Protein AF-A0A5N7BPH5-F1 (afdb_monomer_lite)

Radius of gyration: 27.18 Å; chains: 1; bounding box: 56×90×63 Å

Sequence (479 aa):
MSTGFDLCKQITPAVRGRCETWNFIRSFASHWVTSLEEADGYSESVLSAAEERLGISLPAALKEAYALFGCRSDLTRNQEYLLEPTALYIDHDALIFRHENQGAALWGILLADLQHPDPPVYHRRCLVDNVMEEWKIWLGRFSLACLDLILWESLYGSRMPTELRESDDKDLAVVEQLFSELPSFEGSDSYTPFGVRWFTGTDLLLCYTGFDLRGCPCVGWAPDYHGGEGGESTGQWILRVLPSKTPGENSPFSVFLVKAYHSDVTSRAAIAATIEQITTEFGNGQLDVVVAHAGVCTNCPNLEYDEETWARDNRVNYDGVMWTAQAAGKVFQKQGKGNLIITASVSSILVNIPQTQVAYNASKAAVVHLAQSLAVEWTEFARVNCVSPGFIMTKMLTQQPKELFEKWLGMIPGRRICDPAELKGAYVFLASDSCCYMTGANIVIDGGYTLTTSSIQIEGSVTCMGIVDVTFALGISGS

Foldseek 3Di:
DAPDDDPQVLQQVLLVDLVSLLVNLQSCCCRPPHGWDQVQADDPVLLVVLCVVAVHHAAQLLNVLRRGHVNPCLLAPQFKHQDGSVRWYDDDQWTWGIAGPQRQKTKTFGVVQRPHNWAFIWMWGCDLVNPTDDTAGAARGNSVVSSVSRLVSNLRGQPFFKDKDKDFPVVVVVQVVQWAKHDFGPRPPDPAPPGWTWTDDDQWIKIKRQHQPPDDQPDADDDDDDDDPDDTRMIMMIIGGHDDPDPDDDDPDDTDDDHDDDADLLDLVRLLVRLVVCCVPPVVLADAEDELEWADFDQDAPVPDDPVNLCVRLSGLAVSLVSNCVSNLVSQVVVLAYEYEYEAACLLVDPDPPGHTVSNSVSSVNVLVVQLVVCVVCVRGYAGEYEHEAAESHPNNVPDDPVSVVVLCVQQLQSDHHRPSVCSVVVCCRSDCVPVVDHSYYHYHHNCNSVDDPPPPPPDPPPDDDDDDDDDDDDDDDD

pLDDT: mean 76.8, std 22.3, range [22.94, 98.75]

Secondary structure (DSSP, 8-state):
--TT--HHHHHHHHTT-HHHHHHHHHHHHHTSSS---GGGS--HHHHHHHHHHHTSPPPHHHHHHHHHHTT-HHHHSSSEEE--TTT-EEETTEEEEEEETTSSEEEEEEGGGTTSSS--EEEEEB-TT--BPPPEEEES-HHHHHHHHHHHHHHT-TTS--EEEEE-HHHHHHHHHHSEEPPPPTT---SSTT-EEEEEETTEEEEEE---TTS-SS-----------S----EEEEEEEPPPS---S---S-PPP-------TT-HHHHHHHHHHHHHHTSTT---EEEE-------B-GGG--HHHHHHHHIIIIIHHHHHHHHHHHHHHHHT--EEEEE--GGGTS--SS--BHHHHHHHHHHHHHHHHHHHHTTTT-EEEEEEE-SB-SHHHHTS-HHHHHHHHHH-TT-SPBPGGGGHHHHHHHHSGGGTT--S-EEEESTTGGGS-------S-------------------

Structure (mmCIF, N/CA/C/O backbone):
data_AF-A0A5N7BPH5-F1
#
_entry.id   AF-A0A5N7BPH5-F1
#
loop_
_atom_site.group_PDB
_atom_site.id
_atom_site.type_symbol
_atom_site.label_atom_id
_atom_site.label_alt_id
_atom_site.label_comp_id
_atom_site.label_asym_id
_atom_site.label_entity_id
_atom_site.label_seq_id
_atom_site.pdbx_PDB_ins_code
_atom_site.Cartn_x
_atom_site.Cartn_y
_atom_site.Cartn_z
_atom_site.occupancy
_atom_site.B_iso_or_equiv
_atom_site.auth_seq_id
_atom_site.auth_comp_id
_atom_site.auth_asym_id
_atom_site.auth_atom_id
_atom_site.pdbx_PDB_model_num
ATOM 1 N N . MET A 1 1 ? -8.859 24.795 -3.721 1.00 56.72 1 MET A N 1
ATOM 2 C CA . MET A 1 1 ? -8.077 25.799 -4.480 1.00 56.72 1 MET A CA 1
ATOM 3 C C . MET A 1 1 ? -8.220 27.151 -3.793 1.00 56.72 1 MET A C 1
ATOM 5 O O . MET A 1 1 ? -9.155 27.312 -3.015 1.00 56.72 1 MET A O 1
ATOM 9 N N . SER A 1 2 ? -7.312 28.102 -4.015 1.00 49.31 2 SER A N 1
ATOM 10 C CA . SER A 1 2 ? -7.525 29.493 -3.582 1.00 49.31 2 SER A CA 1
ATOM 11 C C . SER A 1 2 ? -8.585 30.186 -4.458 1.00 49.31 2 SER A C 1
ATOM 13 O O . SER A 1 2 ? -8.857 29.765 -5.582 1.00 49.31 2 SER A O 1
ATOM 15 N N . THR A 1 3 ? -9.231 31.235 -3.937 1.00 52.84 3 THR A N 1
ATOM 16 C CA . THR A 1 3 ? -10.241 32.016 -4.674 1.00 52.84 3 THR A CA 1
ATOM 17 C C . THR A 1 3 ? -9.615 32.661 -5.915 1.00 52.84 3 THR A C 1
ATOM 19 O O . THR A 1 3 ? -8.665 33.425 -5.764 1.00 52.84 3 THR A O 1
ATOM 22 N N . GLY A 1 4 ? -10.151 32.397 -7.113 1.00 62.34 4 GLY A N 1
ATOM 23 C CA . GLY A 1 4 ? -9.705 33.041 -8.362 1.00 62.34 4 GLY A CA 1
ATOM 24 C C . GLY A 1 4 ? -9.436 32.104 -9.544 1.00 62.34 4 GLY A C 1
ATOM 25 O O . GLY A 1 4 ? -9.273 32.589 -10.660 1.00 62.34 4 GLY A O 1
ATOM 26 N N . PHE A 1 5 ? -9.437 30.785 -9.333 1.00 73.75 5 PHE A N 1
ATOM 27 C CA . PHE A 1 5 ? -9.223 29.803 -10.397 1.00 73.75 5 PHE A CA 1
ATOM 28 C C . PHE A 1 5 ? -10.532 29.109 -10.799 1.00 73.75 5 PHE A C 1
ATOM 30 O O . PHE A 1 5 ? -11.101 28.341 -10.030 1.00 73.75 5 PHE A O 1
ATOM 37 N N . ASP A 1 6 ? -11.001 29.373 -12.020 1.00 75.88 6 ASP A N 1
ATOM 38 C CA . ASP A 1 6 ? -12.147 28.683 -12.625 1.00 75.88 6 ASP A CA 1
ATOM 39 C C . ASP A 1 6 ? -11.640 27.535 -13.512 1.00 75.88 6 ASP A C 1
ATOM 41 O O . ASP A 1 6 ? -11.106 27.777 -14.600 1.00 75.88 6 ASP A O 1
ATOM 45 N N . LEU A 1 7 ? -11.755 26.299 -13.013 1.00 76.50 7 LEU A N 1
ATOM 46 C CA . LEU A 1 7 ? -11.265 25.090 -13.681 1.00 76.50 7 LEU A CA 1
ATOM 47 C C . LEU A 1 7 ? -11.960 24.870 -15.032 1.00 76.50 7 LEU A C 1
ATOM 49 O O . LEU A 1 7 ? -11.285 24.679 -16.043 1.00 76.50 7 LEU A O 1
ATOM 53 N N . CYS A 1 8 ? -13.292 24.973 -15.059 1.00 72.19 8 CYS A N 1
ATOM 54 C CA . CYS A 1 8 ? -14.110 24.748 -16.249 1.00 72.19 8 CYS A CA 1
ATOM 55 C C . CYS A 1 8 ? -13.754 25.718 -17.384 1.00 72.19 8 CYS A C 1
ATOM 57 O O . CYS A 1 8 ? -13.590 25.313 -18.540 1.00 72.19 8 CYS A O 1
ATOM 59 N N . LYS A 1 9 ? -13.606 27.010 -17.062 1.00 76.75 9 LYS A N 1
ATOM 60 C CA . LYS A 1 9 ? -13.273 28.031 -18.066 1.00 76.75 9 LYS A CA 1
ATOM 61 C C . LYS A 1 9 ? -11.845 27.914 -18.576 1.00 76.75 9 LYS A C 1
ATOM 63 O O . LYS A 1 9 ? -11.608 28.191 -19.749 1.00 76.75 9 LYS A O 1
ATOM 68 N N . GLN A 1 10 ? -10.897 27.545 -17.717 1.00 81.75 10 GLN A N 1
ATOM 69 C CA . GLN A 1 10 ? -9.480 27.547 -18.083 1.00 81.75 10 GLN A CA 1
ATOM 70 C C . GLN A 1 10 ? -9.026 26.257 -18.772 1.00 81.75 10 GLN A C 1
ATOM 72 O O . GLN A 1 10 ? -8.123 26.323 -19.601 1.00 81.75 10 GLN A O 1
ATOM 77 N N . ILE A 1 11 ? -9.643 25.103 -18.499 1.00 80.62 11 ILE A N 1
ATOM 78 C CA . ILE A 1 11 ? -9.212 23.830 -19.105 1.00 80.62 11 ILE A CA 1
ATOM 79 C C . ILE A 1 11 ? -9.613 23.699 -20.582 1.00 80.62 11 ILE A C 1
ATOM 81 O O . ILE A 1 11 ? -8.878 23.135 -21.388 1.00 80.62 11 ILE A O 1
ATOM 85 N N . THR A 1 12 ? -10.747 24.284 -20.975 1.00 79.25 12 THR A N 1
ATOM 86 C CA . THR A 1 12 ? -11.238 24.222 -22.361 1.00 79.25 12 THR A CA 1
ATOM 87 C C . THR A 1 12 ? -10.262 24.797 -23.398 1.00 79.25 12 THR A C 1
ATOM 89 O O . THR A 1 12 ? -10.033 24.151 -24.422 1.00 79.25 12 THR A O 1
ATOM 92 N N . PRO A 1 13 ? -9.666 25.989 -23.199 1.00 83.25 13 PRO A N 1
ATOM 93 C CA . PRO A 1 13 ? -8.597 26.455 -24.078 1.00 83.25 13 PRO A CA 1
ATOM 94 C C . PRO A 1 13 ? -7.302 25.652 -23.893 1.00 83.25 13 PRO A C 1
ATOM 96 O O . PRO A 1 13 ? -6.579 25.471 -24.870 1.00 83.25 13 PRO A O 1
ATOM 99 N N . ALA A 1 14 ? -7.032 25.135 -22.687 1.00 85.69 14 ALA A N 1
ATOM 100 C CA . ALA A 1 14 ? -5.795 24.428 -22.361 1.00 85.69 14 ALA A CA 1
ATOM 101 C C . ALA A 1 14 ? -5.557 23.189 -23.230 1.00 85.69 14 ALA A C 1
ATOM 103 O O . ALA A 1 14 ? -4.441 22.958 -23.664 1.00 85.69 14 ALA A O 1
ATOM 104 N N . VAL A 1 15 ? -6.594 22.420 -23.568 1.00 83.62 15 VAL A N 1
ATOM 105 C CA . VAL A 1 15 ? -6.410 21.206 -24.385 1.00 83.62 15 VAL A CA 1
ATOM 106 C C . VAL A 1 15 ? -6.033 21.494 -25.847 1.00 83.62 15 VAL A C 1
ATOM 108 O O . VAL A 1 15 ? -5.516 20.621 -26.542 1.00 83.62 15 VAL A O 1
ATOM 111 N N . ARG A 1 16 ? -6.256 22.723 -26.337 1.00 83.31 16 ARG A N 1
ATOM 112 C CA . ARG A 1 16 ? -6.124 23.062 -27.765 1.00 83.31 16 ARG A CA 1
ATOM 113 C C . ARG A 1 16 ? -4.683 23.350 -28.177 1.00 83.31 16 ARG A C 1
ATOM 115 O O . ARG A 1 16 ? -4.267 22.973 -29.273 1.00 83.31 16 ARG A O 1
ATOM 122 N N . GLY A 1 17 ? -3.878 23.944 -27.303 1.00 86.75 17 GLY A N 1
ATOM 123 C CA . GLY A 1 17 ? -2.549 24.435 -27.664 1.00 86.75 17 GLY A CA 1
ATOM 124 C C . GLY A 1 17 ? -1.564 24.411 -26.507 1.00 86.75 17 GLY A C 1
ATOM 125 O O . GLY A 1 17 ? -1.931 24.654 -25.368 1.00 86.75 17 GLY A O 1
ATOM 126 N N . ARG A 1 18 ? -0.284 24.160 -26.814 1.00 91.81 18 ARG A N 1
ATOM 127 C CA . ARG A 1 18 ? 0.813 24.089 -25.830 1.00 91.81 18 ARG A CA 1
ATOM 128 C C . ARG A 1 18 ? 0.896 25.326 -24.927 1.00 91.81 18 ARG A C 1
ATOM 130 O O . ARG A 1 18 ? 1.188 25.201 -23.742 1.00 91.81 18 ARG A O 1
ATOM 137 N N . CYS A 1 19 ? 0.690 26.520 -25.488 1.00 93.75 19 CYS A N 1
ATOM 138 C CA . CYS A 1 19 ? 0.769 27.773 -24.732 1.00 93.75 19 CYS A CA 1
ATOM 139 C C . CYS A 1 19 ? -0.351 27.843 -23.687 1.00 93.75 19 CYS A C 1
ATOM 141 O O . CYS A 1 19 ? -0.111 28.105 -22.510 1.00 93.75 19 CYS A O 1
ATOM 143 N N . GLU A 1 20 ? -1.572 27.545 -24.116 1.00 93.00 20 GLU A N 1
ATOM 144 C CA . GLU A 1 20 ? -2.757 27.487 -23.276 1.00 93.00 20 GLU A CA 1
ATOM 145 C C . GLU A 1 20 ? -2.626 26.390 -22.212 1.00 93.00 20 GLU A C 1
ATOM 147 O O . GLU A 1 20 ? -2.956 26.643 -21.053 1.00 93.00 20 GLU A O 1
ATOM 152 N N . THR A 1 21 ? -2.067 25.224 -22.563 1.00 93.12 21 THR A N 1
ATOM 153 C CA . THR A 1 21 ? -1.758 24.140 -21.621 1.00 93.12 21 THR A CA 1
ATOM 154 C C . THR A 1 21 ? -0.847 24.616 -20.495 1.00 93.12 21 THR A C 1
ATOM 156 O O . THR A 1 21 ? -1.153 24.430 -19.319 1.00 93.12 21 THR A O 1
ATOM 159 N N . TRP A 1 22 ? 0.267 25.271 -20.827 1.00 95.56 22 TRP A N 1
ATOM 160 C CA . TRP A 1 22 ? 1.221 25.738 -19.820 1.00 95.56 22 TRP A CA 1
ATOM 161 C C . TRP A 1 22 ? 0.687 26.888 -18.970 1.00 95.56 22 TRP A C 1
ATOM 163 O O . TRP A 1 22 ? 0.958 26.939 -17.768 1.00 95.56 22 TRP A O 1
ATOM 173 N N . ASN A 1 23 ? -0.105 27.784 -19.564 1.00 93.69 23 ASN A N 1
ATOM 174 C CA . ASN A 1 23 ? -0.809 28.825 -18.818 1.00 93.69 23 ASN A CA 1
ATOM 175 C C . ASN A 1 23 ? -1.775 28.210 -17.801 1.00 93.69 23 ASN A C 1
ATOM 177 O O . ASN A 1 23 ? -1.809 28.646 -16.650 1.00 93.69 23 ASN A O 1
ATOM 181 N N . PHE A 1 24 ? -2.503 27.165 -18.201 1.00 92.31 24 PHE A N 1
ATOM 182 C CA . PHE A 1 24 ? -3.363 26.407 -17.304 1.00 92.31 24 PHE A CA 1
ATOM 183 C C . PHE A 1 24 ? -2.569 25.738 -16.182 1.00 92.31 24 PHE A C 1
ATOM 185 O O . PHE A 1 24 ? -2.895 25.969 -15.025 1.00 92.31 24 PHE A O 1
ATOM 192 N N . ILE A 1 25 ? -1.517 24.970 -16.492 1.00 94.06 25 ILE A N 1
ATOM 193 C CA . ILE A 1 25 ? -0.713 24.248 -15.489 1.00 94.06 25 ILE A CA 1
ATOM 194 C C . ILE A 1 25 ? -0.143 25.219 -14.452 1.00 94.06 25 ILE A C 1
ATOM 196 O O . ILE A 1 25 ? -0.277 24.994 -13.251 1.00 94.06 25 ILE A O 1
ATOM 200 N N . ARG A 1 26 ? 0.440 26.337 -14.904 1.00 93.81 26 ARG A N 1
ATOM 201 C CA . ARG A 1 26 ? 0.982 27.373 -14.016 1.00 93.81 26 ARG A CA 1
ATOM 202 C C . ARG A 1 26 ? -0.110 27.970 -13.134 1.00 93.81 26 ARG A C 1
ATOM 204 O O . ARG A 1 26 ? 0.063 28.051 -11.924 1.00 93.81 26 ARG A O 1
ATOM 211 N N . SER A 1 27 ? -1.234 28.359 -13.733 1.00 90.69 27 SER A N 1
ATOM 212 C CA . SER A 1 27 ? -2.370 28.938 -13.014 1.00 90.69 27 SER A CA 1
ATOM 213 C C . SER A 1 27 ? -2.945 27.948 -11.993 1.00 90.69 27 SER A C 1
ATOM 215 O O . SER A 1 27 ? -3.137 28.312 -10.835 1.00 90.69 27 SER A O 1
ATOM 217 N N . PHE A 1 28 ? -3.125 26.682 -12.378 1.00 88.69 28 PHE A N 1
ATOM 218 C CA . PHE A 1 28 ? -3.599 25.608 -11.510 1.00 88.69 28 PHE A CA 1
ATOM 219 C C . PHE A 1 28 ? -2.654 25.424 -10.326 1.00 88.69 28 PHE A C 1
ATOM 221 O O . PHE A 1 28 ? -3.086 25.574 -9.187 1.00 88.69 28 PHE A O 1
ATOM 228 N N . ALA A 1 29 ? -1.362 25.197 -10.580 1.00 89.50 29 ALA A N 1
ATOM 229 C CA . ALA A 1 29 ? -0.364 24.968 -9.540 1.00 89.50 29 ALA A CA 1
ATOM 230 C C . ALA A 1 29 ? -0.214 26.174 -8.592 1.00 89.50 29 ALA A C 1
ATOM 232 O O . ALA A 1 29 ? -0.101 25.995 -7.382 1.00 89.50 29 ALA A O 1
ATOM 233 N N . SER A 1 30 ? -0.310 27.410 -9.103 1.00 88.62 30 SER A N 1
ATOM 234 C CA . SER A 1 30 ? -0.307 28.626 -8.274 1.00 88.62 30 SER A CA 1
ATOM 235 C C . SER A 1 30 ? -1.527 28.767 -7.360 1.00 88.62 30 SER A C 1
ATOM 237 O O . SER A 1 30 ? -1.443 29.464 -6.352 1.00 88.62 30 SER A O 1
ATOM 239 N N . HIS A 1 31 ? -2.648 28.122 -7.686 1.00 84.69 31 HIS A N 1
ATOM 240 C CA . HIS A 1 31 ? -3.875 28.141 -6.880 1.00 84.69 31 HIS A CA 1
ATOM 241 C C . HIS A 1 31 ? -4.137 26.798 -6.170 1.00 84.69 31 HIS A C 1
ATOM 243 O O . HIS A 1 31 ? -5.178 26.614 -5.518 1.00 84.69 31 HIS A O 1
ATOM 249 N N . TRP A 1 32 ? -3.196 25.854 -6.277 1.00 82.00 32 TRP A N 1
ATOM 250 C CA . TRP A 1 32 ? -3.318 24.486 -5.794 1.00 82.00 32 TRP A CA 1
ATOM 251 C C . TRP A 1 32 ? -2.727 24.310 -4.396 1.00 82.00 32 TRP A C 1
ATOM 253 O O . TRP A 1 32 ? -1.519 24.195 -4.271 1.00 82.00 32 TRP A O 1
ATOM 263 N N . VAL A 1 33 ? -3.574 24.202 -3.362 1.00 73.75 33 VAL A N 1
ATOM 264 C CA . VAL A 1 33 ? -3.221 23.947 -1.940 1.00 73.75 33 VAL A CA 1
ATOM 265 C C . VAL A 1 33 ? -2.224 24.958 -1.348 1.00 73.75 33 VAL A C 1
ATOM 267 O O . VAL A 1 33 ? -2.608 25.740 -0.481 1.00 73.75 33 VAL A O 1
ATOM 270 N N . THR A 1 34 ? -0.976 24.949 -1.806 1.00 79.44 34 THR A N 1
ATOM 271 C CA . THR A 1 34 ? 0.067 25.953 -1.588 1.00 79.44 34 THR A CA 1
ATOM 272 C C . THR A 1 34 ? 0.409 26.653 -2.903 1.00 79.44 34 THR A C 1
ATOM 274 O O . THR A 1 34 ? 0.543 26.014 -3.948 1.00 79.44 34 THR A O 1
ATOM 277 N N . SER A 1 35 ? 0.565 27.975 -2.851 1.00 85.44 35 SER A N 1
ATOM 278 C CA . SER A 1 35 ? 0.977 28.752 -4.020 1.00 85.44 35 SER A CA 1
ATOM 279 C C . SER A 1 35 ? 2.317 28.267 -4.566 1.00 85.44 35 SER A C 1
ATOM 281 O O . SER A 1 35 ? 3.148 27.765 -3.817 1.00 85.44 35 SER A O 1
ATOM 283 N N . LEU A 1 36 ? 2.503 28.425 -5.873 1.00 88.31 36 LEU A N 1
ATOM 284 C CA . LEU A 1 36 ? 3.725 28.033 -6.562 1.00 88.31 36 LEU A CA 1
ATOM 285 C C . LEU A 1 36 ? 4.887 28.961 -6.179 1.00 88.31 36 LEU A C 1
ATOM 287 O O . LEU A 1 36 ? 4.741 30.184 -6.258 1.00 88.31 36 LEU A O 1
ATOM 291 N N . GLU A 1 37 ? 6.028 28.382 -5.826 1.00 91.31 37 GLU A N 1
ATOM 292 C CA . GLU A 1 37 ? 7.267 29.079 -5.469 1.00 91.31 37 GLU A CA 1
ATOM 293 C C . GLU A 1 37 ? 8.418 28.695 -6.414 1.00 91.31 37 GLU A C 1
ATOM 295 O O . GLU A 1 37 ? 8.351 27.709 -7.136 1.00 91.31 37 GLU A O 1
ATOM 300 N N . GLU A 1 38 ? 9.512 29.460 -6.424 1.00 86.88 38 GLU A N 1
ATOM 301 C CA . GLU A 1 38 ? 10.679 29.154 -7.275 1.00 86.88 38 GLU A CA 1
ATOM 302 C C . GLU A 1 38 ? 11.340 27.812 -6.906 1.00 86.88 38 GLU A C 1
ATOM 304 O O . GLU A 1 38 ? 11.842 27.100 -7.773 1.00 86.88 38 GLU A O 1
ATOM 309 N N . ALA A 1 39 ? 11.283 27.430 -5.625 1.00 88.94 39 ALA A N 1
ATOM 310 C CA . ALA A 1 39 ? 11.819 26.166 -5.118 1.00 88.94 39 ALA A CA 1
ATOM 311 C C . ALA A 1 39 ? 11.003 24.926 -5.539 1.00 88.94 39 ALA A C 1
ATOM 313 O O . ALA A 1 39 ? 11.445 23.799 -5.315 1.00 88.94 39 ALA A O 1
ATOM 314 N N . ASP A 1 40 ? 9.835 25.119 -6.159 1.00 92.94 40 ASP A N 1
ATOM 315 C CA . ASP A 1 40 ? 8.981 24.033 -6.649 1.00 92.94 40 ASP A CA 1
ATOM 316 C C . ASP A 1 40 ? 9.512 23.387 -7.940 1.00 92.94 40 ASP A C 1
ATOM 318 O O . ASP A 1 40 ? 9.004 22.345 -8.369 1.00 92.94 40 ASP A O 1
ATOM 322 N N . GLY A 1 41 ? 10.546 23.976 -8.545 1.00 95.25 41 GLY A N 1
ATOM 323 C CA . GLY A 1 41 ? 11.228 23.466 -9.726 1.00 95.25 41 GLY A CA 1
ATOM 324 C C . GLY A 1 41 ? 12.631 22.916 -9.460 1.00 95.25 41 GLY A C 1
ATOM 325 O O . GLY A 1 41 ? 13.301 23.269 -8.490 1.00 95.25 41 GLY A O 1
ATOM 326 N N . TYR A 1 42 ? 13.111 22.078 -10.377 1.00 96.44 42 TYR A N 1
ATOM 327 C CA . TYR A 1 42 ? 14.520 21.692 -10.452 1.00 96.44 42 TYR A CA 1
ATOM 328 C C . TYR A 1 42 ? 15.346 22.758 -11.177 1.00 96.44 42 TYR A C 1
ATOM 330 O O . TYR A 1 42 ? 14.906 23.342 -12.168 1.00 96.44 42 TYR A O 1
ATOM 338 N N . SER A 1 43 ? 16.582 22.970 -10.718 1.00 95.94 43 SER A N 1
ATOM 339 C CA . SER A 1 43 ? 17.527 23.870 -11.378 1.00 95.94 43 SER A CA 1
ATOM 340 C C . SER A 1 43 ? 18.025 23.303 -12.709 1.00 95.94 43 SER A C 1
ATOM 342 O O . SER A 1 43 ? 18.122 22.089 -12.897 1.00 95.94 43 SER A O 1
ATOM 344 N N . GLU A 1 44 ? 18.451 24.191 -13.608 1.00 95.25 44 GLU A N 1
ATOM 345 C CA . GLU A 1 44 ? 19.051 23.812 -14.894 1.00 95.25 44 GLU A CA 1
ATOM 346 C C . GLU A 1 44 ? 20.247 22.865 -14.719 1.00 95.25 44 GLU A C 1
ATOM 348 O O . GLU A 1 44 ? 20.374 21.894 -15.452 1.00 95.25 44 GLU A O 1
ATOM 353 N N . SER A 1 45 ? 21.066 23.066 -13.680 1.00 96.44 45 SER A N 1
ATOM 354 C CA . SER A 1 45 ? 22.198 22.183 -13.370 1.00 96.44 45 SER A CA 1
ATOM 355 C C . SER A 1 45 ? 21.794 20.730 -13.097 1.00 96.44 45 SER A C 1
ATOM 357 O O . SER A 1 45 ? 22.517 19.818 -13.494 1.00 96.44 45 SER A O 1
ATOM 359 N N . VAL A 1 46 ? 20.647 20.498 -12.447 1.00 97.00 46 VAL A N 1
ATOM 360 C CA . VAL A 1 46 ? 20.129 19.145 -12.186 1.00 97.00 46 VAL A CA 1
ATOM 361 C C . VAL A 1 46 ? 19.647 18.502 -13.484 1.00 97.00 46 VAL A C 1
ATOM 363 O O . VAL A 1 46 ? 19.883 17.315 -13.709 1.00 97.00 46 VAL A O 1
ATOM 366 N N . LEU A 1 47 ? 19.014 19.284 -14.361 1.00 97.00 47 LEU A N 1
ATOM 367 C CA . LEU A 1 47 ? 18.547 18.807 -15.662 1.00 97.00 47 LEU A CA 1
ATOM 368 C C . LEU A 1 47 ? 19.716 18.484 -16.598 1.00 97.00 47 LEU A C 1
ATOM 370 O O . LEU A 1 47 ? 19.715 17.420 -17.211 1.00 97.00 47 LEU A O 1
ATOM 374 N N . SER A 1 48 ? 20.749 19.328 -16.637 1.00 97.12 48 SER A N 1
ATOM 375 C CA . SER A 1 48 ? 21.967 19.072 -17.414 1.00 97.12 48 SER A CA 1
ATOM 376 C C . SER A 1 48 ? 22.703 17.820 -16.935 1.00 97.12 48 SER A C 1
ATOM 378 O O . SER A 1 48 ? 23.177 17.036 -17.752 1.00 97.12 48 SER A O 1
ATOM 380 N N . ALA A 1 49 ? 22.754 17.579 -15.619 1.00 97.50 49 ALA A N 1
ATOM 381 C CA . ALA A 1 49 ? 23.332 16.351 -15.072 1.00 97.50 49 ALA A CA 1
ATOM 382 C C . ALA A 1 49 ? 22.528 15.098 -15.474 1.00 97.50 49 ALA A C 1
ATOM 384 O O . ALA A 1 49 ? 23.104 14.033 -15.702 1.00 97.50 49 ALA A O 1
ATOM 385 N N . ALA A 1 50 ? 21.200 15.211 -15.585 1.00 96.94 50 ALA A N 1
ATOM 386 C CA . ALA A 1 50 ? 20.361 14.132 -16.096 1.00 96.94 50 ALA A CA 1
ATOM 387 C C . ALA A 1 50 ? 20.604 13.879 -17.594 1.00 96.94 50 ALA A C 1
ATOM 389 O O . ALA A 1 50 ? 20.756 12.723 -17.985 1.00 96.94 50 ALA A O 1
ATOM 390 N N . GLU A 1 51 ? 20.697 14.934 -18.412 1.00 97.75 51 GLU A N 1
ATOM 391 C CA . GLU A 1 51 ? 21.041 14.845 -19.841 1.00 97.75 51 GLU A CA 1
ATOM 392 C C . GLU A 1 51 ? 22.410 14.173 -20.052 1.00 97.75 51 GLU A C 1
ATOM 394 O O . GLU A 1 51 ? 22.522 13.234 -20.842 1.00 97.75 51 GLU A O 1
ATOM 399 N N . GLU A 1 52 ? 23.436 14.579 -19.294 1.00 97.75 52 GLU A N 1
ATOM 400 C CA . GLU A 1 52 ? 24.782 13.987 -19.347 1.00 97.75 52 GLU A CA 1
ATOM 401 C C . GLU A 1 52 ? 24.766 12.499 -18.976 1.00 97.75 52 GLU A C 1
ATOM 403 O O . GLU A 1 52 ? 25.331 11.670 -19.690 1.00 97.75 52 GLU A O 1
ATOM 408 N N . ARG A 1 53 ? 24.069 12.143 -17.890 1.00 97.88 53 ARG A N 1
ATOM 409 C CA . ARG A 1 53 ? 23.937 10.755 -17.427 1.00 97.88 53 ARG A CA 1
ATOM 410 C C . ARG A 1 53 ? 23.225 9.863 -18.444 1.00 97.88 53 ARG A C 1
ATOM 412 O O . ARG A 1 53 ? 23.595 8.701 -18.592 1.00 97.88 53 ARG A O 1
ATOM 419 N N . LEU A 1 54 ? 22.178 10.376 -19.087 1.00 96.69 54 LEU A N 1
ATOM 420 C CA . LEU A 1 54 ? 21.369 9.619 -20.044 1.00 96.69 54 LEU A CA 1
ATOM 421 C C . LEU A 1 54 ? 21.975 9.606 -21.454 1.00 96.69 54 LEU A C 1
ATOM 423 O O . LEU A 1 54 ? 21.594 8.766 -22.266 1.00 96.69 54 LEU A O 1
ATOM 427 N N . GLY A 1 55 ? 22.894 10.527 -21.759 1.00 96.75 55 GLY A N 1
ATOM 428 C CA . GLY A 1 55 ? 23.479 10.681 -23.090 1.00 96.75 55 GLY A CA 1
ATOM 429 C C . GLY A 1 55 ? 22.502 11.227 -24.139 1.00 96.75 55 GLY A C 1
ATOM 430 O O . GLY A 1 55 ? 22.711 11.015 -25.332 1.00 96.75 55 GLY A O 1
ATOM 431 N N . ILE A 1 56 ? 21.435 11.911 -23.712 1.00 96.06 56 ILE A N 1
ATOM 432 C CA . ILE A 1 56 ? 20.392 12.486 -24.577 1.00 96.06 56 ILE A CA 1
ATOM 433 C C . ILE A 1 56 ? 20.044 13.905 -24.125 1.00 96.06 56 ILE A C 1
ATOM 435 O O . ILE A 1 56 ? 20.217 14.253 -22.960 1.00 96.06 56 ILE A O 1
ATOM 439 N N . SER A 1 57 ? 19.491 14.715 -25.027 1.00 96.94 57 SER A N 1
ATOM 440 C CA . SER A 1 57 ? 18.866 15.989 -24.656 1.00 96.94 57 SER A CA 1
ATOM 441 C C . SER A 1 57 ? 17.402 15.770 -24.278 1.00 96.94 57 SER A C 1
ATOM 443 O O . SER A 1 57 ? 16.661 15.117 -25.013 1.00 96.94 57 SER A O 1
ATOM 445 N N . LEU A 1 58 ? 16.973 16.335 -23.149 1.00 97.56 58 LEU A N 1
ATOM 446 C CA . LEU A 1 58 ? 15.582 16.284 -22.716 1.00 97.56 58 LEU A CA 1
ATOM 447 C C . LEU A 1 58 ? 14.738 17.270 -23.550 1.00 97.56 58 LEU A C 1
ATOM 449 O O . LEU A 1 58 ? 15.176 18.407 -23.782 1.00 97.56 58 LEU A O 1
ATOM 453 N N . PRO A 1 59 ? 13.511 16.893 -23.956 1.00 97.62 59 PRO A N 1
ATOM 454 C CA . PRO A 1 59 ? 12.600 17.784 -24.669 1.00 97.62 59 PRO A CA 1
ATOM 455 C C . PRO A 1 59 ? 12.283 19.055 -23.875 1.00 97.62 59 PRO A C 1
ATOM 457 O O . PRO A 1 59 ? 12.231 19.041 -22.642 1.00 97.62 59 PRO A O 1
ATOM 460 N N . ALA A 1 60 ? 12.021 20.162 -24.578 1.00 97.38 60 ALA A N 1
ATOM 461 C CA . ALA A 1 60 ? 11.765 21.457 -23.942 1.00 97.38 60 ALA A CA 1
ATOM 462 C C . ALA A 1 60 ? 10.591 21.400 -22.948 1.00 97.38 60 ALA A C 1
ATOM 464 O O . ALA A 1 60 ? 10.722 21.889 -21.832 1.00 97.38 60 ALA A O 1
ATOM 465 N N . ALA A 1 61 ? 9.488 20.741 -23.312 1.00 97.62 61 ALA A N 1
ATOM 466 C CA . ALA A 1 61 ? 8.314 20.588 -22.456 1.00 97.62 61 ALA A CA 1
ATOM 467 C C . ALA A 1 61 ? 8.589 19.776 -21.175 1.00 97.62 61 ALA A C 1
ATOM 469 O O . ALA A 1 61 ? 8.059 20.105 -20.115 1.00 97.62 61 ALA A O 1
ATOM 470 N N . LEU A 1 62 ? 9.464 18.765 -21.233 1.00 97.69 62 LEU A N 1
ATOM 471 C CA . LEU A 1 62 ? 9.875 18.006 -20.046 1.00 97.69 62 LEU A CA 1
ATOM 472 C C . LEU A 1 62 ? 10.710 18.875 -19.098 1.00 97.69 62 LEU A C 1
ATOM 474 O O . LEU A 1 62 ? 10.482 18.877 -17.889 1.00 97.69 62 LEU A O 1
ATOM 478 N N . LYS A 1 63 ? 11.630 19.678 -19.645 1.00 97.75 63 LYS A N 1
ATOM 479 C CA . LYS A 1 63 ? 12.409 20.640 -18.853 1.00 97.75 63 LYS A CA 1
ATOM 480 C C . LYS A 1 63 ? 11.533 21.735 -18.244 1.00 97.75 63 LYS A C 1
ATOM 482 O O . LYS A 1 63 ? 11.734 22.086 -17.087 1.00 97.75 63 LYS A O 1
ATOM 487 N N . GLU A 1 64 ? 10.538 22.230 -18.980 1.00 97.56 64 GLU A N 1
ATOM 488 C CA . GLU A 1 64 ? 9.545 23.185 -18.471 1.00 97.56 64 GLU A CA 1
ATOM 489 C C . GLU A 1 64 ? 8.735 22.605 -17.306 1.00 97.56 64 GLU A C 1
ATOM 491 O O . GLU A 1 64 ? 8.553 23.298 -16.308 1.00 97.56 64 GLU A O 1
ATOM 496 N N . ALA A 1 65 ? 8.301 21.339 -17.390 1.00 97.31 65 ALA A N 1
ATOM 497 C CA . ALA A 1 65 ? 7.605 20.663 -16.292 1.00 97.31 65 ALA A CA 1
ATOM 498 C C . ALA A 1 65 ? 8.470 20.620 -15.029 1.00 97.31 65 ALA A C 1
ATOM 500 O O . ALA A 1 65 ? 8.046 21.067 -13.961 1.00 97.31 65 ALA A O 1
ATOM 501 N N . TYR A 1 66 ? 9.709 20.135 -15.167 1.00 97.94 66 TYR A N 1
ATOM 502 C CA . TYR A 1 66 ? 10.630 20.030 -14.043 1.00 97.94 66 TYR A CA 1
ATOM 503 C C . TYR A 1 66 ? 10.983 21.382 -13.440 1.00 97.94 66 TYR A C 1
ATOM 505 O O . TYR A 1 66 ? 11.032 21.483 -12.219 1.00 97.94 66 TYR A O 1
ATOM 513 N N . ALA A 1 67 ? 11.203 22.405 -14.263 1.00 96.62 67 ALA A N 1
ATOM 514 C CA . ALA A 1 67 ? 11.517 23.752 -13.799 1.00 96.62 67 ALA A CA 1
ATOM 515 C C . ALA A 1 67 ? 10.315 24.459 -13.154 1.00 96.62 67 ALA A C 1
ATOM 517 O O . ALA A 1 67 ? 10.507 25.384 -12.373 1.00 96.62 67 ALA A O 1
ATOM 518 N N . LEU A 1 68 ? 9.083 24.063 -13.489 1.00 96.62 68 LEU A N 1
ATOM 519 C CA . LEU A 1 68 ? 7.878 24.706 -12.974 1.00 96.62 68 LEU A CA 1
ATOM 520 C C . LEU A 1 68 ? 7.366 24.053 -11.689 1.00 96.62 68 LEU A C 1
ATOM 522 O O . LEU A 1 68 ? 7.072 24.770 -10.743 1.00 96.62 68 LEU A O 1
ATOM 526 N N . PHE A 1 69 ? 7.197 22.729 -11.673 1.00 95.25 69 PHE A N 1
ATOM 527 C CA . PHE A 1 69 ? 6.522 22.020 -10.576 1.00 95.25 69 PHE A CA 1
ATOM 528 C C . PHE A 1 69 ? 7.138 20.648 -10.253 1.00 95.25 69 PHE A C 1
ATOM 530 O O . PHE A 1 69 ? 6.537 19.864 -9.521 1.00 95.25 69 PHE A O 1
ATOM 537 N N . GLY A 1 70 ? 8.324 20.324 -10.779 1.00 93.88 70 GLY A N 1
ATOM 538 C CA . GLY A 1 70 ? 8.937 18.998 -10.629 1.00 93.88 70 GLY A CA 1
ATOM 539 C C . GLY A 1 70 ? 9.178 18.549 -9.181 1.00 93.88 70 GLY A C 1
ATOM 540 O O . GLY A 1 70 ? 9.226 17.348 -8.917 1.00 93.88 70 GLY A O 1
ATOM 541 N N . CYS A 1 71 ? 9.297 19.490 -8.241 1.00 93.50 71 CYS A N 1
ATOM 542 C CA . CYS A 1 71 ? 9.477 19.219 -6.813 1.00 93.50 71 CYS A CA 1
ATOM 543 C C . CYS A 1 71 ? 8.149 19.188 -6.027 1.00 93.50 71 CYS A C 1
ATOM 545 O O . CYS A 1 71 ? 8.152 18.862 -4.838 1.00 93.50 71 CYS A O 1
ATOM 547 N N . ARG A 1 72 ? 7.006 19.497 -6.659 1.00 89.75 72 ARG A N 1
ATOM 548 C CA . ARG A 1 72 ? 5.679 19.512 -6.019 1.00 89.75 72 ARG A CA 1
ATOM 549 C C . ARG A 1 72 ? 5.125 18.108 -5.869 1.00 89.75 72 ARG A C 1
ATOM 551 O O . ARG A 1 72 ? 4.376 17.630 -6.719 1.00 89.75 72 ARG A O 1
ATOM 558 N N . SER A 1 73 ? 5.483 17.432 -4.780 1.00 87.69 73 SER A N 1
ATOM 559 C CA . SER A 1 73 ? 5.039 16.057 -4.503 1.00 87.69 73 SER A CA 1
ATOM 560 C C . SER A 1 73 ? 3.515 15.902 -4.458 1.00 87.69 73 SER A C 1
ATOM 562 O O . SER A 1 73 ? 3.001 14.856 -4.832 1.00 87.69 73 SER A O 1
ATOM 564 N N . ASP A 1 74 ? 2.778 16.952 -4.094 1.00 82.25 74 ASP A N 1
ATOM 565 C CA . ASP A 1 74 ? 1.313 16.985 -4.106 1.00 82.25 74 ASP A CA 1
ATOM 566 C C . ASP A 1 74 ? 0.690 17.051 -5.513 1.00 82.25 74 ASP A C 1
ATOM 568 O O . ASP A 1 74 ? -0.523 16.882 -5.630 1.00 82.25 74 ASP A O 1
ATOM 572 N N . LEU A 1 75 ? 1.499 17.282 -6.552 1.00 88.25 75 LEU A N 1
ATOM 573 C CA . LEU A 1 75 ? 1.120 17.313 -7.972 1.00 88.25 75 LEU A CA 1
ATOM 574 C C . LEU A 1 75 ? 1.893 16.299 -8.832 1.00 88.25 75 LEU A C 1
ATOM 576 O O . LEU A 1 75 ? 1.709 16.275 -10.047 1.00 88.25 75 LEU A O 1
ATOM 580 N N . THR A 1 76 ? 2.797 15.519 -8.234 1.00 90.38 76 THR A N 1
ATOM 581 C CA . THR A 1 76 ? 3.722 14.646 -8.977 1.00 90.38 76 THR A CA 1
ATOM 582 C C . THR A 1 76 ? 3.971 13.286 -8.333 1.00 90.38 76 THR A C 1
ATOM 584 O O . THR A 1 76 ? 4.644 12.470 -8.967 1.00 90.38 76 THR A O 1
ATOM 587 N N . ARG A 1 77 ? 3.549 13.045 -7.076 1.00 84.56 77 ARG A N 1
ATOM 588 C CA . ARG A 1 77 ? 3.914 11.828 -6.330 1.00 84.56 77 ARG A CA 1
ATOM 589 C C . ARG A 1 77 ? 2.875 11.204 -5.395 1.00 84.56 77 ARG A C 1
ATOM 591 O O . ARG A 1 77 ? 3.232 10.627 -4.367 1.00 84.56 77 ARG A O 1
ATOM 598 N N . ASN A 1 78 ? 1.609 11.264 -5.746 1.00 74.00 78 ASN A N 1
ATOM 599 C CA . ASN A 1 78 ? 0.528 10.567 -5.076 1.00 74.00 78 ASN A CA 1
ATOM 600 C C . ASN A 1 78 ? 0.287 9.189 -5.721 1.00 74.00 78 ASN A C 1
ATOM 602 O O . ASN A 1 78 ? 0.533 8.171 -5.068 1.00 74.00 78 ASN A O 1
ATOM 606 N N . GLN A 1 79 ? -0.134 9.136 -6.990 1.00 70.94 79 GLN A N 1
ATOM 607 C CA . GLN A 1 79 ? -0.566 7.899 -7.659 1.00 70.94 79 GLN A CA 1
ATOM 608 C C . GLN A 1 79 ? 0.288 7.539 -8.880 1.00 70.94 79 GLN A C 1
ATOM 610 O O . GLN A 1 79 ? 0.660 6.381 -9.060 1.00 70.94 79 GLN A O 1
ATOM 615 N N . GLU A 1 80 ? 0.638 8.525 -9.694 1.00 79.06 80 GLU A N 1
ATOM 616 C CA . GLU A 1 80 ? 1.462 8.388 -10.883 1.00 79.06 80 GLU A CA 1
ATOM 617 C C . GLU A 1 80 ? 2.678 9.303 -10.745 1.00 79.06 80 GLU A C 1
ATOM 619 O O . GLU A 1 80 ? 2.612 10.525 -10.859 1.00 79.06 80 GLU A O 1
ATOM 624 N N . TYR A 1 81 ? 3.818 8.682 -10.469 1.00 86.12 81 TYR A N 1
ATOM 625 C CA . TYR A 1 81 ? 5.061 9.359 -10.160 1.00 86.12 81 TYR A CA 1
ATOM 626 C C . TYR A 1 81 ? 5.662 9.985 -11.410 1.00 86.12 81 TYR A C 1
ATOM 628 O O . TYR A 1 81 ? 6.113 9.254 -12.292 1.00 86.12 81 TYR A O 1
ATOM 636 N N . LEU A 1 82 ? 5.777 11.315 -11.449 1.00 94.31 82 LEU A N 1
ATOM 637 C CA . LEU A 1 82 ? 6.787 11.957 -12.291 1.00 94.31 82 LEU A CA 1
ATOM 638 C C . LEU A 1 82 ? 8.156 11.623 -11.694 1.00 94.31 82 LEU A C 1
ATOM 640 O O . LEU A 1 82 ? 8.473 12.021 -10.571 1.00 94.31 82 LEU A O 1
ATOM 644 N N . LEU A 1 83 ? 8.957 10.861 -12.434 1.00 94.25 83 LEU A N 1
ATOM 645 C CA . LEU A 1 83 ? 10.285 10.458 -11.992 1.00 94.25 83 LEU A CA 1
ATOM 646 C C . LEU A 1 83 ? 11.159 11.688 -11.775 1.00 94.25 83 LEU A C 1
ATOM 648 O O . LEU A 1 83 ? 11.103 12.651 -12.536 1.00 94.25 83 LEU A O 1
ATOM 652 N N . GLU A 1 84 ? 12.013 11.647 -10.759 1.00 95.50 84 GLU A N 1
ATOM 653 C CA . GLU A 1 84 ? 13.037 12.673 -10.579 1.00 95.50 84 GLU A CA 1
ATOM 654 C C . GLU A 1 84 ? 14.023 12.678 -11.756 1.00 95.50 84 GLU A C 1
ATOM 656 O O . GLU A 1 84 ? 14.282 11.617 -12.331 1.00 95.50 84 GLU A O 1
ATOM 661 N N . PRO A 1 85 ? 14.678 13.813 -12.065 1.00 97.00 85 PRO A N 1
ATOM 662 C CA . PRO A 1 85 ? 15.720 13.856 -13.094 1.00 97.00 85 PRO A CA 1
ATOM 663 C C . PRO A 1 85 ? 16.837 12.817 -12.887 1.00 97.00 85 PRO A C 1
ATOM 665 O O . PRO A 1 85 ? 17.402 12.295 -13.846 1.00 97.00 85 PRO A O 1
ATOM 668 N N . THR A 1 86 ? 17.143 12.471 -11.635 1.00 94.50 86 THR A N 1
ATOM 669 C CA . THR A 1 86 ? 18.110 11.427 -11.250 1.00 94.50 86 THR A CA 1
ATOM 670 C C . THR A 1 86 ? 17.593 10.006 -11.483 1.00 94.50 86 THR A C 1
ATOM 672 O O . THR A 1 86 ? 18.399 9.097 -11.675 1.00 94.50 86 THR A O 1
ATOM 675 N N . ALA A 1 87 ? 16.273 9.819 -11.498 1.00 94.50 87 ALA A N 1
ATOM 676 C CA . ALA A 1 87 ? 15.592 8.537 -11.638 1.00 94.50 87 ALA A CA 1
ATOM 677 C C . ALA A 1 87 ? 15.120 8.246 -13.071 1.00 94.50 87 ALA A C 1
ATOM 679 O O . ALA A 1 87 ? 14.753 7.111 -13.354 1.00 94.50 87 ALA A O 1
ATOM 680 N N . LEU A 1 88 ? 15.151 9.230 -13.980 1.00 96.69 88 LEU A N 1
ATOM 681 C CA . LEU A 1 88 ? 14.908 9.010 -15.410 1.00 96.69 88 LEU A CA 1
ATOM 682 C C . LEU A 1 88 ? 15.813 7.901 -15.957 1.00 96.69 88 LEU A C 1
ATOM 684 O O . LEU A 1 88 ? 16.995 7.830 -15.599 1.00 96.69 88 LEU A O 1
ATOM 688 N N . TYR A 1 89 ? 15.294 7.082 -16.863 1.00 96.25 89 TYR A N 1
ATOM 689 C CA . TYR A 1 89 ? 16.065 6.039 -17.533 1.00 96.25 89 TYR A CA 1
ATOM 690 C C . TYR A 1 89 ? 15.524 5.770 -18.934 1.00 96.25 89 TYR A C 1
ATOM 692 O O . TYR A 1 89 ? 14.391 6.120 -19.263 1.00 96.25 89 TYR A O 1
ATOM 700 N N . ILE A 1 90 ? 16.367 5.167 -19.767 1.00 95.06 90 ILE A N 1
ATOM 701 C CA . ILE A 1 90 ? 15.972 4.687 -21.087 1.00 95.06 90 ILE A CA 1
ATOM 702 C C . ILE A 1 90 ? 15.598 3.220 -20.943 1.00 95.06 90 ILE A C 1
ATOM 704 O O . ILE A 1 90 ? 16.368 2.430 -20.395 1.00 95.06 90 ILE A O 1
ATOM 708 N N . ASP A 1 91 ? 14.427 2.871 -21.451 1.00 88.19 91 ASP A N 1
ATOM 709 C CA . ASP A 1 91 ? 13.979 1.497 -21.557 1.00 88.19 91 ASP A CA 1
ATOM 710 C C . ASP A 1 91 ? 13.662 1.184 -23.014 1.00 88.19 91 ASP A C 1
ATOM 712 O O . ASP A 1 91 ? 12.743 1.758 -23.599 1.00 88.19 91 ASP A O 1
ATOM 716 N N . HIS A 1 92 ? 14.453 0.284 -23.597 1.00 85.25 92 HIS A N 1
ATOM 717 C CA . HIS A 1 92 ? 14.447 -0.007 -25.028 1.00 85.25 92 HIS A CA 1
ATOM 718 C C . HIS A 1 92 ? 14.632 1.274 -25.865 1.00 85.25 92 HIS A C 1
ATOM 720 O O . HIS A 1 92 ? 15.729 1.826 -25.925 1.00 85.25 92 HIS A O 1
ATOM 726 N N . ASP A 1 93 ? 13.569 1.737 -26.514 1.00 90.44 93 ASP A N 1
ATOM 727 C CA . ASP A 1 93 ? 13.512 2.864 -27.437 1.00 90.44 93 ASP A CA 1
ATOM 728 C C . ASP A 1 93 ? 12.753 4.073 -26.871 1.00 90.44 93 ASP A C 1
ATOM 730 O O . ASP A 1 93 ? 12.422 4.983 -27.630 1.00 90.44 93 ASP A O 1
ATOM 734 N N . ALA A 1 94 ? 12.515 4.126 -25.555 1.00 94.44 94 ALA A N 1
ATOM 735 C CA . ALA A 1 94 ? 11.817 5.231 -24.904 1.00 94.44 94 ALA A CA 1
ATOM 736 C C . ALA A 1 94 ? 12.568 5.785 -23.685 1.00 94.44 94 ALA A C 1
ATOM 738 O O . ALA A 1 94 ? 13.116 5.044 -22.868 1.00 94.44 94 ALA A O 1
ATOM 739 N N . LEU A 1 95 ? 12.539 7.108 -23.524 1.00 97.56 95 LEU A N 1
ATOM 740 C CA . LEU A 1 95 ? 12.856 7.786 -22.271 1.00 97.56 95 LEU A CA 1
ATOM 741 C C . LEU A 1 95 ? 11.654 7.670 -21.330 1.00 97.56 95 LEU A C 1
ATOM 743 O O . LEU A 1 95 ? 10.600 8.243 -21.613 1.00 97.56 95 LEU A O 1
ATOM 747 N N . ILE A 1 96 ? 11.823 6.981 -20.204 1.00 96.25 96 ILE A N 1
ATOM 748 C CA . ILE A 1 96 ? 10.778 6.813 -19.193 1.00 96.25 96 ILE A CA 1
ATOM 749 C C . ILE A 1 96 ? 10.802 7.992 -18.232 1.00 96.25 96 ILE A C 1
ATOM 751 O O . ILE A 1 96 ? 11.840 8.292 -17.641 1.00 96.25 96 ILE A O 1
ATOM 755 N N . PHE A 1 97 ? 9.648 8.641 -18.067 1.00 95.56 97 PHE A N 1
ATOM 756 C CA . PHE A 1 97 ? 9.506 9.806 -17.191 1.00 95.56 97 PHE A CA 1
ATOM 757 C C . PHE A 1 97 ? 8.388 9.678 -16.156 1.00 95.56 97 PHE A C 1
ATOM 759 O O . PHE A 1 97 ? 8.386 10.444 -15.194 1.00 95.56 97 PHE A O 1
ATOM 766 N N . ARG A 1 98 ? 7.445 8.740 -16.317 1.00 91.81 98 ARG A N 1
ATOM 767 C CA . ARG A 1 98 ? 6.322 8.567 -15.383 1.00 91.81 98 ARG A CA 1
ATOM 768 C C . ARG A 1 98 ? 6.019 7.097 -15.127 1.00 91.81 98 ARG A C 1
ATOM 770 O O . ARG A 1 98 ? 5.997 6.299 -16.064 1.00 91.81 98 ARG A O 1
ATOM 777 N N . HIS A 1 99 ? 5.799 6.761 -13.857 1.00 84.06 99 HIS A N 1
ATOM 778 C CA . HIS A 1 99 ? 5.439 5.422 -13.383 1.00 84.06 99 HIS A CA 1
ATOM 779 C C . HIS A 1 99 ? 4.090 5.446 -12.683 1.00 84.06 99 HIS A C 1
ATOM 781 O O . HIS A 1 99 ? 3.829 6.334 -11.879 1.00 84.06 99 HIS A O 1
ATOM 787 N N . GLU A 1 100 ? 3.284 4.415 -12.892 1.00 80.38 100 GLU A N 1
ATOM 788 C CA . GLU A 1 100 ? 2.160 4.127 -12.005 1.00 80.38 100 GLU A CA 1
ATOM 789 C C . GLU A 1 100 ? 2.703 3.509 -10.698 1.00 80.38 100 GLU A C 1
ATOM 791 O O . GLU A 1 100 ? 3.705 2.783 -10.717 1.00 80.38 100 GLU A O 1
ATOM 796 N N . ASN A 1 101 ? 2.113 3.830 -9.540 1.00 64.94 101 ASN A N 1
ATOM 797 C CA . ASN A 1 101 ? 2.708 3.496 -8.240 1.00 64.94 101 ASN A CA 1
ATOM 798 C C . ASN A 1 101 ? 2.764 1.997 -7.892 1.00 64.94 101 ASN A C 1
ATOM 800 O O . ASN A 1 101 ? 3.598 1.586 -7.073 1.00 64.94 101 ASN A O 1
ATOM 804 N N . GLN A 1 102 ? 1.955 1.161 -8.538 1.00 61.59 102 GLN A N 1
ATOM 805 C CA . GLN A 1 102 ? 2.008 -0.298 -8.437 1.00 61.59 102 GLN A CA 1
ATOM 806 C C . GLN A 1 102 ? 2.912 -0.926 -9.509 1.00 61.59 102 GLN A C 1
ATOM 808 O O . GLN A 1 102 ? 3.247 -2.107 -9.405 1.00 61.59 102 GLN A O 1
ATOM 813 N N . GLY A 1 103 ? 3.389 -0.133 -10.472 1.00 65.56 103 GLY A N 1
ATOM 814 C CA . GLY A 1 103 ? 4.208 -0.587 -11.593 1.00 65.56 103 GLY A CA 1
ATOM 815 C C . GLY A 1 103 ? 3.388 -1.221 -12.716 1.00 65.56 103 GLY A C 1
ATOM 816 O O . GLY A 1 103 ? 3.941 -1.999 -13.489 1.00 65.56 103 GLY A O 1
ATOM 817 N N . ALA A 1 104 ? 2.088 -0.917 -12.800 1.00 67.19 104 ALA A N 1
ATOM 818 C CA . ALA A 1 104 ? 1.198 -1.475 -13.819 1.00 67.19 104 ALA A CA 1
ATOM 819 C C . ALA A 1 104 ? 1.403 -0.847 -15.212 1.00 67.19 104 ALA A C 1
ATOM 821 O O . ALA A 1 104 ? 1.112 -1.486 -16.226 1.00 67.19 104 ALA A O 1
ATOM 822 N N . ALA A 1 105 ? 1.934 0.378 -15.279 1.00 77.69 105 ALA A N 1
ATOM 823 C CA . ALA A 1 105 ? 2.353 0.997 -16.530 1.00 77.69 105 ALA A CA 1
ATOM 824 C C . ALA A 1 105 ? 3.457 2.030 -16.381 1.00 77.69 105 ALA A C 1
ATOM 826 O O . ALA A 1 105 ? 3.749 2.563 -15.306 1.00 77.69 105 ALA A O 1
ATOM 827 N N . LEU A 1 106 ? 4.026 2.306 -17.548 1.00 87.06 106 LEU A N 1
ATOM 828 C CA . LEU A 1 106 ? 5.086 3.256 -17.793 1.00 87.06 106 LEU A CA 1
ATOM 829 C C . LEU A 1 106 ? 4.623 4.230 -18.874 1.00 87.06 106 LEU A C 1
ATOM 831 O O . LEU A 1 106 ? 4.000 3.823 -19.860 1.00 87.06 106 LEU A O 1
ATOM 835 N N . TRP A 1 107 ? 4.995 5.498 -18.723 1.00 92.25 107 TRP A N 1
ATOM 836 C CA . TRP A 1 107 ? 4.868 6.494 -19.778 1.00 92.25 107 TRP A CA 1
ATOM 837 C C . TRP A 1 107 ? 6.243 6.996 -20.177 1.00 92.25 107 TRP A C 1
ATOM 839 O O . TRP A 1 107 ? 7.108 7.281 -19.336 1.00 92.25 107 TRP A O 1
ATOM 849 N N . GLY A 1 108 ? 6.422 7.109 -21.485 1.00 94.81 108 GLY A N 1
ATOM 850 C CA . GLY A 1 108 ? 7.688 7.477 -22.076 1.00 94.81 108 GLY A CA 1
ATOM 851 C C . GLY A 1 108 ? 7.539 8.314 -23.334 1.00 94.81 108 GLY A C 1
ATOM 852 O O . GLY A 1 108 ? 6.458 8.463 -23.905 1.00 94.81 108 GLY A O 1
ATOM 853 N N . ILE A 1 109 ? 8.666 8.877 -23.745 1.00 97.38 109 ILE A N 1
ATOM 854 C CA . ILE A 1 109 ? 8.840 9.576 -25.016 1.00 97.38 109 ILE A CA 1
ATOM 855 C C . ILE A 1 109 ? 9.776 8.707 -25.845 1.00 97.38 109 ILE A C 1
ATOM 857 O O . ILE A 1 109 ? 10.877 8.403 -25.380 1.00 97.38 109 ILE A O 1
ATOM 861 N N . LEU A 1 110 ? 9.368 8.297 -27.046 1.00 96.06 110 LEU A N 1
ATOM 862 C CA . LEU A 1 110 ? 10.257 7.527 -27.915 1.00 96.06 110 LEU A CA 1
ATOM 863 C C . LEU A 1 110 ? 11.517 8.339 -28.232 1.00 96.06 110 LEU A C 1
ATOM 865 O O . LEU A 1 110 ? 11.455 9.548 -28.461 1.00 96.06 110 LEU A O 1
ATOM 869 N N . LEU A 1 111 ? 12.672 7.674 -28.289 1.00 96.44 111 LEU A N 1
ATOM 870 C CA . LEU A 1 111 ? 13.959 8.315 -28.569 1.00 96.44 111 LEU A CA 1
ATOM 871 C C . LEU A 1 111 ? 13.948 9.050 -29.920 1.00 96.44 111 LEU A C 1
ATOM 873 O O . LEU A 1 111 ? 14.576 10.097 -30.057 1.00 96.44 111 LEU A O 1
ATOM 877 N N . ALA A 1 112 ? 13.189 8.534 -30.892 1.00 95.69 112 ALA A N 1
ATOM 878 C CA . ALA A 1 112 ? 12.990 9.156 -32.201 1.00 95.69 112 ALA A CA 1
ATOM 879 C C . ALA A 1 112 ? 12.247 10.504 -32.136 1.00 95.69 112 ALA A C 1
ATOM 881 O O . ALA A 1 112 ? 12.409 11.331 -33.033 1.00 95.69 112 ALA A O 1
ATOM 882 N N . ASP A 1 113 ? 11.475 10.742 -31.074 1.00 96.69 113 ASP A N 1
ATOM 883 C CA . ASP A 1 113 ? 10.638 11.930 -30.913 1.00 96.69 113 ASP A CA 1
ATOM 884 C C . ASP A 1 113 ? 11.289 13.013 -30.033 1.00 96.69 113 ASP A C 1
ATOM 886 O O . ASP A 1 113 ? 10.777 14.130 -29.964 1.00 96.69 113 ASP A O 1
ATOM 890 N N . LEU A 1 114 ? 12.443 12.745 -29.404 1.00 96.19 114 LEU A N 1
ATOM 891 C CA . LEU A 1 114 ? 13.085 13.661 -28.441 1.00 96.19 114 LEU A CA 1
ATOM 892 C C . LEU A 1 114 ? 13.448 15.040 -29.015 1.00 96.19 114 LEU A C 1
ATOM 894 O O . LEU A 1 114 ? 13.535 16.019 -28.276 1.00 96.19 114 LEU A O 1
ATOM 898 N N . GLN A 1 115 ? 13.652 15.130 -30.330 1.00 93.75 115 GLN A N 1
ATOM 899 C CA . GLN A 1 115 ? 13.928 16.395 -31.019 1.00 93.75 115 GLN A CA 1
ATOM 900 C C . GLN A 1 115 ? 12.721 17.342 -31.059 1.00 93.75 115 GLN A C 1
ATOM 902 O O . GLN A 1 115 ? 12.883 18.543 -31.290 1.00 93.75 115 GLN A O 1
ATOM 907 N N . HIS A 1 116 ? 11.506 16.823 -30.862 1.00 96.25 116 HIS A N 1
ATOM 908 C CA . HIS A 1 116 ? 10.314 17.648 -30.810 1.00 96.25 116 HIS A CA 1
ATOM 909 C C . HIS A 1 116 ? 10.264 18.383 -29.464 1.00 96.25 116 HIS A C 1
ATOM 911 O O . HIS A 1 116 ? 10.401 17.761 -28.414 1.00 96.25 116 HIS A O 1
ATOM 917 N N . PRO A 1 117 ? 10.040 19.710 -29.453 1.00 95.81 117 PRO A N 1
ATOM 918 C CA . PRO A 1 117 ? 10.027 20.481 -28.210 1.00 95.81 117 PRO A CA 1
ATOM 919 C C . PRO A 1 117 ? 8.861 20.105 -27.284 1.00 95.81 117 PRO A C 1
ATOM 921 O O . PRO A 1 117 ? 8.949 20.327 -26.081 1.00 95.81 117 PRO A O 1
ATOM 924 N N . ASP A 1 118 ? 7.782 19.552 -27.836 1.00 96.94 118 ASP A N 1
ATOM 925 C CA . ASP A 1 118 ? 6.603 19.071 -27.114 1.00 96.94 118 ASP A CA 1
ATOM 926 C C . ASP A 1 118 ? 6.142 17.742 -27.741 1.00 96.94 118 ASP A C 1
ATOM 928 O O . ASP A 1 118 ? 5.210 17.733 -28.548 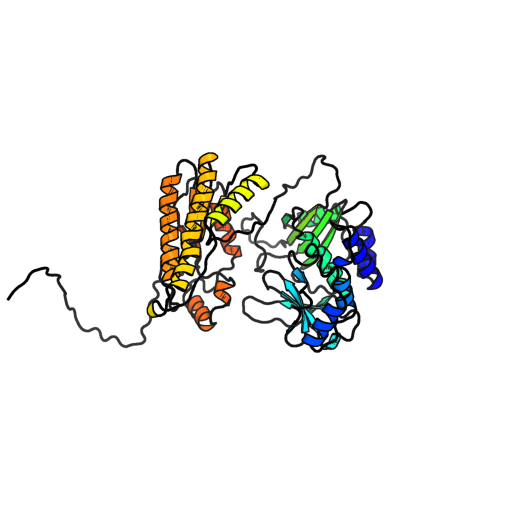1.00 96.94 118 ASP A O 1
ATOM 932 N N . PRO A 1 119 ? 6.884 16.650 -27.488 1.00 96.81 119 PRO A N 1
ATOM 933 C CA . PRO A 1 119 ? 6.751 15.396 -28.225 1.00 96.81 119 PRO A CA 1
ATOM 934 C C . PRO A 1 119 ? 5.480 14.634 -27.831 1.00 96.81 119 PRO A C 1
ATOM 936 O O . PRO A 1 119 ? 4.944 14.874 -26.747 1.00 96.81 119 PRO A O 1
ATOM 939 N N . PRO A 1 120 ? 5.006 13.688 -28.658 1.00 94.69 120 PRO A N 1
ATOM 940 C CA . PRO A 1 120 ? 3.984 12.740 -28.235 1.00 94.69 120 PRO A CA 1
ATOM 941 C C . PRO A 1 120 ? 4.464 11.897 -27.046 1.00 94.69 120 PRO A C 1
ATOM 943 O O . PRO A 1 120 ? 5.653 11.611 -26.886 1.00 94.69 120 PRO A O 1
ATOM 946 N N . VAL A 1 121 ? 3.510 11.500 -26.210 1.00 92.75 121 VAL A N 1
ATOM 947 C CA . VAL A 1 121 ? 3.723 10.606 -25.073 1.00 92.75 121 VAL A CA 1
ATOM 948 C C . VAL A 1 121 ? 3.109 9.261 -25.393 1.00 92.75 121 VAL A C 1
ATOM 950 O O . VAL A 1 121 ? 1.975 9.183 -25.869 1.00 92.75 121 VAL A O 1
ATOM 953 N N . TYR A 1 122 ? 3.856 8.212 -25.085 1.00 91.25 122 TYR A N 1
ATOM 954 C CA . TYR A 1 122 ? 3.453 6.829 -25.249 1.00 91.25 122 TYR A CA 1
ATOM 955 C C . TYR A 1 122 ? 3.274 6.198 -23.878 1.00 91.25 122 TYR A C 1
ATOM 957 O O . TYR A 1 122 ? 3.939 6.577 -22.913 1.00 91.25 122 TYR A O 1
ATOM 965 N N . HIS A 1 123 ? 2.384 5.220 -23.807 1.00 86.38 123 HIS A N 1
ATOM 966 C CA . HIS A 1 123 ? 2.225 4.376 -22.639 1.00 86.38 123 HIS A CA 1
ATOM 967 C C . HIS A 1 123 ? 2.485 2.923 -23.015 1.00 86.38 123 HIS A C 1
ATOM 969 O O . HIS A 1 123 ? 2.293 2.513 -24.164 1.00 86.38 123 HIS A O 1
ATOM 975 N N . ARG A 1 124 ? 2.923 2.151 -22.026 1.00 83.94 124 ARG A N 1
ATOM 976 C CA . ARG A 1 124 ? 3.096 0.709 -22.135 1.00 83.94 124 ARG A CA 1
ATOM 977 C C . ARG A 1 124 ? 2.636 0.050 -20.848 1.00 83.94 124 ARG A C 1
ATOM 979 O O . ARG A 1 124 ? 3.059 0.456 -19.763 1.00 83.94 124 ARG A O 1
ATOM 986 N N . ARG A 1 125 ? 1.782 -0.963 -20.971 1.00 74.00 125 ARG A N 1
ATOM 987 C CA . ARG A 1 125 ? 1.305 -1.750 -19.831 1.00 74.00 125 ARG A CA 1
ATOM 988 C C . ARG A 1 125 ? 2.308 -2.841 -19.484 1.00 74.00 125 ARG A C 1
ATOM 990 O O . ARG A 1 125 ? 2.874 -3.492 -20.362 1.00 74.00 125 ARG A O 1
ATOM 997 N N . CYS A 1 126 ? 2.491 -3.045 -18.189 1.00 66.44 126 CYS A N 1
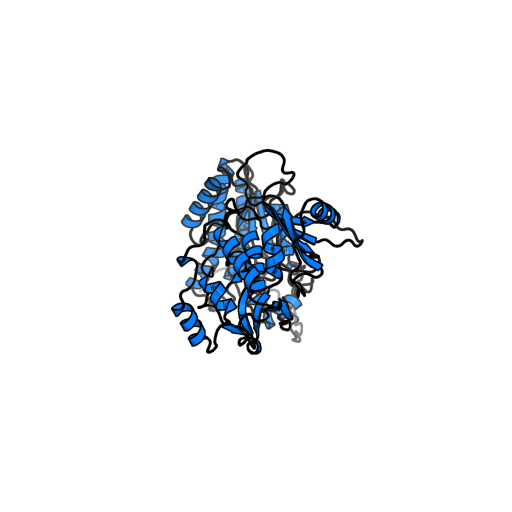ATOM 998 C CA . CYS A 1 126 ? 3.227 -4.166 -17.634 1.00 66.44 126 CYS A CA 1
ATOM 999 C C . CYS A 1 126 ? 2.198 -5.195 -17.158 1.00 66.44 126 CYS A C 1
ATOM 1001 O O . CYS A 1 126 ? 1.730 -5.146 -16.021 1.00 66.44 126 CYS A O 1
ATOM 1003 N N . LEU A 1 127 ? 1.784 -6.079 -18.072 1.00 56.47 127 LEU A N 1
ATOM 1004 C CA . LEU A 1 127 ? 0.786 -7.105 -17.787 1.00 56.47 127 LEU A CA 1
ATOM 1005 C C . LEU A 1 127 ? 1.342 -8.212 -16.880 1.00 56.47 127 LEU A C 1
ATOM 1007 O O . LEU A 1 127 ? 2.543 -8.479 -16.813 1.00 56.47 127 LEU A O 1
ATOM 1011 N N . VAL A 1 128 ? 0.416 -8.882 -16.193 1.00 44.53 128 VAL A N 1
ATOM 1012 C CA . VAL A 1 128 ? 0.669 -9.927 -15.187 1.00 44.53 128 VAL A CA 1
ATOM 1013 C C . VAL A 1 128 ? 1.377 -11.164 -15.767 1.00 44.53 128 VAL A C 1
ATOM 1015 O O . VAL A 1 128 ? 2.031 -11.909 -15.040 1.00 44.53 128 VAL A O 1
ATOM 1018 N N . ASP A 1 129 ? 1.285 -11.385 -17.077 1.00 45.84 129 ASP A N 1
ATOM 1019 C CA . ASP A 1 129 ? 1.924 -12.485 -17.807 1.00 45.84 129 ASP A CA 1
ATOM 1020 C C . ASP A 1 129 ? 3.363 -12.173 -18.269 1.00 45.84 129 ASP A C 1
ATOM 1022 O O . ASP A 1 129 ? 3.985 -12.996 -18.947 1.00 45.84 129 ASP A O 1
ATOM 1026 N N . ASN A 1 130 ? 3.918 -11.018 -17.874 1.00 46.59 130 ASN A N 1
ATOM 1027 C CA . ASN A 1 130 ? 5.198 -10.480 -18.350 1.00 46.59 130 ASN A CA 1
ATOM 1028 C C . ASN A 1 130 ? 5.257 -10.277 -19.872 1.00 46.59 130 ASN A C 1
ATOM 1030 O O . ASN A 1 130 ? 6.350 -10.140 -20.433 1.00 46.59 130 ASN A O 1
ATOM 1034 N N . VAL A 1 131 ? 4.110 -10.241 -20.555 1.00 50.22 131 VAL A N 1
ATOM 1035 C CA . VAL A 1 131 ? 4.057 -9.766 -21.932 1.00 50.22 131 VAL A CA 1
ATOM 1036 C C . VAL A 1 131 ? 4.106 -8.246 -21.867 1.00 50.22 131 VAL A C 1
ATOM 1038 O O . VAL A 1 131 ? 3.167 -7.581 -21.433 1.00 50.22 131 VAL A O 1
ATOM 1041 N N . MET A 1 132 ? 5.251 -7.692 -22.257 1.00 57.16 132 MET A N 1
ATOM 1042 C CA . MET A 1 132 ? 5.367 -6.256 -22.479 1.00 57.16 132 MET A CA 1
ATOM 1043 C C . MET A 1 132 ? 4.512 -5.917 -23.697 1.00 57.16 132 MET A C 1
ATOM 1045 O O . MET A 1 132 ? 4.781 -6.414 -24.792 1.00 57.16 132 MET A O 1
ATOM 1049 N N . GLU A 1 133 ? 3.473 -5.106 -23.503 1.00 69.06 133 GLU A N 1
ATOM 1050 C CA . GLU A 1 133 ? 2.709 -4.586 -24.635 1.00 69.06 133 GLU A CA 1
ATOM 1051 C C . GLU A 1 133 ? 3.587 -3.663 -25.494 1.00 69.06 133 GLU A C 1
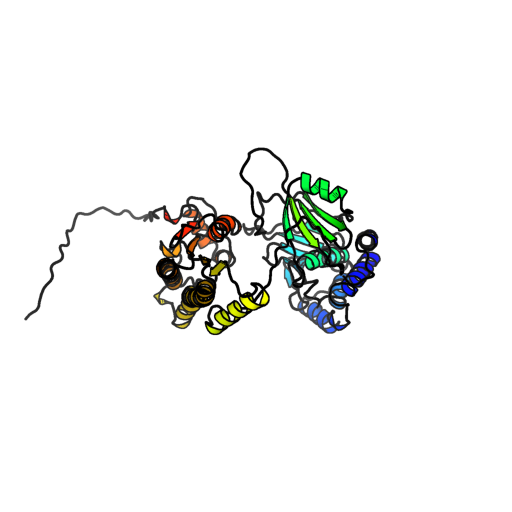ATOM 1053 O O . GLU A 1 133 ? 4.635 -3.179 -25.066 1.00 69.06 133 GLU A O 1
ATOM 1058 N N . GLU A 1 134 ? 3.174 -3.414 -26.732 1.00 81.19 134 GLU A N 1
ATOM 1059 C CA . GLU A 1 134 ? 3.837 -2.422 -27.577 1.00 81.19 134 GLU A CA 1
ATOM 1060 C C . GLU A 1 134 ? 3.602 -1.002 -27.041 1.00 81.19 134 GLU A C 1
ATOM 1062 O O . GLU A 1 134 ? 2.593 -0.720 -26.389 1.00 81.19 134 GLU A O 1
ATOM 1067 N N . TRP A 1 135 ? 4.529 -0.088 -27.338 1.00 85.69 135 TRP A N 1
ATOM 1068 C CA . TRP A 1 135 ? 4.329 1.333 -27.070 1.00 85.69 135 TRP A CA 1
ATOM 1069 C C . TRP A 1 135 ? 3.140 1.853 -27.871 1.00 85.69 135 TRP A C 1
ATOM 1071 O O . TRP A 1 135 ? 3.159 1.867 -29.102 1.00 85.69 135 TRP A O 1
ATOM 1081 N N . LYS A 1 136 ? 2.120 2.333 -27.165 1.00 85.38 136 LYS A N 1
ATOM 1082 C CA . LYS A 1 136 ? 0.940 2.939 -27.777 1.00 85.38 136 LYS A CA 1
ATOM 1083 C C . LYS A 1 136 ? 0.920 4.425 -27.507 1.00 85.38 136 LYS A C 1
ATOM 1085 O O . LYS A 1 136 ? 1.182 4.859 -26.382 1.00 85.38 136 LYS A O 1
ATOM 1090 N N . ILE A 1 137 ? 0.581 5.203 -28.530 1.00 85.88 137 ILE A N 1
ATOM 1091 C CA . ILE A 1 137 ? 0.390 6.640 -28.362 1.00 85.88 137 ILE A CA 1
ATOM 1092 C C . ILE A 1 137 ? -0.692 6.874 -27.301 1.00 85.88 137 ILE A C 1
ATOM 1094 O O . ILE A 1 137 ? -1.762 6.276 -27.348 1.00 85.88 137 ILE A O 1
ATOM 1098 N N . TRP A 1 138 ? -0.359 7.681 -26.300 1.00 84.56 138 TRP A N 1
ATOM 1099 C CA . TRP A 1 138 ? -1.245 8.032 -25.193 1.00 84.56 138 TRP A CA 1
ATOM 1100 C C . TRP A 1 138 ? -1.815 9.431 -25.396 1.00 84.56 138 TRP A C 1
ATOM 1102 O O . TRP A 1 138 ? -3.022 9.635 -25.362 1.00 84.56 138 TRP A O 1
ATOM 1112 N N . LEU A 1 139 ? -0.937 10.408 -25.635 1.00 87.69 139 LEU A N 1
ATOM 1113 C CA . LEU A 1 139 ? -1.314 11.792 -25.906 1.00 87.69 139 LEU A CA 1
ATOM 1114 C C . LEU A 1 139 ? -0.372 12.381 -26.949 1.00 87.69 139 LEU A C 1
ATOM 1116 O O . LEU A 1 139 ? 0.832 12.139 -26.928 1.00 87.69 139 LEU A O 1
ATOM 1120 N N . GLY A 1 140 ? -0.909 13.211 -27.842 1.00 89.62 140 GLY A N 1
ATOM 1121 C CA . GLY A 1 140 ? -0.132 13.780 -28.948 1.00 89.62 140 GLY A CA 1
ATOM 1122 C C . GLY A 1 140 ? 0.948 14.790 -28.537 1.00 89.62 140 GLY A C 1
ATOM 1123 O O . GLY A 1 140 ? 1.744 15.184 -29.385 1.00 89.62 140 GLY A O 1
ATOM 1124 N N . ARG A 1 141 ? 0.971 15.238 -27.271 1.00 92.25 141 ARG A N 1
ATOM 1125 C CA . ARG A 1 141 ? 1.916 16.236 -26.742 1.00 92.25 141 ARG A CA 1
ATOM 1126 C C . ARG A 1 141 ? 2.212 16.014 -25.260 1.00 92.25 141 ARG A C 1
ATOM 1128 O O . ARG A 1 141 ? 1.298 15.763 -24.475 1.00 92.25 141 ARG A O 1
ATOM 1135 N N . PHE A 1 142 ? 3.461 16.221 -24.867 1.00 95.19 142 PHE A N 1
ATOM 1136 C CA . PHE A 1 142 ? 3.937 16.102 -23.494 1.00 95.19 142 PHE A CA 1
ATOM 1137 C C . PHE A 1 142 ? 3.291 17.125 -22.558 1.00 95.19 142 PHE A C 1
ATOM 1139 O O . PHE A 1 142 ? 2.895 16.778 -21.451 1.00 95.19 142 PHE A O 1
ATOM 1146 N N . SER A 1 143 ? 3.096 18.364 -23.009 1.00 95.25 143 SER A N 1
ATOM 1147 C CA . SER A 1 143 ? 2.387 19.391 -22.239 1.00 95.25 143 SER A CA 1
ATOM 1148 C C . SER A 1 143 ? 0.984 18.927 -21.830 1.00 95.25 143 SER A C 1
ATOM 1150 O O . SER A 1 143 ? 0.564 19.149 -20.695 1.00 95.25 143 SER A O 1
ATOM 1152 N N . LEU A 1 144 ? 0.275 18.223 -22.721 1.00 90.62 144 LEU A N 1
ATOM 1153 C CA . LEU A 1 144 ? -1.042 17.655 -22.431 1.00 90.62 144 LEU A CA 1
ATOM 1154 C C . LEU A 1 144 ? -0.949 16.494 -21.431 1.00 90.62 144 LEU A C 1
ATOM 1156 O O . LEU A 1 144 ? -1.805 16.385 -20.559 1.00 90.62 144 LEU A O 1
ATOM 1160 N N . ALA A 1 145 ? 0.113 15.687 -21.499 1.00 90.94 145 ALA A N 1
ATOM 1161 C CA . ALA A 1 145 ? 0.394 14.662 -20.495 1.00 90.94 145 ALA A CA 1
ATOM 1162 C C . ALA A 1 145 ? 0.728 15.255 -19.117 1.00 90.94 145 ALA A C 1
ATOM 1164 O O . ALA A 1 145 ? 0.369 14.662 -18.106 1.00 90.94 145 ALA A O 1
ATOM 1165 N N . CYS A 1 146 ? 1.351 16.436 -19.046 1.00 93.56 146 CYS A N 1
ATOM 1166 C CA . CYS A 1 146 ? 1.517 17.158 -17.783 1.00 93.56 146 CYS A CA 1
ATOM 1167 C C . CYS A 1 146 ? 0.195 17.695 -17.237 1.00 93.56 146 CYS A C 1
ATOM 1169 O O . CYS A 1 146 ? 0.001 17.674 -16.027 1.00 93.56 146 CYS A O 1
ATOM 1171 N N . LEU A 1 147 ? -0.701 18.181 -18.101 1.00 90.88 147 LEU A N 1
ATOM 1172 C CA . LEU A 1 147 ? -2.041 18.598 -17.686 1.00 90.88 147 LEU A CA 1
ATOM 1173 C C . LEU A 1 147 ? -2.818 17.403 -17.117 1.00 90.88 147 LEU A C 1
ATOM 1175 O O . LEU A 1 147 ? -3.369 17.508 -16.026 1.00 90.88 147 LEU A O 1
ATOM 1179 N N . ASP A 1 148 ? -2.811 16.271 -17.823 1.00 87.62 148 ASP A N 1
ATOM 1180 C CA . ASP A 1 148 ? -3.373 15.000 -17.351 1.00 87.62 148 ASP A CA 1
ATOM 1181 C C . ASP A 1 148 ? -2.777 14.597 -15.993 1.00 87.62 148 ASP A C 1
ATOM 1183 O O . ASP A 1 148 ? -3.526 14.387 -15.041 1.00 87.62 148 ASP A O 1
ATOM 1187 N N . LEU A 1 149 ? -1.443 14.604 -15.873 1.00 88.12 149 LEU A N 1
ATOM 1188 C CA . LEU A 1 149 ? -0.727 14.298 -14.636 1.00 88.12 149 LEU A CA 1
ATOM 1189 C C . LEU A 1 149 ? -1.204 15.166 -13.471 1.00 88.12 149 LEU A C 1
ATOM 1191 O O . LEU A 1 149 ? -1.582 14.621 -12.445 1.00 88.12 149 LEU A O 1
ATOM 1195 N N . ILE A 1 150 ? -1.219 16.499 -13.595 1.00 88.38 150 ILE A N 1
ATOM 1196 C CA . ILE A 1 150 ? -1.590 17.357 -12.456 1.00 88.38 150 ILE A CA 1
ATOM 1197 C C . ILE A 1 150 ? -3.055 17.180 -12.048 1.00 88.38 150 ILE A C 1
ATOM 1199 O O . ILE A 1 150 ? -3.373 17.350 -10.873 1.00 88.38 150 ILE A O 1
ATOM 1203 N N . LEU A 1 151 ? -3.952 16.836 -12.979 1.00 82.50 151 LEU A N 1
ATOM 1204 C CA . LEU A 1 151 ? -5.343 16.537 -12.648 1.00 82.50 151 LEU A CA 1
ATOM 1205 C C . LEU A 1 151 ? -5.440 15.208 -11.902 1.00 82.50 151 LEU A C 1
ATOM 1207 O O . LEU A 1 151 ? -6.028 15.181 -10.819 1.00 82.50 151 LEU A O 1
ATOM 1211 N N . TRP A 1 152 ? -4.815 14.155 -12.430 1.00 80.19 152 TRP A N 1
ATOM 1212 C CA . TRP A 1 152 ? -4.722 12.838 -11.798 1.00 80.19 152 TRP A CA 1
ATOM 1213 C C . TRP A 1 152 ? -4.104 12.908 -10.411 1.00 80.19 152 TRP A C 1
ATOM 1215 O O . TRP A 1 152 ? -4.715 12.503 -9.428 1.00 80.19 152 TRP A O 1
ATOM 1225 N N . GLU A 1 153 ? -2.934 13.515 -10.303 1.00 82.19 153 GLU A N 1
ATOM 1226 C CA . GLU A 1 153 ? -2.201 13.663 -9.057 1.00 82.19 153 GLU A CA 1
ATOM 1227 C C . GLU A 1 153 ? -2.950 14.515 -8.051 1.00 82.19 153 GLU A C 1
ATOM 1229 O O . GLU A 1 153 ? -2.928 14.215 -6.855 1.00 82.19 153 GLU A O 1
ATOM 1234 N N . SER A 1 154 ? -3.685 15.528 -8.524 1.00 78.81 154 SER A N 1
ATOM 1235 C CA . SER A 1 154 ? -4.569 16.263 -7.640 1.00 78.81 154 SER A CA 1
ATOM 1236 C C . SER A 1 154 ? -5.564 15.296 -6.999 1.00 78.81 154 SER A C 1
ATOM 1238 O O . SER A 1 154 ? -5.673 15.333 -5.775 1.00 78.81 154 SER A O 1
ATOM 1240 N N . LEU A 1 155 ? -6.207 14.386 -7.748 1.00 70.81 155 LEU A N 1
ATOM 1241 C CA . LEU A 1 155 ? -7.210 13.465 -7.202 1.00 70.81 155 LEU A CA 1
ATOM 1242 C C . LEU A 1 155 ? -6.714 12.700 -5.977 1.00 70.81 155 LEU A C 1
ATOM 1244 O O . LEU A 1 155 ? -7.510 12.521 -5.072 1.00 70.81 155 LEU A O 1
ATOM 1248 N N . TYR A 1 156 ? -5.433 12.339 -5.886 1.00 68.38 156 TYR A N 1
ATOM 1249 C CA . TYR A 1 156 ? -4.886 11.498 -4.811 1.00 68.38 156 TYR A CA 1
ATOM 1250 C C . TYR A 1 156 ? -4.083 12.260 -3.735 1.00 68.38 156 TYR A C 1
ATOM 1252 O O . TYR A 1 156 ? -3.413 11.652 -2.902 1.00 68.38 156 TYR A O 1
ATOM 1260 N N . GLY A 1 157 ? -4.139 13.596 -3.719 1.00 63.06 157 GLY A N 1
ATOM 1261 C CA . GLY A 1 157 ? -3.358 14.423 -2.792 1.00 63.06 157 GLY A CA 1
ATOM 1262 C C . GLY A 1 157 ? -3.703 14.244 -1.302 1.00 63.06 157 GLY A C 1
ATOM 1263 O O . GLY A 1 157 ? -4.831 14.495 -0.882 1.00 63.06 157 GLY A O 1
ATOM 1264 N N . SER A 1 158 ? -2.682 13.964 -0.483 1.00 48.44 158 SER A N 1
ATOM 1265 C CA . SER A 1 158 ? -2.730 13.613 0.960 1.00 48.44 158 SER A CA 1
ATOM 1266 C C . SER A 1 158 ? -3.460 14.557 1.939 1.00 48.44 158 SER A C 1
ATOM 1268 O O . SER A 1 158 ? -3.623 14.212 3.110 1.00 48.44 158 SER A O 1
ATOM 1270 N N . ARG A 1 159 ? -3.886 15.756 1.516 1.00 49.12 159 ARG A N 1
ATOM 1271 C CA . ARG A 1 159 ? -4.527 16.767 2.387 1.00 49.12 159 ARG A CA 1
ATOM 1272 C C . ARG A 1 159 ? -6.047 16.886 2.226 1.00 49.12 159 ARG A C 1
ATOM 1274 O O . ARG A 1 159 ? -6.638 17.721 2.905 1.00 49.12 159 ARG A O 1
ATOM 1281 N N . MET A 1 160 ? -6.675 16.110 1.341 1.00 48.47 160 MET A N 1
ATOM 1282 C CA . MET A 1 160 ? -8.120 16.170 1.070 1.00 48.47 160 MET A CA 1
ATOM 1283 C C . MET A 1 160 ? -8.669 14.750 0.863 1.00 48.47 160 MET A C 1
ATOM 1285 O O . MET A 1 160 ? -7.963 13.941 0.268 1.00 48.47 160 MET A O 1
ATOM 1289 N N . PRO A 1 161 ? -9.893 14.431 1.315 1.00 45.25 161 PRO A N 1
ATOM 1290 C CA . PRO A 1 161 ? -10.485 13.117 1.082 1.00 45.25 161 PRO A CA 1
ATOM 1291 C C . PRO A 1 161 ? -10.759 12.898 -0.415 1.00 45.25 161 PRO A C 1
ATOM 1293 O O . PRO A 1 161 ? -11.288 13.781 -1.095 1.00 45.25 161 PRO A O 1
ATOM 1296 N N . THR A 1 162 ? -10.395 11.717 -0.906 1.00 46.75 162 THR A N 1
ATOM 1297 C CA . THR A 1 162 ? -10.674 11.231 -2.264 1.00 46.75 162 THR A CA 1
ATOM 1298 C C . THR A 1 162 ? -11.632 10.062 -2.141 1.00 46.75 162 THR A C 1
ATOM 1300 O O . THR A 1 162 ? -11.329 9.103 -1.432 1.00 46.75 162 THR A O 1
ATOM 1303 N N . GLU A 1 163 ? -12.778 10.129 -2.814 1.00 48.88 163 GLU A N 1
ATOM 1304 C CA . GLU A 1 163 ? -13.754 9.041 -2.817 1.00 48.88 163 GLU A CA 1
ATOM 1305 C C . GLU A 1 163 ? -13.638 8.244 -4.117 1.00 48.88 163 GLU A C 1
ATOM 1307 O O . GLU A 1 163 ? -13.797 8.782 -5.213 1.00 48.88 163 GLU A O 1
ATOM 1312 N N . LEU A 1 164 ? -13.362 6.946 -3.987 1.00 52.66 164 LEU A N 1
ATOM 1313 C CA . LEU A 1 164 ? -13.430 5.979 -5.080 1.00 52.66 164 LEU A CA 1
ATOM 1314 C C . LEU A 1 164 ? -14.765 5.248 -4.973 1.00 52.66 164 LEU A C 1
ATOM 1316 O O . LEU A 1 164 ? -15.064 4.670 -3.926 1.00 52.66 164 LEU A O 1
ATOM 1320 N N . ARG A 1 165 ? -15.574 5.286 -6.034 1.00 51.84 165 ARG A N 1
ATOM 1321 C CA . ARG A 1 165 ? -16.909 4.680 -6.035 1.00 51.84 165 ARG A CA 1
ATOM 1322 C C . ARG A 1 165 ? -17.158 3.869 -7.308 1.00 51.84 165 ARG A C 1
ATOM 1324 O O . ARG A 1 165 ? -16.906 4.340 -8.414 1.00 51.84 165 ARG A O 1
ATOM 1331 N N . GLU A 1 166 ? -17.693 2.662 -7.135 1.00 49.25 166 GLU A N 1
ATOM 1332 C CA . GLU A 1 166 ? -18.300 1.870 -8.212 1.00 49.25 166 GLU A CA 1
ATOM 1333 C C . GLU A 1 166 ? -19.662 2.466 -8.597 1.00 49.25 166 GLU A C 1
ATOM 1335 O O . GLU A 1 166 ? -20.437 2.879 -7.732 1.00 49.25 166 GLU A O 1
ATOM 1340 N N . SER A 1 167 ? -19.952 2.532 -9.895 1.00 52.06 167 SER A N 1
ATOM 1341 C CA . SER A 1 167 ? -21.194 3.116 -10.406 1.00 52.06 167 SER A CA 1
ATOM 1342 C C . SER A 1 167 ? -21.781 2.362 -11.581 1.00 52.06 167 SER A C 1
ATOM 1344 O O . SER A 1 167 ? -21.080 1.630 -12.286 1.00 52.06 167 SER A O 1
ATOM 1346 N N . ASP A 1 168 ? -23.063 2.621 -11.810 1.00 56.28 168 ASP A N 1
ATOM 1347 C CA . ASP A 1 168 ? -23.798 2.178 -12.983 1.00 56.28 168 ASP A CA 1
ATOM 1348 C C . ASP A 1 168 ? -24.047 3.332 -13.977 1.00 56.28 168 ASP A C 1
ATOM 1350 O O . ASP A 1 168 ? -23.727 4.502 -13.736 1.00 56.28 168 ASP A O 1
ATOM 1354 N N . ASP A 1 169 ? -24.651 3.002 -15.118 1.00 61.03 169 ASP A N 1
ATOM 1355 C CA . ASP A 1 169 ? -24.983 3.970 -16.169 1.00 61.03 169 ASP A CA 1
ATOM 1356 C C . ASP A 1 169 ? -25.986 5.054 -15.702 1.00 61.03 169 ASP A C 1
ATOM 1358 O O . ASP A 1 169 ? -26.080 6.126 -16.308 1.00 61.03 169 ASP A O 1
ATOM 1362 N N . LYS A 1 170 ? -26.738 4.825 -14.613 1.00 62.31 170 LYS A N 1
ATOM 1363 C CA . LYS A 1 170 ? -27.700 5.805 -14.078 1.00 62.31 170 LYS A CA 1
ATOM 1364 C C . LYS A 1 170 ? -26.992 6.897 -13.288 1.00 62.31 170 LYS A C 1
ATOM 1366 O O . LYS A 1 170 ? -27.373 8.061 -13.410 1.00 62.31 170 LYS A O 1
ATOM 1371 N N . ASP A 1 171 ? -25.956 6.545 -12.528 1.00 61.28 171 ASP A N 1
ATOM 1372 C CA . ASP A 1 171 ? -25.092 7.516 -11.849 1.00 61.28 171 ASP A CA 1
ATOM 1373 C C . ASP A 1 171 ? -24.420 8.460 -12.872 1.00 61.28 171 ASP A C 1
ATOM 1375 O O . ASP A 1 171 ? -24.371 9.674 -12.659 1.00 61.28 171 ASP A O 1
ATOM 1379 N N . LEU A 1 172 ? -23.989 7.937 -14.029 1.00 67.62 172 LEU A N 1
ATOM 1380 C CA . LEU A 1 172 ? -23.413 8.737 -15.119 1.00 67.62 172 LEU A CA 1
ATOM 1381 C C . LEU A 1 172 ? -24.400 9.739 -15.715 1.00 67.62 172 LEU A C 1
ATOM 1383 O O . LEU A 1 172 ? -24.056 10.913 -15.861 1.00 67.62 172 LEU A O 1
ATOM 1387 N N . ALA A 1 173 ? -25.640 9.322 -15.969 1.00 69.88 173 ALA A N 1
ATOM 1388 C CA . ALA A 1 173 ? -26.681 10.229 -16.445 1.00 69.88 173 ALA A CA 1
ATOM 1389 C C . ALA A 1 173 ? -26.973 11.367 -15.446 1.00 69.88 173 ALA A C 1
ATOM 1391 O O . ALA A 1 173 ? -27.277 12.489 -15.853 1.00 69.88 173 ALA A O 1
ATOM 1392 N N . VAL A 1 174 ? -26.872 11.107 -14.138 1.00 68.06 174 VAL A N 1
ATOM 1393 C CA . VAL A 1 174 ? -27.017 12.140 -13.099 1.00 68.06 174 VAL A CA 1
ATOM 1394 C C . VAL A 1 174 ? -25.823 13.094 -13.103 1.00 68.06 174 VAL A C 1
ATOM 1396 O O . VAL A 1 174 ? -26.013 14.307 -13.004 1.00 68.06 174 VAL A O 1
ATOM 1399 N N . VAL A 1 175 ? -24.597 12.589 -13.259 1.00 69.50 175 VAL A N 1
ATOM 1400 C CA . VAL A 1 175 ? -23.406 13.447 -13.329 1.00 69.50 175 VAL A CA 1
ATOM 1401 C C . VAL A 1 175 ? -23.443 14.352 -14.557 1.00 69.50 175 VAL A C 1
ATOM 1403 O O . VAL A 1 175 ? -23.205 15.550 -14.427 1.00 69.50 175 VAL A O 1
ATOM 1406 N N . GLU A 1 176 ? -23.814 13.822 -15.719 1.00 77.75 176 GLU A N 1
ATOM 1407 C CA . GLU A 1 176 ? -23.965 14.604 -16.952 1.00 77.75 176 GLU A CA 1
ATOM 1408 C C . GLU A 1 176 ? -25.028 15.710 -16.833 1.00 77.75 176 GLU A C 1
ATOM 1410 O O . GLU A 1 176 ? -24.944 16.732 -17.513 1.00 77.75 176 GLU A O 1
ATOM 1415 N N . GLN A 1 177 ? -26.023 15.535 -15.957 1.00 75.88 177 GLN A N 1
ATOM 1416 C CA . GLN A 1 177 ? -27.031 16.559 -15.669 1.00 75.88 177 GLN A CA 1
ATOM 1417 C C . GLN A 1 177 ? -26.546 17.619 -14.674 1.00 75.88 177 GLN A C 1
ATOM 1419 O O . GLN A 1 177 ? -26.946 18.780 -14.777 1.00 75.88 177 GLN A O 1
ATOM 1424 N N . LEU A 1 178 ? -25.740 17.227 -13.683 1.00 68.94 178 LEU A N 1
ATOM 1425 C CA . LEU A 1 178 ? -25.355 18.087 -12.559 1.00 68.94 178 LEU A CA 1
ATOM 1426 C C . LEU A 1 178 ? -24.003 18.787 -12.747 1.00 68.94 178 LEU A C 1
ATOM 1428 O O . LEU A 1 178 ? -23.761 19.818 -12.117 1.00 68.94 178 LEU A O 1
ATOM 1432 N N . PHE A 1 179 ? -23.129 18.252 -13.597 1.00 76.88 179 PHE A N 1
ATOM 1433 C CA . PHE A 1 179 ? -21.756 18.713 -13.771 1.00 76.88 179 PHE A CA 1
ATOM 1434 C C . PHE A 1 179 ? -21.450 19.037 -15.230 1.00 76.88 179 PHE A C 1
ATOM 1436 O O . PHE A 1 179 ? -22.026 18.485 -16.161 1.00 76.88 179 PHE A O 1
ATOM 1443 N N . SER A 1 180 ? -20.506 19.953 -15.433 1.00 80.19 180 SER A N 1
ATOM 1444 C CA . SER A 1 180 ? -19.999 20.275 -16.763 1.00 80.19 180 SER A CA 1
ATOM 1445 C C . SER A 1 180 ? -18.902 19.292 -17.141 1.00 80.19 180 SER A C 1
ATOM 1447 O O . SER A 1 180 ? -17.874 19.226 -16.467 1.00 80.19 180 SER A O 1
ATOM 1449 N N . GLU A 1 181 ? -19.107 18.543 -18.218 1.00 81.44 181 GLU A N 1
ATOM 1450 C CA . GLU A 1 181 ? -18.059 17.705 -18.793 1.00 81.44 181 GLU A CA 1
ATOM 1451 C C . GLU A 1 181 ? -16.932 18.576 -19.366 1.00 81.44 181 GLU A C 1
ATOM 1453 O O . GLU A 1 181 ? -17.161 19.572 -20.059 1.00 81.44 181 GLU A O 1
ATOM 1458 N N . LEU A 1 182 ? -15.698 18.206 -19.043 1.00 77.75 182 LEU A N 1
ATOM 1459 C CA . LEU A 1 182 ? -14.494 18.810 -19.585 1.00 77.75 182 LEU A CA 1
ATOM 1460 C C . LEU A 1 182 ? -14.170 18.167 -20.937 1.00 77.75 182 LEU A C 1
ATOM 1462 O O . LEU A 1 182 ? -14.480 16.995 -21.153 1.00 77.75 182 LEU A O 1
ATOM 1466 N N . PRO A 1 183 ? -13.507 18.890 -21.852 1.00 76.56 183 PRO A N 1
ATOM 1467 C CA . PRO A 1 183 ? -13.097 18.303 -23.119 1.00 76.56 183 PRO A CA 1
ATOM 1468 C C . PRO A 1 183 ? -12.240 17.051 -22.915 1.00 76.56 183 PRO A C 1
ATOM 1470 O O . PRO A 1 183 ? -11.305 17.066 -22.113 1.00 76.56 183 PRO A O 1
ATOM 1473 N N . SER A 1 184 ? -12.526 16.001 -23.687 1.00 71.75 184 SER A N 1
ATOM 1474 C CA . SER A 1 184 ? -11.655 14.828 -23.757 1.00 71.75 184 SER A CA 1
ATOM 1475 C C . SER A 1 184 ? -10.260 15.242 -24.210 1.00 71.75 184 SER A C 1
ATOM 1477 O O . SER A 1 184 ? -10.099 16.061 -25.120 1.00 71.75 184 SER A O 1
ATOM 1479 N N . PHE A 1 185 ? -9.244 14.621 -23.623 1.00 70.31 185 PHE A N 1
ATOM 1480 C CA . PHE A 1 185 ? -7.901 14.667 -24.179 1.00 70.31 185 PHE A CA 1
ATOM 1481 C C . PHE A 1 185 ? -7.880 13.793 -25.443 1.00 70.31 185 PHE A C 1
ATOM 1483 O O . PHE A 1 185 ? -8.304 12.638 -25.407 1.00 70.31 185 PHE A O 1
ATOM 1490 N N . GLU A 1 186 ? -7.486 14.351 -26.588 1.00 52.72 186 GLU A N 1
ATOM 1491 C CA . GLU A 1 186 ? -7.377 13.595 -27.843 1.00 52.72 186 GLU A CA 1
ATOM 1492 C C . GLU A 1 186 ? -6.219 12.584 -27.772 1.00 52.72 186 GLU A C 1
ATOM 1494 O O . GLU A 1 186 ? -5.123 12.923 -27.321 1.00 52.72 186 GLU A O 1
ATOM 1499 N N . GLY A 1 187 ? -6.444 11.363 -28.275 1.00 51.38 187 GLY A N 1
ATOM 1500 C CA . GLY A 1 187 ? -5.423 10.308 -28.367 1.00 51.38 187 GLY A CA 1
ATOM 1501 C C . GLY A 1 187 ? -5.533 9.192 -27.327 1.00 51.38 187 GLY A C 1
ATOM 1502 O O . GLY A 1 187 ? -4.708 8.285 -27.347 1.00 51.38 187 GLY A O 1
ATOM 1503 N N . SER A 1 188 ? -6.559 9.226 -26.472 1.00 48.25 188 SER A N 1
ATOM 1504 C CA . SER A 1 188 ? -6.831 8.215 -25.454 1.00 48.25 188 SER A CA 1
ATOM 1505 C C . SER A 1 188 ? -7.259 6.875 -26.069 1.00 48.25 188 SER A C 1
ATOM 1507 O O . SER A 1 188 ? -8.427 6.495 -26.030 1.00 48.25 188 SER A O 1
ATOM 1509 N N . ASP A 1 189 ? -6.300 6.084 -26.558 1.00 48.09 189 ASP A N 1
ATOM 1510 C CA . ASP A 1 189 ? -6.408 4.629 -26.391 1.00 48.09 189 ASP A CA 1
ATOM 1511 C C . ASP A 1 189 ? -6.260 4.393 -24.881 1.00 48.09 189 ASP A C 1
ATOM 1513 O O . ASP A 1 189 ? -5.170 4.190 -24.343 1.00 48.09 189 ASP A O 1
ATOM 1517 N N . SER A 1 190 ? -7.346 4.689 -24.167 1.00 50.09 190 SER A N 1
ATOM 1518 C CA . SER A 1 190 ? -7.340 4.895 -22.734 1.00 50.09 190 SER A CA 1
ATOM 1519 C C . SER A 1 190 ? -6.873 3.629 -22.043 1.00 50.09 190 SER A C 1
ATOM 1521 O O . SER A 1 190 ? -7.094 2.499 -22.478 1.00 50.09 190 SER A O 1
ATOM 1523 N N . TYR A 1 191 ? -6.297 3.820 -20.865 1.00 46.81 191 TYR A N 1
ATOM 1524 C CA . TYR A 1 191 ? -5.997 2.762 -19.903 1.00 46.81 191 TYR A CA 1
ATOM 1525 C C . TYR A 1 191 ? -7.216 1.875 -19.569 1.00 46.81 191 TYR A C 1
ATOM 1527 O O . TYR A 1 191 ? -7.097 0.828 -18.943 1.00 46.81 191 TYR A O 1
ATOM 1535 N N . THR A 1 192 ? -8.393 2.319 -20.002 1.00 47.03 192 THR A N 1
ATOM 1536 C CA . THR A 1 192 ? -9.724 1.817 -19.726 1.00 47.03 192 THR A CA 1
ATOM 1537 C C . THR A 1 192 ? -10.406 1.506 -21.072 1.00 47.03 192 THR A C 1
ATOM 1539 O O . THR A 1 192 ? -10.194 2.237 -22.042 1.00 47.03 192 THR A O 1
ATOM 1542 N N . PRO A 1 193 ? -11.233 0.457 -21.180 1.00 39.09 193 PRO A N 1
ATOM 1543 C CA . PRO A 1 193 ? -11.943 0.142 -22.422 1.00 39.09 193 PRO A CA 1
ATOM 1544 C C . PRO A 1 193 ? -12.988 1.193 -22.853 1.00 39.09 193 PRO A C 1
ATOM 1546 O O . PRO A 1 193 ? -13.503 1.101 -23.964 1.00 39.09 193 PRO A O 1
ATOM 1549 N N . PHE A 1 194 ? -13.310 2.177 -22.004 1.00 48.62 194 PHE A N 1
ATOM 1550 C CA . PHE A 1 194 ? -14.428 3.109 -22.212 1.00 48.62 194 PHE A CA 1
ATOM 1551 C C . PHE A 1 194 ? -14.035 4.599 -22.183 1.00 48.62 194 PHE A C 1
ATOM 1553 O O . PHE A 1 194 ? -14.912 5.462 -22.198 1.00 48.62 194 PHE A O 1
ATOM 1560 N N . GLY A 1 195 ? -12.742 4.931 -22.149 1.00 61.88 195 GLY A N 1
ATOM 1561 C CA . GLY A 1 195 ? -12.292 6.320 -22.037 1.00 61.88 195 GLY A CA 1
ATOM 1562 C C . GLY A 1 195 ? -12.215 6.824 -20.595 1.00 61.88 195 GLY A C 1
ATOM 1563 O O . GLY A 1 195 ? -12.846 6.291 -19.677 1.00 61.88 195 GLY A O 1
ATOM 1564 N N . VAL A 1 196 ? -11.422 7.881 -20.403 1.00 70.19 196 VAL A N 1
ATOM 1565 C CA . VAL A 1 196 ? -11.432 8.707 -19.188 1.00 70.19 196 VAL A CA 1
ATOM 1566 C C . VAL A 1 196 ? -12.205 9.982 -19.506 1.00 70.19 196 VAL A C 1
ATOM 1568 O O . VAL A 1 196 ? -11.858 10.692 -20.450 1.00 70.19 196 VAL A O 1
ATOM 1571 N N . ARG A 1 197 ? -13.241 10.278 -18.724 1.00 76.62 197 ARG A N 1
ATOM 1572 C CA . ARG A 1 197 ? -14.048 11.496 -18.841 1.00 76.62 197 ARG A CA 1
ATOM 1573 C C . ARG A 1 197 ? -13.870 12.328 -17.585 1.00 76.62 197 ARG A C 1
ATOM 1575 O O . ARG A 1 197 ? -13.837 11.796 -16.481 1.00 76.62 197 ARG A O 1
ATOM 1582 N N . TRP A 1 198 ? -13.771 13.636 -17.745 1.00 77.81 198 TRP A N 1
ATOM 1583 C CA . TRP A 1 198 ? -13.600 14.553 -16.626 1.00 77.81 198 TRP A CA 1
ATOM 1584 C C . TRP A 1 198 ? -14.821 15.449 -16.518 1.00 77.81 198 TRP A C 1
ATOM 1586 O O . TRP A 1 198 ? -15.308 15.944 -17.526 1.00 77.81 198 TRP A O 1
ATOM 1596 N N . PHE A 1 199 ? -15.295 15.696 -15.304 1.00 76.69 199 PHE A N 1
ATOM 1597 C CA . PHE A 1 199 ? -16.406 16.601 -15.042 1.00 76.69 199 PHE A CA 1
ATOM 1598 C C . PHE A 1 199 ? -16.026 17.589 -13.950 1.00 76.69 199 PHE A C 1
ATOM 1600 O O . PHE A 1 199 ? -15.189 17.320 -13.087 1.00 76.69 199 PHE A O 1
ATOM 1607 N N . THR A 1 200 ? -16.650 18.755 -13.969 1.00 73.12 200 THR A N 1
ATOM 1608 C CA . THR A 1 200 ? -16.442 19.774 -12.949 1.00 73.12 200 THR A CA 1
ATOM 1609 C C . THR A 1 200 ? -17.747 20.448 -12.559 1.00 73.12 200 THR A C 1
ATOM 1611 O O . THR A 1 200 ? -18.666 20.598 -13.364 1.00 73.12 200 THR A O 1
ATOM 1614 N N . GLY A 1 201 ? -17.827 20.850 -11.297 1.00 66.81 201 GLY A N 1
ATOM 1615 C CA . GLY A 1 201 ? -18.916 21.641 -10.737 1.00 66.81 201 GLY A CA 1
ATOM 1616 C C . GLY A 1 201 ? -18.352 22.743 -9.852 1.00 66.81 201 GLY A C 1
ATOM 1617 O O . GLY A 1 201 ? -17.136 22.931 -9.779 1.00 66.81 201 GLY A O 1
ATOM 1618 N N . THR A 1 202 ? -19.226 23.473 -9.159 1.00 60.88 202 THR A N 1
ATOM 1619 C CA . THR A 1 202 ? -18.792 24.454 -8.158 1.00 60.88 202 THR A CA 1
ATOM 1620 C C . THR A 1 202 ? -17.963 23.744 -7.091 1.00 60.88 202 THR A C 1
ATOM 1622 O O . THR A 1 202 ? -18.484 22.932 -6.334 1.00 60.88 202 THR A O 1
ATOM 1625 N N . ASP A 1 203 ? -16.657 24.015 -7.099 1.00 57.78 203 ASP A N 1
ATOM 1626 C CA . ASP A 1 203 ? -15.668 23.422 -6.201 1.00 57.78 203 ASP A CA 1
ATOM 1627 C C . ASP A 1 203 ? -15.567 21.883 -6.278 1.00 57.78 203 ASP A C 1
ATOM 1629 O O . ASP A 1 203 ? -15.201 21.223 -5.313 1.00 57.78 203 ASP A O 1
ATOM 1633 N N . LEU A 1 204 ? -15.853 21.279 -7.435 1.00 61.12 204 LEU A N 1
ATOM 1634 C CA . LEU A 1 204 ? -15.819 19.823 -7.621 1.00 61.12 204 LEU A CA 1
ATOM 1635 C C . LEU A 1 204 ? -15.049 19.440 -8.887 1.00 61.12 204 LEU A C 1
ATOM 1637 O O . LEU A 1 204 ? -15.243 20.043 -9.948 1.00 61.12 204 LEU A O 1
ATOM 1641 N N . LEU A 1 205 ? -14.193 18.422 -8.768 1.00 69.81 205 LEU A N 1
ATOM 1642 C CA . LEU A 1 205 ? -13.555 17.732 -9.887 1.00 69.81 205 LEU A CA 1
ATOM 1643 C C . LEU A 1 205 ? -13.891 16.243 -9.801 1.00 69.81 205 LEU A C 1
ATOM 1645 O O . LEU A 1 205 ? -13.713 15.598 -8.770 1.00 69.81 205 LEU A O 1
ATOM 1649 N N . LEU A 1 206 ? -14.387 15.716 -10.905 1.00 70.94 206 LEU A N 1
ATOM 1650 C CA . LEU A 1 206 ? -14.846 14.349 -11.070 1.00 70.94 206 LEU A CA 1
ATOM 1651 C C . LEU A 1 206 ? -14.071 13.725 -12.221 1.00 70.94 206 LEU A C 1
ATOM 1653 O O . LEU A 1 206 ? -13.914 14.344 -13.274 1.00 70.94 206 LEU A O 1
ATOM 1657 N N . CYS A 1 207 ? -13.626 12.495 -12.033 1.00 74.00 207 CYS A N 1
ATOM 1658 C CA . CYS A 1 207 ? -13.073 11.673 -13.094 1.00 74.00 207 CYS A CA 1
ATOM 1659 C C . CYS A 1 207 ? -13.904 10.395 -13.185 1.00 74.00 207 CYS A C 1
ATOM 1661 O O . CYS A 1 207 ? -14.127 9.720 -12.183 1.00 74.00 207 CYS A O 1
ATOM 1663 N N . TYR A 1 208 ? -14.389 10.092 -14.379 1.00 70.44 208 TYR A N 1
ATOM 1664 C CA . TYR A 1 208 ? -15.038 8.839 -14.713 1.00 70.44 208 TYR A CA 1
ATOM 1665 C C . TYR A 1 208 ? -14.080 8.027 -15.562 1.00 70.44 208 TYR A C 1
ATOM 1667 O O . TYR A 1 208 ? -13.760 8.385 -16.698 1.00 70.44 208 TYR A O 1
ATOM 1675 N N . THR A 1 209 ? -13.627 6.919 -15.009 1.00 60.94 209 THR A N 1
ATOM 1676 C CA . THR A 1 209 ? -12.888 5.909 -15.734 1.00 60.94 209 THR A CA 1
ATOM 1677 C C . THR A 1 209 ? -13.894 4.804 -16.005 1.00 60.94 209 THR A C 1
ATOM 1679 O O . THR A 1 209 ? -14.235 4.028 -15.119 1.00 60.94 209 THR A O 1
ATOM 1682 N N . GLY A 1 210 ? -14.472 4.757 -17.208 1.00 50.88 210 GLY A N 1
ATOM 1683 C CA . GLY A 1 210 ? -15.381 3.663 -17.549 1.00 50.88 210 GLY A CA 1
ATOM 1684 C C . GLY A 1 210 ? -14.571 2.364 -17.525 1.00 50.88 210 GLY A C 1
ATOM 1685 O O . GLY A 1 210 ? -13.763 2.099 -18.410 1.00 50.88 210 GLY A O 1
ATOM 1686 N N . PHE A 1 211 ? -14.667 1.626 -16.430 1.00 44.34 211 PHE A N 1
ATOM 1687 C CA . PHE A 1 211 ? -13.790 0.524 -16.080 1.00 44.34 211 PHE A CA 1
ATOM 1688 C C . PHE A 1 211 ? -14.685 -0.650 -15.724 1.00 44.34 211 PHE A C 1
ATOM 1690 O O . PHE A 1 211 ? -15.303 -0.663 -14.663 1.00 44.34 211 PHE A O 1
ATOM 1697 N N . ASP A 1 212 ? -14.737 -1.640 -16.610 1.00 38.78 212 ASP A N 1
ATOM 1698 C CA . ASP A 1 212 ? -15.361 -2.913 -16.285 1.00 38.78 212 ASP A CA 1
ATOM 1699 C C . ASP A 1 212 ? -14.418 -3.683 -15.351 1.00 38.78 212 ASP A C 1
ATOM 1701 O O . ASP A 1 212 ? -13.390 -4.227 -15.768 1.00 38.78 212 ASP A O 1
ATOM 1705 N N . LEU A 1 213 ? -14.761 -3.711 -14.062 1.00 36.03 213 LEU A N 1
ATOM 1706 C CA . LEU A 1 213 ? -14.007 -4.406 -13.014 1.00 36.03 213 LEU A CA 1
ATOM 1707 C C . LEU A 1 213 ? -13.919 -5.924 -13.220 1.00 36.03 213 LEU A C 1
ATOM 1709 O O . LEU A 1 213 ? -13.208 -6.599 -12.478 1.00 36.03 213 LEU A O 1
ATOM 1713 N N . ARG A 1 214 ? -14.589 -6.487 -14.234 1.00 33.44 214 ARG A N 1
ATOM 1714 C CA . ARG A 1 214 ? -14.482 -7.912 -14.565 1.00 33.44 214 ARG A CA 1
ATOM 1715 C C . ARG A 1 214 ? -13.097 -8.324 -15.080 1.00 33.44 214 ARG A C 1
ATOM 1717 O O . ARG A 1 214 ? -12.858 -9.524 -15.186 1.00 33.44 214 ARG A O 1
ATOM 1724 N N . GLY A 1 215 ? -12.189 -7.388 -15.390 1.00 32.03 215 GLY A N 1
ATOM 1725 C CA . GLY A 1 215 ? -10.933 -7.729 -16.071 1.00 32.03 215 GLY A CA 1
ATOM 1726 C C . GLY A 1 215 ? -9.680 -6.921 -15.739 1.00 32.03 215 GLY A C 1
ATOM 1727 O O . GLY A 1 215 ? -8.751 -6.978 -16.542 1.00 32.03 215 GLY A O 1
ATOM 1728 N N . CYS A 1 216 ? -9.605 -6.177 -14.627 1.00 29.34 216 CYS A N 1
ATOM 1729 C CA . CYS A 1 216 ? -8.429 -5.339 -14.363 1.00 29.34 216 CYS A CA 1
ATOM 1730 C C . CYS A 1 216 ? -7.848 -5.456 -12.933 1.00 29.34 216 CYS A C 1
ATOM 1732 O O . CYS A 1 216 ? -8.626 -5.472 -11.980 1.00 29.34 216 CYS A O 1
ATOM 1734 N N . PRO A 1 217 ? -6.506 -5.494 -12.760 1.00 32.12 217 PRO A N 1
ATOM 1735 C CA . PRO A 1 217 ? -5.854 -6.002 -11.541 1.00 32.12 217 PRO A CA 1
ATOM 1736 C C . PRO A 1 217 ? -5.515 -4.945 -10.468 1.00 32.12 217 PRO A C 1
ATOM 1738 O O . PRO A 1 217 ? -4.943 -5.288 -9.437 1.00 32.12 217 PRO A O 1
ATOM 1741 N N . CYS A 1 218 ? -5.768 -3.648 -10.698 1.00 27.72 218 CYS A N 1
ATOM 1742 C CA . CYS A 1 218 ? -5.063 -2.570 -9.975 1.00 27.72 218 CYS A CA 1
ATOM 1743 C C . CYS A 1 218 ? -5.889 -1.664 -9.040 1.00 27.72 218 CYS A C 1
ATOM 1745 O O . CYS A 1 218 ? -5.314 -0.749 -8.449 1.00 27.72 218 CYS A O 1
ATOM 1747 N N . VAL A 1 219 ? -7.184 -1.909 -8.796 1.00 28.70 219 VAL A N 1
ATOM 1748 C CA . VAL A 1 219 ? -7.944 -1.087 -7.828 1.00 28.70 219 VAL A CA 1
ATOM 1749 C C . VAL A 1 219 ? -8.639 -1.935 -6.766 1.00 28.70 219 VAL A C 1
ATOM 1751 O O . VAL A 1 219 ? -9.714 -2.500 -6.958 1.00 28.70 219 VAL A O 1
ATOM 1754 N N . GLY A 1 220 ? -8.008 -1.995 -5.592 1.00 31.88 220 GLY A N 1
ATOM 1755 C CA . GLY A 1 220 ? -8.699 -2.318 -4.352 1.00 31.88 220 GLY A CA 1
ATOM 1756 C C . GLY A 1 220 ? -9.673 -1.193 -3.989 1.00 31.88 220 GLY A C 1
ATOM 1757 O O . GLY A 1 220 ? -9.296 -0.030 -4.052 1.00 31.88 220 GLY A O 1
ATOM 1758 N N . TRP A 1 221 ? -10.872 -1.587 -3.540 1.00 23.94 221 TRP A N 1
ATOM 1759 C CA . TRP A 1 221 ? -11.994 -0.775 -3.026 1.00 23.94 221 TRP A CA 1
ATOM 1760 C C . TRP A 1 221 ? -13.026 -0.258 -4.047 1.00 23.94 221 TRP A C 1
ATOM 1762 O O . TRP A 1 221 ? -12.920 0.852 -4.553 1.00 23.94 221 TRP A O 1
ATOM 1772 N N . ALA A 1 222 ? -14.125 -1.005 -4.197 1.00 22.94 222 ALA A N 1
ATOM 1773 C CA . ALA A 1 222 ? -15.428 -0.557 -3.697 1.00 22.94 222 ALA A CA 1
ATOM 1774 C C . ALA A 1 222 ? -16.272 -1.776 -3.225 1.00 22.94 222 ALA A C 1
ATOM 1776 O O . ALA A 1 222 ? -15.942 -2.921 -3.584 1.00 22.94 222 ALA A O 1
ATOM 1777 N N . PRO A 1 223 ? -17.252 -1.558 -2.323 1.00 29.80 223 PRO A N 1
ATOM 1778 C CA . PRO A 1 223 ? -18.119 -2.578 -1.743 1.00 29.80 223 PRO A CA 1
ATOM 1779 C C . PRO A 1 223 ? -19.449 -2.704 -2.511 1.00 29.80 223 PRO A C 1
ATOM 1781 O O . PRO A 1 223 ? -19.929 -1.735 -3.086 1.00 29.80 223 PRO A O 1
ATOM 1784 N N . ASP A 1 224 ? -20.044 -3.895 -2.425 1.00 25.59 224 ASP A N 1
ATOM 1785 C CA . ASP A 1 224 ? -21.379 -4.286 -2.905 1.00 25.59 224 ASP A CA 1
ATOM 1786 C C . ASP A 1 224 ? -21.606 -4.350 -4.426 1.00 25.59 224 ASP A C 1
ATOM 1788 O O . ASP A 1 224 ? -22.017 -3.371 -5.032 1.00 25.59 224 ASP A O 1
ATOM 1792 N N . TYR A 1 225 ? -21.581 -5.564 -5.002 1.00 27.22 225 TYR A N 1
ATOM 1793 C CA . TYR A 1 225 ? -22.819 -6.082 -5.604 1.00 27.22 225 TYR A CA 1
ATOM 1794 C C . TYR A 1 225 ? -22.846 -7.597 -5.845 1.00 27.22 225 TYR A C 1
ATOM 1796 O O . TYR A 1 225 ? -21.844 -8.260 -6.115 1.00 27.22 225 TYR A O 1
ATOM 1804 N N . HIS A 1 226 ? -24.071 -8.112 -5.744 1.00 25.86 226 HIS A N 1
ATOM 1805 C CA . HIS A 1 226 ? -24.514 -9.467 -6.025 1.00 25.86 226 HIS A CA 1
ATOM 1806 C C . HIS A 1 226 ? -24.500 -9.780 -7.526 1.00 25.86 226 HIS A C 1
ATOM 1808 O O . HIS A 1 226 ? -24.798 -8.932 -8.360 1.00 25.86 226 HIS A O 1
ATOM 1814 N N . GLY A 1 227 ? -24.207 -11.036 -7.865 1.00 30.03 227 GLY A N 1
ATOM 1815 C CA . GLY A 1 227 ? -24.243 -11.515 -9.240 1.00 30.03 227 GLY A CA 1
ATOM 1816 C C . GLY A 1 227 ? -25.625 -11.410 -9.894 1.00 30.03 227 GLY A C 1
ATOM 1817 O O . GLY A 1 227 ? -26.656 -11.659 -9.269 1.00 30.03 227 GLY A O 1
ATOM 1818 N N . GLY A 1 228 ? -25.605 -11.120 -11.192 1.00 23.08 228 GLY A N 1
ATOM 1819 C CA . GLY A 1 228 ? -26.714 -11.290 -12.118 1.00 23.08 228 GLY A CA 1
ATOM 1820 C C . GLY A 1 228 ? -26.165 -11.337 -13.541 1.00 23.08 228 GLY A C 1
ATOM 1821 O O . GLY A 1 228 ? -25.489 -10.413 -13.981 1.00 23.08 228 GLY A O 1
ATOM 1822 N N . GLU A 1 229 ? -26.404 -12.441 -14.245 1.00 35.34 229 GLU A N 1
ATOM 1823 C CA . GLU A 1 229 ? -26.152 -12.554 -15.680 1.00 35.34 229 GLU A CA 1
ATOM 1824 C C . GLU A 1 229 ? -27.108 -11.614 -16.433 1.00 35.34 229 GLU A C 1
ATOM 1826 O O . GLU A 1 229 ? -28.327 -11.762 -16.358 1.00 35.34 229 GLU A O 1
ATOM 1831 N N . GLY A 1 230 ? -26.554 -10.635 -17.147 1.00 25.53 230 GLY A N 1
ATOM 1832 C CA . GLY A 1 230 ? -27.300 -9.662 -17.946 1.00 25.53 230 GLY A CA 1
ATOM 1833 C C . GLY A 1 230 ? -26.496 -8.372 -18.077 1.00 25.53 230 GLY A C 1
ATOM 1834 O O . GLY A 1 230 ? -26.080 -7.809 -17.076 1.00 25.53 230 GLY A O 1
ATOM 1835 N N . GLY A 1 231 ? -26.184 -7.960 -19.306 1.00 35.94 231 GLY A N 1
ATOM 1836 C CA . GLY A 1 231 ? -25.270 -6.851 -19.573 1.00 35.94 231 GLY A CA 1
ATOM 1837 C C . GLY A 1 231 ? -25.757 -5.495 -19.063 1.00 35.94 231 GLY A C 1
ATOM 1838 O O . GLY A 1 231 ? -26.887 -5.126 -19.342 1.00 35.94 231 GLY A O 1
ATOM 1839 N N . GLU A 1 232 ? -24.856 -4.770 -18.403 1.00 31.91 232 GLU A N 1
ATOM 1840 C CA . GLU A 1 232 ? -24.791 -3.311 -18.242 1.00 31.91 232 GLU A CA 1
ATOM 1841 C C . GLU A 1 232 ? -23.311 -2.985 -17.931 1.00 31.91 232 GLU A C 1
ATOM 1843 O O . GLU A 1 232 ? -22.617 -3.786 -17.291 1.00 31.91 232 GLU A O 1
ATOM 1848 N N . SER A 1 233 ? -22.772 -1.901 -18.490 1.00 34.03 233 SER A N 1
ATOM 1849 C CA . SER A 1 233 ? -21.383 -1.477 -18.279 1.00 34.03 233 SER A CA 1
ATOM 1850 C C . SER A 1 233 ? -21.246 -0.854 -16.895 1.00 34.03 233 SER A C 1
ATOM 1852 O O . SER A 1 233 ? -21.821 0.194 -16.633 1.00 34.03 233 SER A O 1
ATOM 1854 N N . THR A 1 234 ? -20.482 -1.467 -15.994 1.00 34.41 234 THR A N 1
ATOM 1855 C CA . THR A 1 234 ? -20.088 -0.806 -14.745 1.00 34.41 234 THR A CA 1
ATOM 1856 C C . THR A 1 234 ? -18.867 0.071 -15.014 1.00 34.41 234 THR A C 1
ATOM 1858 O O . THR A 1 234 ? -17.951 -0.332 -15.731 1.00 34.41 234 THR A O 1
ATOM 1861 N N . GLY A 1 235 ? -18.878 1.301 -14.499 1.00 38.78 235 GLY A N 1
ATOM 1862 C CA . GLY A 1 235 ? -17.762 2.244 -14.589 1.00 38.78 235 GLY A CA 1
ATOM 1863 C C . GLY A 1 235 ? -17.328 2.708 -13.203 1.00 38.78 235 GLY A C 1
ATOM 1864 O O . GLY A 1 235 ? -18.118 2.674 -12.257 1.00 38.78 235 GLY A O 1
ATOM 1865 N N . GLN A 1 236 ? -16.076 3.139 -13.059 1.00 41.09 236 GLN A N 1
ATOM 1866 C CA . GLN A 1 236 ? -15.548 3.644 -11.795 1.00 41.09 236 GLN A CA 1
ATOM 1867 C C . GLN A 1 236 ? -15.516 5.178 -11.805 1.00 41.09 236 GLN A C 1
ATOM 1869 O O . GLN A 1 236 ? -15.090 5.803 -12.776 1.00 41.09 236 GLN A O 1
ATOM 1874 N N . TRP A 1 237 ? -15.945 5.795 -10.701 1.00 41.19 237 TRP A N 1
ATOM 1875 C CA . TRP A 1 237 ? -15.731 7.219 -10.443 1.00 41.19 237 TRP A CA 1
ATOM 1876 C C . TRP A 1 237 ? -14.603 7.423 -9.453 1.00 41.19 237 TRP A C 1
ATOM 1878 O O . TRP A 1 237 ? -14.490 6.727 -8.441 1.00 41.19 237 TRP A O 1
ATOM 1888 N N . ILE A 1 238 ? -13.852 8.484 -9.700 1.00 45.81 238 ILE A N 1
ATOM 1889 C CA . ILE A 1 238 ? -13.000 9.136 -8.725 1.00 45.81 238 ILE A CA 1
ATOM 1890 C C . ILE A 1 238 ? -13.616 10.514 -8.477 1.00 45.81 238 ILE A C 1
ATOM 1892 O O . ILE A 1 238 ? -13.570 11.403 -9.333 1.00 45.81 238 ILE A O 1
ATOM 1896 N N . LEU A 1 239 ? -14.246 10.674 -7.314 1.00 39.91 239 LEU A N 1
ATOM 1897 C CA . LEU A 1 239 ? -14.885 11.911 -6.877 1.00 39.91 239 LEU A CA 1
ATOM 1898 C C . LEU A 1 239 ? -13.936 12.695 -5.975 1.00 39.91 239 LEU A C 1
ATOM 1900 O O . LEU A 1 239 ? -13.425 12.179 -4.976 1.00 39.91 239 LEU A O 1
ATOM 1904 N N . ARG A 1 240 ? -13.757 13.983 -6.288 1.00 46.72 240 ARG A N 1
ATOM 1905 C CA . ARG A 1 240 ? -13.042 14.909 -5.417 1.00 46.72 240 ARG A CA 1
ATOM 1906 C C . ARG A 1 240 ? -13.757 16.241 -5.225 1.00 46.72 240 ARG A C 1
ATOM 1908 O O . ARG A 1 240 ? -13.910 17.038 -6.150 1.00 46.72 240 ARG A O 1
ATOM 1915 N N . VAL A 1 241 ? -14.096 16.520 -3.967 1.00 39.66 241 VAL A N 1
ATOM 1916 C CA . VAL A 1 241 ? -14.593 17.819 -3.493 1.00 39.66 241 VAL A CA 1
ATOM 1917 C C . VAL A 1 241 ? -13.391 18.723 -3.210 1.00 39.66 241 VAL A C 1
ATOM 1919 O O . VAL A 1 241 ? -12.562 18.434 -2.348 1.00 39.66 241 VAL A O 1
ATOM 1922 N N . LEU A 1 242 ? -13.270 19.831 -3.936 1.00 37.00 242 LEU A N 1
ATOM 1923 C CA . LEU A 1 242 ? -12.362 20.918 -3.583 1.00 37.00 242 LEU A CA 1
ATOM 1924 C C . LEU A 1 242 ? -13.082 21.787 -2.538 1.00 37.00 242 LEU A C 1
ATOM 1926 O O . LEU A 1 242 ? -14.267 22.062 -2.680 1.00 37.00 242 LEU A O 1
ATOM 1930 N N . PRO A 1 243 ? -12.437 22.234 -1.453 1.00 32.84 243 PRO A N 1
ATOM 1931 C CA . PRO A 1 243 ? -13.164 22.998 -0.449 1.00 32.84 243 PRO A CA 1
ATOM 1932 C C . PRO A 1 243 ? -13.471 24.417 -0.944 1.00 32.84 243 PRO A C 1
ATOM 1934 O O . PRO A 1 243 ? -12.550 25.195 -1.211 1.00 32.84 243 PRO A O 1
ATOM 1937 N N . SER A 1 244 ? -14.758 24.770 -0.943 1.00 31.53 244 SER A N 1
ATOM 1938 C CA . SER A 1 244 ? -15.233 26.120 -0.632 1.00 31.53 244 SER A CA 1
ATOM 1939 C C . SER A 1 244 ? -15.490 26.226 0.875 1.00 31.53 244 SER A C 1
ATOM 1941 O O . SER A 1 244 ? -15.907 25.277 1.535 1.00 31.53 244 SER A O 1
ATOM 1943 N N . LYS A 1 245 ? -15.168 27.387 1.446 1.00 33.62 245 LYS A N 1
ATOM 1944 C CA . LYS A 1 245 ? -15.041 27.666 2.888 1.00 33.62 245 LYS A CA 1
ATOM 1945 C C . LYS A 1 245 ? -16.352 27.671 3.699 1.00 33.62 245 LYS A C 1
ATOM 1947 O O . LYS A 1 245 ? -16.392 28.296 4.756 1.00 33.62 245 LYS A O 1
ATOM 1952 N N . THR A 1 246 ? -17.407 26.986 3.281 1.00 29.22 246 THR A N 1
ATOM 1953 C CA . THR A 1 246 ? -18.687 27.005 4.010 1.00 29.22 246 THR A CA 1
ATOM 1954 C C . THR A 1 246 ? -19.064 25.617 4.516 1.00 29.22 246 THR A C 1
ATOM 1956 O O . THR A 1 246 ? -19.459 24.774 3.716 1.00 29.22 246 THR A O 1
ATOM 1959 N N . PRO A 1 247 ? -18.988 25.362 5.837 1.00 35.81 247 PRO A N 1
ATOM 1960 C CA . PRO A 1 247 ? -19.694 24.240 6.426 1.00 35.81 247 PRO A CA 1
ATOM 1961 C C . PRO A 1 247 ? -21.182 24.597 6.421 1.00 35.81 247 PRO A C 1
ATOM 1963 O O . PRO A 1 247 ? -21.624 25.464 7.172 1.00 35.81 247 PRO A O 1
ATOM 1966 N N . GLY A 1 248 ? -21.937 23.980 5.519 1.00 35.09 248 GLY A N 1
ATOM 1967 C CA . GLY A 1 248 ? -23.361 24.241 5.373 1.00 35.09 248 GLY A CA 1
ATOM 1968 C C . GLY A 1 248 ? -24.028 23.199 4.491 1.00 35.09 248 GLY A C 1
ATOM 1969 O O . GLY A 1 248 ? -23.976 23.313 3.278 1.00 35.09 248 GLY A O 1
ATOM 1970 N N . GLU A 1 249 ? -24.617 22.212 5.166 1.00 40.25 249 GLU A N 1
ATOM 1971 C CA . GLU A 1 249 ? -25.821 21.447 4.812 1.00 40.25 249 GLU A CA 1
ATOM 1972 C C . GLU A 1 249 ? -25.931 20.772 3.425 1.00 40.25 249 GLU A C 1
ATOM 1974 O O . GLU A 1 249 ? -25.947 21.399 2.372 1.00 40.25 249 GLU A O 1
ATOM 1979 N N . ASN A 1 250 ? -26.189 19.457 3.493 1.00 37.38 250 ASN A N 1
ATOM 1980 C CA . ASN A 1 250 ? -26.747 18.581 2.453 1.00 37.38 250 ASN A CA 1
ATOM 1981 C C . ASN A 1 250 ? -25.823 18.149 1.299 1.00 37.38 250 ASN A C 1
ATOM 1983 O O . ASN A 1 250 ? -26.166 18.311 0.130 1.00 37.38 250 ASN A O 1
ATOM 1987 N N . SER A 1 251 ? -24.715 17.468 1.618 1.00 34.75 251 SER A N 1
ATOM 1988 C CA . SER A 1 251 ? -24.137 16.483 0.687 1.00 34.75 251 SER A CA 1
ATOM 1989 C C . SER A 1 251 ? -24.796 15.113 0.925 1.00 34.75 251 SER A C 1
ATOM 1991 O O . SER A 1 251 ? -24.799 14.656 2.070 1.00 34.75 251 SER A O 1
ATOM 1993 N N . PRO A 1 252 ? -25.345 14.436 -0.101 1.00 32.56 252 PRO A N 1
ATOM 1994 C CA . PRO A 1 252 ? -25.883 13.079 0.021 1.00 32.56 252 PRO A CA 1
ATOM 1995 C C . PRO A 1 252 ? -24.795 11.986 0.101 1.00 32.56 252 PRO A C 1
ATOM 1997 O O . PRO A 1 252 ? -25.132 10.804 0.107 1.00 32.56 252 PRO A O 1
ATOM 2000 N N . PHE A 1 253 ? -23.509 12.353 0.161 1.00 33.09 253 PHE A N 1
ATOM 2001 C CA . PHE A 1 253 ? -22.376 11.423 0.117 1.00 33.09 253 PHE A CA 1
ATOM 2002 C C . PHE A 1 253 ? -21.658 11.323 1.472 1.00 33.09 253 PHE A C 1
ATOM 2004 O O . PHE A 1 253 ? -21.345 12.333 2.107 1.00 33.09 253 PHE A O 1
ATOM 2011 N N . SER A 1 254 ? -21.415 10.092 1.926 1.00 32.81 254 SER A N 1
ATOM 2012 C CA . SER A 1 254 ? -20.662 9.779 3.142 1.00 32.81 254 SER A CA 1
ATOM 2013 C C . SER A 1 254 ? -19.156 9.812 2.866 1.00 32.81 254 SER A C 1
ATOM 2015 O O . SER A 1 254 ? -18.629 8.907 2.225 1.00 32.81 254 SER A O 1
ATOM 2017 N N . VAL A 1 255 ? -18.470 10.828 3.391 1.00 39.53 255 VAL A N 1
ATOM 2018 C CA . VAL A 1 255 ? -17.021 11.024 3.225 1.00 39.53 255 VAL A CA 1
ATOM 2019 C C . VAL A 1 255 ? -16.222 9.998 4.029 1.00 39.53 255 VAL A C 1
ATOM 2021 O O . VAL A 1 255 ? -16.310 9.968 5.258 1.00 39.53 255 VAL A O 1
ATOM 2024 N N . PHE A 1 256 ? -15.398 9.191 3.353 1.00 44.31 256 PHE A N 1
ATOM 2025 C CA . PHE A 1 256 ? -14.414 8.309 3.992 1.00 44.31 256 PHE A CA 1
ATOM 2026 C C . PHE A 1 256 ? -13.068 9.037 4.134 1.00 44.31 256 PHE A C 1
ATOM 2028 O O . PHE A 1 256 ? -12.510 9.550 3.165 1.00 44.31 256 PHE A O 1
ATOM 2035 N N . LEU A 1 257 ? -12.533 9.101 5.354 1.00 50.22 257 LEU A N 1
ATOM 2036 C CA . LEU A 1 257 ? -11.228 9.704 5.640 1.00 50.22 257 LEU A CA 1
ATOM 2037 C C . LEU A 1 257 ? -10.130 8.636 5.504 1.00 50.22 257 LEU A C 1
ATOM 2039 O O . LEU A 1 257 ? -10.303 7.519 5.980 1.00 50.22 257 LEU A O 1
ATOM 2043 N N . VAL A 1 258 ? -8.982 8.972 4.911 1.00 57.25 258 VAL A N 1
ATOM 2044 C CA . VAL A 1 258 ? -7.806 8.084 4.839 1.00 57.25 258 VAL A CA 1
ATOM 2045 C C . VAL A 1 258 ? -6.562 8.867 5.248 1.00 57.25 258 VAL A C 1
ATOM 2047 O O . VAL A 1 258 ? -6.403 10.026 4.867 1.00 57.25 258 VAL A O 1
ATOM 2050 N N . LYS A 1 259 ? -5.673 8.249 6.035 1.00 59.91 259 LYS A N 1
ATOM 2051 C CA . LYS A 1 259 ? -4.411 8.860 6.467 1.00 59.91 259 LYS A CA 1
ATOM 2052 C C . LYS A 1 259 ? -3.294 7.824 6.563 1.00 59.91 259 LYS A C 1
ATOM 2054 O O . LYS A 1 259 ? -3.518 6.708 7.025 1.00 59.91 259 LYS A O 1
ATOM 2059 N N . ALA A 1 260 ? -2.094 8.207 6.132 1.00 63.44 260 ALA A N 1
ATOM 2060 C CA . ALA A 1 260 ? -0.912 7.353 6.152 1.00 63.44 260 ALA A CA 1
ATOM 2061 C C . ALA A 1 260 ? -0.030 7.633 7.375 1.00 63.44 260 ALA A C 1
ATOM 2063 O O . ALA A 1 260 ? 0.156 8.784 7.774 1.00 63.44 260 ALA A O 1
ATOM 2064 N N . TYR A 1 261 ? 0.552 6.567 7.920 1.00 67.25 261 TYR A N 1
ATOM 2065 C CA . TYR A 1 261 ? 1.482 6.607 9.042 1.00 67.25 261 TYR A CA 1
ATOM 2066 C C . TYR A 1 261 ? 2.657 5.676 8.759 1.00 67.25 261 TYR A C 1
ATOM 2068 O O . TYR A 1 261 ? 2.468 4.567 8.260 1.00 67.25 261 TYR A O 1
ATOM 2076 N N . HIS A 1 262 ? 3.868 6.113 9.090 1.00 75.88 262 HIS A N 1
ATOM 2077 C CA . HIS A 1 262 ? 5.059 5.280 8.968 1.00 75.88 262 HIS A CA 1
ATOM 2078 C C . HIS A 1 262 ? 5.279 4.486 10.261 1.00 75.88 262 HIS A C 1
ATOM 2080 O O . HIS A 1 262 ? 5.307 5.068 11.347 1.00 75.88 262 HIS A O 1
ATOM 2086 N N . SER A 1 263 ? 5.457 3.169 10.148 1.00 74.56 263 SER A N 1
ATOM 2087 C CA . SER A 1 263 ? 5.752 2.290 11.282 1.00 74.56 263 SER A CA 1
ATOM 2088 C C . SER A 1 263 ? 6.659 1.143 10.854 1.00 74.56 263 SER A C 1
ATOM 2090 O O . SER A 1 263 ? 6.349 0.424 9.905 1.00 74.56 263 SER A O 1
ATOM 2092 N N . ASP A 1 264 ? 7.770 0.961 11.566 1.00 81.62 264 ASP A N 1
ATOM 2093 C CA . ASP A 1 264 ? 8.623 -0.215 11.419 1.00 81.62 264 ASP A CA 1
ATOM 2094 C C . ASP A 1 264 ? 8.108 -1.324 12.342 1.00 81.62 264 ASP A C 1
ATOM 2096 O O . ASP A 1 264 ? 8.204 -1.229 13.570 1.00 81.62 264 ASP A O 1
ATOM 2100 N N . VAL A 1 265 ? 7.579 -2.393 11.745 1.00 83.75 265 VAL A N 1
ATOM 2101 C CA . VAL A 1 265 ? 7.000 -3.525 12.481 1.00 83.75 265 VAL A CA 1
ATOM 2102 C C . VAL A 1 265 ? 8.025 -4.334 13.282 1.00 83.75 265 VAL A C 1
ATOM 2104 O O . VAL A 1 265 ? 7.642 -5.107 14.154 1.00 83.75 265 VAL A O 1
ATOM 2107 N N . THR A 1 266 ? 9.325 -4.148 13.043 1.00 86.12 266 THR A N 1
ATOM 2108 C CA . THR A 1 266 ? 10.377 -4.782 13.852 1.00 86.12 266 THR A CA 1
ATOM 2109 C C . THR A 1 266 ? 10.615 -4.057 15.181 1.00 86.12 266 THR A C 1
ATOM 2111 O O . THR A 1 266 ? 11.260 -4.599 16.081 1.00 86.12 266 THR A O 1
ATOM 2114 N N . SER A 1 267 ? 10.056 -2.852 15.348 1.00 87.94 267 SER A N 1
ATOM 2115 C CA . SER A 1 267 ? 10.181 -2.034 16.553 1.00 87.94 267 SER A CA 1
ATOM 2116 C C . SER A 1 267 ? 8.864 -1.956 17.320 1.00 87.94 267 SER A C 1
ATOM 2118 O O . SER A 1 267 ? 7.943 -1.215 16.975 1.00 87.94 267 SER A O 1
ATOM 2120 N N . ARG A 1 268 ? 8.804 -2.654 18.461 1.00 94.38 268 ARG A N 1
ATOM 2121 C CA . ARG A 1 268 ? 7.663 -2.596 19.393 1.00 94.38 268 ARG A CA 1
ATOM 2122 C C . ARG A 1 268 ? 7.297 -1.161 19.792 1.00 94.38 268 ARG A C 1
ATOM 2124 O O . ARG A 1 268 ? 6.118 -0.846 19.935 1.00 94.38 268 ARG A O 1
ATOM 2131 N N . ALA A 1 269 ? 8.300 -0.307 20.002 1.00 94.12 269 ALA A N 1
ATOM 2132 C CA . ALA A 1 269 ? 8.086 1.085 20.388 1.00 94.12 269 ALA A CA 1
ATOM 2133 C C . ALA A 1 269 ? 7.485 1.907 19.239 1.00 94.12 269 ALA A C 1
ATOM 2135 O O . ALA A 1 269 ? 6.555 2.674 19.478 1.00 94.12 269 ALA A O 1
ATOM 2136 N N . ALA A 1 270 ? 7.966 1.706 18.004 1.00 82.31 270 ALA A N 1
ATOM 2137 C CA . ALA A 1 270 ? 7.424 2.385 16.828 1.00 82.31 270 ALA A CA 1
ATOM 2138 C C . ALA A 1 270 ? 5.960 1.996 16.591 1.00 82.31 270 ALA A C 1
ATOM 2140 O O . ALA A 1 270 ? 5.123 2.877 16.433 1.00 82.31 270 ALA A O 1
ATOM 2141 N N . ILE A 1 271 ? 5.631 0.702 16.674 1.00 88.81 271 ILE A N 1
ATOM 2142 C CA . ILE A 1 271 ? 4.250 0.212 16.539 1.00 88.81 271 ILE A CA 1
ATOM 2143 C C . ILE A 1 271 ? 3.319 0.867 17.567 1.00 88.81 271 ILE A C 1
ATOM 2145 O O . ILE A 1 271 ? 2.250 1.367 17.214 1.00 88.81 271 ILE A O 1
ATOM 2149 N N . ALA A 1 272 ? 3.721 0.876 18.843 1.00 92.25 272 ALA A N 1
ATOM 2150 C CA . ALA A 1 272 ? 2.911 1.453 19.911 1.00 92.25 272 ALA A CA 1
ATOM 2151 C C . ALA A 1 272 ? 2.666 2.955 19.693 1.00 92.25 272 ALA A C 1
ATOM 2153 O O . ALA A 1 272 ? 1.526 3.403 19.802 1.00 92.25 272 ALA A O 1
ATOM 2154 N N . ALA A 1 273 ? 3.713 3.702 19.329 1.00 87.62 273 ALA A N 1
ATOM 2155 C CA . ALA A 1 273 ? 3.616 5.128 19.035 1.00 87.62 273 ALA A CA 1
ATOM 2156 C C . ALA A 1 273 ? 2.722 5.405 17.816 1.00 87.62 273 ALA A C 1
ATOM 2158 O O . ALA A 1 273 ? 1.894 6.311 17.857 1.00 87.62 273 ALA A O 1
ATOM 2159 N N . THR A 1 274 ? 2.829 4.604 16.749 1.00 87.19 274 THR A N 1
ATOM 2160 C CA . THR A 1 274 ? 1.980 4.761 15.563 1.00 87.19 274 THR A CA 1
ATOM 2161 C C . THR A 1 274 ? 0.505 4.503 15.880 1.00 87.19 274 THR A C 1
ATOM 2163 O O . THR A 1 274 ? -0.347 5.278 15.455 1.00 87.19 274 THR A O 1
ATOM 2166 N N . ILE A 1 275 ? 0.177 3.458 16.647 1.00 87.56 275 ILE A N 1
ATOM 2167 C CA . ILE A 1 275 ? -1.215 3.177 17.042 1.00 87.56 275 ILE A CA 1
ATOM 2168 C C . ILE A 1 275 ? -1.777 4.292 17.933 1.00 87.56 275 ILE A C 1
ATOM 2170 O O . ILE A 1 275 ? -2.914 4.724 17.738 1.00 87.56 275 ILE A O 1
ATOM 2174 N N . GLU A 1 276 ? -0.983 4.810 18.870 1.00 89.12 276 GLU A N 1
ATOM 2175 C CA . GLU A 1 276 ? -1.369 5.969 19.680 1.00 89.12 276 GLU A CA 1
ATOM 2176 C C . GLU A 1 276 ? -1.639 7.201 18.802 1.00 89.12 276 GLU A C 1
ATOM 2178 O O . GLU A 1 276 ? -2.663 7.871 18.964 1.00 89.12 276 GLU A O 1
ATOM 2183 N N . GLN A 1 277 ? -0.786 7.449 17.808 1.00 82.00 277 GLN A N 1
ATOM 2184 C CA . GLN A 1 277 ? -0.966 8.542 16.860 1.00 82.00 277 GLN A CA 1
ATOM 2185 C C . GLN A 1 277 ? -2.24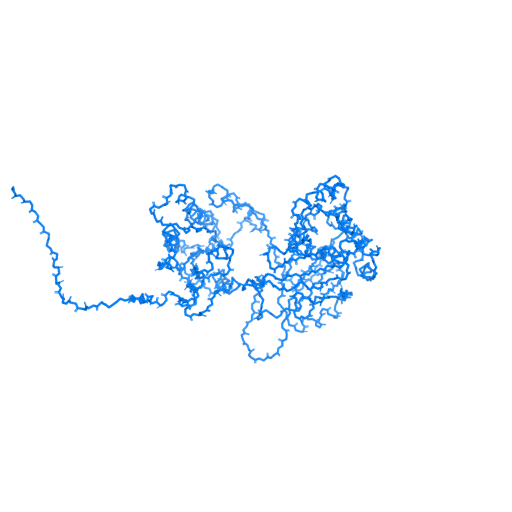3 8.378 16.016 1.00 82.00 277 GLN A C 1
ATOM 2187 O O . GLN A 1 277 ? -3.013 9.329 15.891 1.00 82.00 277 GLN A O 1
ATOM 2192 N N . ILE A 1 278 ? -2.512 7.175 15.491 1.00 80.69 278 ILE A N 1
ATOM 2193 C CA . ILE A 1 278 ? -3.735 6.858 14.731 1.00 80.69 278 ILE A CA 1
ATOM 2194 C C . ILE A 1 278 ? -4.977 7.121 15.585 1.00 80.69 278 ILE A C 1
ATOM 2196 O O . ILE A 1 278 ? -5.897 7.821 15.161 1.00 80.69 278 ILE A O 1
ATOM 2200 N N . THR A 1 279 ? -5.003 6.588 16.807 1.00 84.62 279 THR A N 1
ATOM 2201 C CA . THR A 1 279 ? -6.163 6.750 17.694 1.00 84.62 279 THR A CA 1
ATOM 2202 C C . THR A 1 279 ? -6.399 8.220 18.029 1.00 84.62 279 THR A C 1
ATOM 2204 O O . THR A 1 279 ? -7.536 8.676 17.977 1.00 84.62 279 THR A O 1
ATOM 2207 N N . THR A 1 280 ? -5.340 8.988 18.288 1.00 81.81 280 THR A N 1
ATOM 2208 C CA . THR A 1 280 ? -5.435 10.409 18.648 1.00 81.81 280 THR A CA 1
ATOM 2209 C C . THR A 1 280 ? -5.881 11.285 17.478 1.00 81.81 280 THR A C 1
ATOM 2211 O O . THR A 1 280 ? -6.737 12.149 17.649 1.00 81.81 280 THR A O 1
ATOM 2214 N N . GLU A 1 281 ? -5.303 11.088 16.294 1.00 77.38 281 GLU A N 1
ATOM 2215 C CA . GLU A 1 281 ? -5.479 12.005 15.163 1.00 77.38 281 GLU A CA 1
ATOM 2216 C C . GLU A 1 281 ? -6.627 11.631 14.219 1.00 77.38 281 GLU A C 1
ATOM 2218 O O . GLU A 1 281 ? -7.118 12.499 13.500 1.00 77.38 281 GLU A O 1
ATOM 2223 N N . PHE A 1 282 ? -7.010 10.354 14.170 1.00 66.88 282 PHE A N 1
ATOM 2224 C CA . PHE A 1 282 ? -7.988 9.835 13.210 1.00 66.88 282 PHE A CA 1
ATOM 2225 C C . PHE A 1 282 ? -9.210 9.238 13.910 1.00 66.88 282 PHE A C 1
ATOM 2227 O O . PHE A 1 282 ? -10.346 9.524 13.545 1.00 66.88 282 PHE A O 1
ATOM 2234 N N . GLY A 1 283 ? -8.983 8.425 14.943 1.00 66.12 283 GLY A N 1
ATOM 2235 C CA . GLY A 1 283 ? -10.039 7.649 15.593 1.00 66.12 283 GLY A CA 1
ATOM 2236 C C . GLY A 1 283 ? -10.804 8.364 16.709 1.00 66.12 283 GLY A C 1
ATOM 2237 O O . GLY A 1 283 ? -11.652 7.737 17.339 1.00 66.12 283 GLY A O 1
ATOM 2238 N N . ASN A 1 284 ? -10.501 9.632 17.023 1.00 78.94 284 ASN A N 1
ATOM 2239 C CA . ASN A 1 284 ? -11.019 10.330 18.215 1.00 78.94 284 ASN A CA 1
ATOM 2240 C C . ASN A 1 284 ? -10.856 9.498 19.509 1.00 78.94 284 ASN A C 1
ATOM 2242 O O . ASN A 1 284 ? -11.763 9.396 20.335 1.00 78.94 284 ASN A O 1
ATOM 2246 N N . GLY A 1 285 ? -9.697 8.859 19.656 1.00 77.38 285 GLY A N 1
ATOM 2247 C CA . GLY A 1 285 ? -9.344 7.958 20.752 1.00 77.38 285 GLY A CA 1
ATOM 2248 C C . GLY A 1 285 ? -9.777 6.499 20.568 1.00 77.38 285 GLY A C 1
ATOM 2249 O O . GLY A 1 285 ? -9.510 5.692 21.455 1.00 77.38 285 GLY A O 1
ATOM 2250 N N . GLN A 1 286 ? -10.422 6.144 19.454 1.00 82.12 286 GLN A N 1
ATOM 2251 C CA . GLN A 1 286 ? -10.889 4.784 19.163 1.00 82.12 286 GLN A CA 1
ATOM 2252 C C . GLN A 1 286 ? -10.077 4.112 18.052 1.00 82.12 286 GLN A C 1
ATOM 2254 O O . GLN A 1 286 ? -9.375 4.760 17.275 1.00 82.12 286 GLN A O 1
ATOM 2259 N N . LEU A 1 287 ? -10.188 2.788 17.987 1.00 86.94 287 LEU A N 1
ATOM 2260 C CA . LEU A 1 287 ? -9.655 1.962 16.909 1.00 86.94 287 LEU A CA 1
ATOM 2261 C C . LEU A 1 287 ? -10.568 0.753 16.727 1.00 86.94 287 LEU A C 1
ATOM 2263 O O . LEU A 1 287 ? -10.663 -0.070 17.630 1.00 86.94 287 LEU A O 1
ATOM 2267 N N . ASP A 1 288 ? -11.264 0.636 15.600 1.00 86.12 288 ASP A N 1
ATOM 2268 C CA . ASP A 1 288 ? -12.255 -0.437 15.432 1.00 86.12 288 ASP A CA 1
ATOM 2269 C C . ASP A 1 288 ? -11.640 -1.727 14.875 1.00 86.12 288 ASP A C 1
ATOM 2271 O O . ASP A 1 288 ? -11.902 -2.814 15.392 1.00 86.12 288 ASP A O 1
ATOM 2275 N N . VAL A 1 289 ? -10.794 -1.609 13.847 1.00 91.56 289 VAL A N 1
ATOM 2276 C CA . VAL A 1 289 ? -10.210 -2.747 13.126 1.00 91.56 289 VAL A CA 1
ATOM 2277 C C . VAL A 1 289 ? -8.713 -2.538 12.932 1.00 91.56 289 VAL A C 1
ATOM 2279 O O . VAL A 1 289 ? -8.274 -1.458 12.540 1.00 91.56 289 VAL A O 1
ATOM 2282 N N . VAL A 1 290 ? -7.926 -3.588 13.160 1.00 94.25 290 VAL A N 1
ATOM 2283 C CA . VAL A 1 290 ? -6.496 -3.629 12.829 1.00 94.25 290 VAL A CA 1
ATOM 2284 C C . VAL A 1 290 ? -6.210 -4.849 11.970 1.00 94.25 290 VAL A C 1
ATOM 2286 O O . VAL A 1 290 ? -6.583 -5.963 12.330 1.00 94.25 290 VAL A O 1
ATOM 2289 N N . VAL A 1 291 ? -5.505 -4.643 10.857 1.00 94.31 291 VAL A N 1
ATOM 2290 C CA . VAL A 1 291 ? -5.012 -5.726 10.000 1.00 94.31 291 VAL A CA 1
ATOM 2291 C C . VAL A 1 291 ? -3.495 -5.826 10.134 1.00 94.31 291 VAL A C 1
ATOM 2293 O O . VAL A 1 291 ? -2.757 -4.978 9.637 1.00 94.31 291 VAL A O 1
ATOM 2296 N N . ALA A 1 292 ? -3.011 -6.874 10.795 1.00 91.06 292 ALA A N 1
ATOM 2297 C CA . ALA A 1 292 ? -1.588 -7.187 10.858 1.00 91.06 292 ALA A CA 1
ATOM 2298 C C . ALA A 1 292 ? -1.187 -7.969 9.595 1.00 91.06 292 ALA A C 1
ATOM 2300 O O . ALA A 1 292 ? -1.431 -9.175 9.496 1.00 91.06 292 ALA A O 1
ATOM 2301 N N . HIS A 1 293 ? -0.621 -7.263 8.610 1.00 87.06 293 HIS A N 1
ATOM 2302 C CA . HIS A 1 293 ? -0.361 -7.805 7.267 1.00 87.06 293 HIS A CA 1
ATOM 2303 C C . HIS A 1 293 ? 1.121 -8.000 6.917 1.00 87.06 293 HIS A C 1
ATOM 2305 O O . HIS A 1 293 ? 1.438 -8.757 6.001 1.00 87.06 293 HIS A O 1
ATOM 2311 N N . ALA A 1 294 ? 2.037 -7.328 7.620 1.00 74.31 294 ALA A N 1
ATOM 2312 C CA . ALA A 1 294 ? 3.452 -7.341 7.262 1.00 74.31 294 ALA A CA 1
ATOM 2313 C C . ALA A 1 294 ? 4.031 -8.767 7.222 1.00 74.31 294 ALA A C 1
ATOM 2315 O O . ALA A 1 294 ? 3.730 -9.616 8.065 1.00 74.31 294 ALA A O 1
ATOM 2316 N N . GLY A 1 295 ? 4.877 -9.024 6.226 1.00 81.06 295 GLY A N 1
ATOM 2317 C CA . GLY A 1 295 ? 5.523 -10.314 6.068 1.00 81.06 295 GLY A CA 1
ATOM 2318 C C . GLY A 1 295 ? 6.690 -10.270 5.092 1.00 81.06 295 GLY A C 1
ATOM 2319 O O . GLY A 1 295 ? 6.660 -9.548 4.099 1.00 81.06 295 GLY A O 1
ATOM 2320 N N . VAL A 1 296 ? 7.706 -11.073 5.376 1.00 84.69 296 VAL A N 1
ATOM 2321 C CA . VAL A 1 296 ? 8.889 -11.289 4.541 1.00 84.69 296 VAL A CA 1
ATOM 2322 C C . VAL A 1 296 ? 9.148 -12.783 4.434 1.00 84.69 296 VAL A C 1
ATOM 2324 O O . VAL A 1 296 ? 8.913 -13.529 5.382 1.00 84.69 296 VAL A O 1
ATOM 2327 N N . CYS A 1 297 ? 9.625 -13.228 3.279 1.00 87.50 297 CYS A N 1
ATOM 2328 C CA . CYS A 1 297 ? 9.926 -14.627 3.026 1.00 87.50 297 CYS A CA 1
ATOM 2329 C C . CYS A 1 297 ? 11.326 -14.744 2.437 1.00 87.50 297 CYS A C 1
ATOM 2331 O O . CYS A 1 297 ? 11.639 -14.077 1.452 1.00 87.50 297 CYS A O 1
ATOM 2333 N N . THR A 1 298 ? 12.129 -15.646 2.995 1.00 87.38 298 THR A N 1
ATOM 2334 C CA . THR A 1 298 ? 13.420 -16.032 2.426 1.00 87.38 298 THR A CA 1
ATOM 2335 C C . THR A 1 298 ? 13.319 -17.450 1.877 1.00 87.38 298 THR A C 1
ATOM 2337 O O . THR A 1 298 ? 12.991 -18.383 2.608 1.00 87.38 298 THR A O 1
ATOM 2340 N N . ASN A 1 299 ? 13.597 -17.624 0.584 1.00 89.31 299 ASN A N 1
ATOM 2341 C CA . ASN A 1 299 ? 13.773 -18.949 -0.004 1.00 89.31 299 ASN A CA 1
ATOM 2342 C C . ASN A 1 299 ? 15.213 -19.411 0.254 1.00 89.31 299 ASN A C 1
ATOM 2344 O O . ASN A 1 299 ? 16.121 -19.035 -0.481 1.00 89.31 299 ASN A O 1
ATOM 2348 N N . CYS A 1 300 ? 15.417 -20.159 1.334 1.00 88.38 300 CYS A N 1
ATOM 2349 C CA . CYS A 1 300 ? 16.722 -20.614 1.793 1.00 88.38 300 CYS A CA 1
ATOM 2350 C C . CYS A 1 300 ? 16.607 -22.015 2.431 1.00 88.38 300 CYS A C 1
ATOM 2352 O O . CYS A 1 300 ? 15.735 -22.235 3.288 1.00 88.38 300 CYS A O 1
ATOM 2354 N N . PRO A 1 301 ? 17.451 -22.987 2.034 1.00 92.88 301 PRO A N 1
ATOM 2355 C CA . PRO A 1 301 ? 17.580 -24.254 2.743 1.00 92.88 301 PRO A CA 1
ATOM 2356 C C . PRO A 1 301 ? 17.930 -24.024 4.215 1.00 92.88 301 PRO A C 1
ATOM 2358 O O . PRO A 1 301 ? 18.723 -23.154 4.551 1.00 92.88 301 PRO A O 1
ATOM 2361 N N . ASN A 1 302 ? 17.385 -24.837 5.122 1.00 93.69 302 ASN A N 1
ATOM 2362 C CA . ASN A 1 302 ? 17.631 -24.645 6.556 1.00 93.69 302 ASN A CA 1
ATOM 2363 C C . ASN A 1 302 ? 19.126 -24.664 6.929 1.00 93.69 302 ASN A C 1
ATOM 2365 O O . ASN A 1 302 ? 19.529 -23.905 7.801 1.00 93.69 302 ASN A O 1
ATOM 2369 N N . LEU A 1 303 ? 19.936 -25.492 6.261 1.00 96.50 303 LEU A N 1
ATOM 2370 C CA . LEU A 1 303 ? 21.376 -25.597 6.526 1.00 96.50 303 LEU A CA 1
ATOM 2371 C C . LEU A 1 303 ? 22.174 -24.349 6.112 1.00 96.50 303 LEU A C 1
ATOM 2373 O O . LEU A 1 303 ? 23.335 -24.229 6.488 1.00 96.50 303 LEU A O 1
ATOM 2377 N N . GLU A 1 304 ? 21.566 -23.444 5.346 1.00 94.88 304 GLU A N 1
ATOM 2378 C CA . GLU A 1 304 ? 22.173 -22.202 4.859 1.00 94.88 304 GLU A CA 1
ATOM 2379 C C . GLU A 1 304 ? 21.620 -20.962 5.581 1.00 94.88 304 GLU A C 1
ATOM 2381 O O . GLU A 1 304 ? 22.085 -19.850 5.341 1.00 94.88 304 GLU A O 1
ATOM 2386 N N . TYR A 1 305 ? 20.642 -21.129 6.479 1.00 92.19 305 TYR A N 1
ATOM 2387 C CA . TYR A 1 305 ? 20.122 -20.027 7.283 1.00 92.19 305 TYR A CA 1
ATOM 2388 C C . TYR A 1 305 ? 21.170 -19.566 8.300 1.00 92.19 305 TYR A C 1
ATOM 2390 O O . TYR A 1 305 ? 21.572 -20.327 9.181 1.00 92.19 305 TYR A O 1
ATOM 2398 N N . ASP A 1 306 ? 21.547 -18.293 8.223 1.00 94.94 306 ASP A N 1
ATOM 2399 C CA . ASP A 1 306 ? 22.285 -17.624 9.287 1.00 94.94 306 ASP A CA 1
ATOM 2400 C C . ASP A 1 306 ? 21.345 -17.038 10.358 1.00 94.94 306 ASP A C 1
ATOM 2402 O O . ASP A 1 306 ? 20.119 -16.942 10.198 1.00 94.94 306 ASP A O 1
ATOM 2406 N N . GLU A 1 307 ? 21.938 -16.658 11.492 1.00 95.69 307 GLU A N 1
ATOM 2407 C CA . GLU A 1 307 ? 21.216 -16.085 12.629 1.00 95.69 307 GLU A CA 1
ATOM 2408 C C . GLU A 1 307 ? 20.496 -14.781 12.259 1.00 95.69 307 GLU A C 1
ATOM 2410 O O . GLU A 1 307 ? 19.391 -14.522 12.742 1.00 95.69 307 GLU A O 1
ATOM 2415 N N . GLU A 1 308 ? 21.093 -13.963 11.388 1.00 95.06 308 GLU A N 1
ATOM 2416 C CA . GLU A 1 308 ? 20.559 -12.656 11.010 1.00 95.06 308 GLU A CA 1
ATOM 2417 C C . GLU A 1 308 ? 19.292 -12.787 10.162 1.00 95.06 308 GLU A C 1
ATOM 2419 O O . GLU A 1 308 ? 18.275 -12.151 10.460 1.00 95.06 308 GLU A O 1
ATOM 2424 N N . THR A 1 309 ? 19.323 -13.647 9.148 1.00 90.62 309 THR A N 1
ATOM 2425 C CA . THR A 1 309 ? 18.204 -13.930 8.248 1.00 90.62 309 THR A CA 1
ATOM 2426 C C . THR A 1 309 ? 17.060 -14.581 9.012 1.00 90.62 309 THR A C 1
ATOM 2428 O O . THR A 1 309 ? 15.908 -14.156 8.881 1.00 90.62 309 THR A O 1
ATOM 2431 N N . TRP A 1 310 ? 17.370 -15.552 9.879 1.00 94.62 310 TRP A N 1
ATOM 2432 C CA . TRP A 1 310 ? 16.382 -16.165 10.766 1.00 94.62 310 TRP A CA 1
ATOM 2433 C C . TRP A 1 310 ? 15.728 -15.126 11.685 1.00 94.62 310 TRP A C 1
ATOM 2435 O O . TRP A 1 310 ? 14.499 -15.062 11.790 1.00 94.62 310 TRP A O 1
ATOM 2445 N N . ALA A 1 311 ? 16.533 -14.284 12.339 1.00 94.75 311 ALA A N 1
ATOM 2446 C CA . ALA A 1 311 ? 16.033 -13.247 13.231 1.00 94.75 311 ALA A CA 1
ATOM 2447 C C . ALA A 1 311 ? 15.238 -12.172 12.480 1.00 94.75 311 ALA A C 1
ATOM 2449 O O . ALA A 1 311 ? 14.260 -11.657 13.013 1.00 94.75 311 ALA A O 1
ATOM 2450 N N . ARG A 1 312 ? 15.630 -11.798 11.257 1.00 93.62 312 ARG A N 1
ATOM 2451 C CA . ARG A 1 312 ? 14.894 -10.835 10.424 1.00 93.62 312 ARG A CA 1
ATOM 2452 C C . ARG A 1 312 ? 13.502 -11.361 10.076 1.00 93.62 312 ARG A C 1
ATOM 2454 O O . ARG A 1 312 ? 12.528 -10.645 10.298 1.00 93.62 312 ARG A O 1
ATOM 2461 N N . ASP A 1 313 ? 13.408 -12.593 9.575 1.00 92.00 313 ASP A N 1
ATOM 2462 C CA . ASP A 1 313 ? 12.126 -13.194 9.189 1.00 92.00 313 ASP A CA 1
ATOM 2463 C C . ASP A 1 313 ? 11.176 -13.281 10.392 1.00 92.00 313 ASP A C 1
ATOM 2465 O O . ASP A 1 313 ? 10.026 -12.855 10.303 1.00 92.00 313 ASP A O 1
ATOM 2469 N N . ASN A 1 314 ? 11.663 -13.743 11.549 1.00 96.00 314 ASN A N 1
ATOM 2470 C CA . ASN A 1 314 ? 10.835 -13.857 12.753 1.00 96.00 314 ASN A CA 1
ATOM 2471 C C . ASN A 1 314 ? 10.455 -12.498 13.366 1.00 96.00 314 ASN A C 1
ATOM 2473 O O . ASN A 1 314 ? 9.304 -12.332 13.781 1.00 96.00 314 ASN A O 1
ATOM 2477 N N . ARG A 1 315 ? 11.366 -11.510 13.362 1.00 93.62 315 ARG A N 1
ATOM 2478 C CA . ARG A 1 315 ? 11.079 -10.151 13.860 1.00 93.62 315 ARG A CA 1
ATOM 2479 C C . ARG A 1 315 ? 9.932 -9.490 13.104 1.00 93.62 315 ARG A C 1
ATOM 2481 O O . ARG A 1 315 ? 9.115 -8.802 13.705 1.00 93.62 315 ARG A O 1
ATOM 2488 N N . VAL A 1 316 ? 9.860 -9.701 11.792 1.00 89.12 316 VAL A N 1
ATOM 2489 C CA . VAL A 1 316 ? 8.769 -9.166 10.971 1.00 89.12 316 VAL A CA 1
ATOM 2490 C C . VAL A 1 316 ? 7.516 -10.034 11.095 1.00 89.12 316 VAL A C 1
ATOM 2492 O O . VAL A 1 316 ? 6.446 -9.525 11.420 1.00 89.12 316 VAL A O 1
ATOM 2495 N N . ASN A 1 317 ? 7.637 -11.340 10.841 1.00 90.81 317 ASN A N 1
ATOM 2496 C CA . ASN A 1 317 ? 6.481 -12.212 10.626 1.00 90.81 317 ASN A CA 1
ATOM 2497 C C . ASN A 1 317 ? 5.747 -12.590 11.909 1.00 90.81 317 ASN A C 1
ATOM 2499 O O . ASN A 1 317 ? 4.539 -12.802 11.856 1.00 90.81 317 ASN A O 1
ATOM 2503 N N . TYR A 1 318 ? 6.464 -12.728 13.027 1.00 96.81 318 TYR A N 1
ATOM 2504 C CA . TYR A 1 318 ? 5.894 -13.164 14.299 1.00 96.81 318 TYR A CA 1
ATOM 2505 C C . TYR A 1 318 ? 5.902 -12.037 15.329 1.00 96.81 318 TYR A C 1
ATOM 2507 O O . TYR A 1 318 ? 4.832 -11.618 15.775 1.00 96.81 318 TYR A O 1
ATOM 2515 N N . ASP A 1 319 ? 7.078 -11.489 15.655 1.00 96.50 319 ASP A N 1
ATOM 2516 C CA . ASP A 1 319 ? 7.188 -10.459 16.696 1.00 96.50 319 ASP A CA 1
ATOM 2517 C C . ASP A 1 319 ? 6.389 -9.206 16.315 1.00 96.50 319 ASP A C 1
ATOM 2519 O O . ASP A 1 319 ? 5.617 -8.699 17.127 1.00 96.50 319 ASP A O 1
ATOM 2523 N N . GLY A 1 320 ? 6.500 -8.742 15.065 1.00 93.88 320 GLY A N 1
ATOM 2524 C CA . GLY A 1 320 ? 5.746 -7.592 14.563 1.00 93.88 320 GLY A CA 1
ATOM 2525 C C . GLY A 1 320 ? 4.229 -7.768 14.666 1.00 93.88 320 GLY A C 1
ATOM 2526 O O . GLY A 1 320 ? 3.523 -6.840 15.072 1.00 93.88 320 GLY A O 1
ATOM 2527 N N . VAL A 1 321 ? 3.718 -8.973 14.393 1.00 95.75 321 VAL A N 1
ATOM 2528 C CA . VAL A 1 321 ? 2.295 -9.307 14.575 1.00 95.75 321 VAL A CA 1
ATOM 2529 C C . VAL A 1 321 ? 1.925 -9.287 16.055 1.00 95.75 321 VAL A C 1
ATOM 2531 O O . VAL A 1 321 ? 0.925 -8.670 16.422 1.00 95.75 321 VAL A O 1
ATOM 2534 N N . MET A 1 322 ? 2.740 -9.897 16.919 1.00 98.06 322 MET A N 1
ATOM 2535 C CA . MET A 1 322 ? 2.483 -9.941 18.358 1.00 98.06 322 MET A CA 1
ATOM 2536 C C . MET A 1 322 ? 2.479 -8.542 18.988 1.00 98.06 322 MET A C 1
ATOM 2538 O O . MET A 1 322 ? 1.583 -8.208 19.765 1.00 98.06 322 MET A O 1
ATOM 2542 N N . TRP A 1 323 ? 3.422 -7.679 18.607 1.00 97.81 323 TRP A N 1
ATOM 2543 C CA . TRP A 1 323 ? 3.488 -6.300 19.091 1.00 97.81 323 TRP A CA 1
ATOM 2544 C C . TRP A 1 323 ? 2.352 -5.430 18.561 1.00 97.81 323 TRP A C 1
ATOM 2546 O O . TRP A 1 323 ? 1.800 -4.638 19.328 1.00 97.81 323 TRP A O 1
ATOM 2556 N N . THR A 1 324 ? 1.949 -5.620 17.303 1.00 97.56 324 THR A N 1
ATOM 2557 C CA . THR A 1 324 ? 0.761 -4.965 16.734 1.00 97.56 324 THR A CA 1
ATOM 2558 C C . THR A 1 324 ? -0.497 -5.377 17.487 1.00 97.56 324 THR A C 1
ATOM 2560 O O . THR A 1 324 ? -1.259 -4.517 17.930 1.00 97.56 324 THR A O 1
ATOM 2563 N N . ALA A 1 325 ? -0.673 -6.680 17.718 1.00 98.25 325 ALA A N 1
ATOM 2564 C CA . ALA A 1 325 ? -1.775 -7.218 18.500 1.00 98.25 325 ALA A CA 1
ATOM 2565 C C . ALA A 1 325 ? -1.788 -6.635 19.919 1.00 98.25 325 ALA A C 1
ATOM 2567 O O . ALA A 1 325 ? -2.808 -6.129 20.371 1.00 98.25 325 ALA A O 1
ATOM 2568 N N . GLN A 1 326 ? -0.650 -6.617 20.614 1.00 98.38 326 GLN A N 1
ATOM 2569 C CA . GLN A 1 326 ? -0.573 -6.071 21.967 1.00 98.38 326 GLN A CA 1
ATOM 2570 C C . GLN A 1 326 ? -0.928 -4.576 22.025 1.00 98.38 326 GLN A C 1
ATOM 2572 O O . GLN A 1 326 ? -1.617 -4.143 22.950 1.00 98.38 326 GLN A O 1
ATOM 2577 N N . ALA A 1 327 ? -0.436 -3.772 21.081 1.00 97.75 327 ALA A N 1
ATOM 2578 C CA . ALA A 1 327 ? -0.722 -2.342 21.039 1.00 97.75 327 ALA A CA 1
ATOM 2579 C C . ALA A 1 327 ? -2.204 -2.069 20.727 1.00 97.75 327 ALA A C 1
ATOM 2581 O O . ALA A 1 327 ? -2.836 -1.294 21.445 1.00 97.75 327 ALA A O 1
ATOM 2582 N N . ALA A 1 328 ? -2.777 -2.764 19.741 1.00 96.69 328 ALA A N 1
ATOM 2583 C CA . ALA A 1 328 ? -4.195 -2.668 19.398 1.00 96.69 328 ALA A CA 1
ATOM 2584 C C . ALA A 1 328 ? -5.100 -3.171 20.535 1.00 96.69 328 ALA A C 1
ATOM 2586 O O . ALA A 1 328 ? -6.034 -2.485 20.939 1.00 96.69 328 ALA A O 1
ATOM 2587 N N . GLY A 1 329 ? -4.772 -4.322 21.127 1.00 98.00 329 GLY A N 1
ATOM 2588 C CA . GLY A 1 329 ? -5.526 -4.942 22.216 1.00 98.00 329 GLY A CA 1
ATOM 2589 C C . GLY A 1 329 ? -5.648 -4.045 23.448 1.00 98.00 329 GLY A C 1
ATOM 2590 O O . GLY A 1 329 ? -6.706 -3.997 24.068 1.00 98.00 329 GLY A O 1
ATOM 2591 N N . LYS A 1 330 ? -4.618 -3.246 23.766 1.00 98.00 330 LYS A N 1
ATOM 2592 C CA . LYS A 1 330 ? -4.694 -2.232 24.836 1.00 98.00 330 LYS A CA 1
ATOM 2593 C C . LYS A 1 330 ? -5.722 -1.137 24.553 1.00 98.00 330 LYS A C 1
ATOM 2595 O O . LYS A 1 330 ? -6.293 -0.596 25.498 1.00 98.00 330 LYS A O 1
ATOM 2600 N N . VAL A 1 331 ? -5.925 -0.774 23.287 1.00 97.31 331 VAL A N 1
ATOM 2601 C CA . VAL A 1 331 ? -6.962 0.184 22.877 1.00 97.31 331 VAL A CA 1
ATOM 2602 C C . VAL A 1 331 ? -8.326 -0.498 22.925 1.00 97.31 331 VAL A C 1
ATOM 2604 O O . VAL A 1 331 ? -9.229 0.004 23.590 1.00 97.31 331 VAL A O 1
ATOM 2607 N N . PHE A 1 332 ? -8.444 -1.685 22.322 1.00 98.06 332 PHE A N 1
ATOM 2608 C CA . PHE A 1 332 ? -9.681 -2.469 22.283 1.00 98.06 332 PHE A CA 1
ATOM 2609 C C . PHE A 1 332 ? -10.239 -2.752 23.680 1.00 98.06 332 PHE A C 1
ATOM 2611 O O . PHE A 1 332 ? -11.418 -2.526 23.936 1.00 98.06 332 PHE A O 1
ATOM 2618 N N . GLN A 1 333 ? -9.380 -3.157 24.617 1.00 98.25 333 GLN A N 1
ATOM 2619 C CA . GLN A 1 333 ? -9.771 -3.418 26.000 1.00 98.25 333 GLN A CA 1
ATOM 2620 C C . GLN A 1 333 ? -10.324 -2.164 26.691 1.00 98.25 333 GLN A C 1
ATOM 2622 O O . GLN A 1 333 ? -11.302 -2.253 27.428 1.00 98.25 333 GLN A O 1
ATOM 2627 N N . LYS A 1 334 ? -9.733 -0.986 26.446 1.00 96.75 334 LYS A N 1
ATOM 2628 C CA . LYS A 1 334 ? -10.212 0.283 27.022 1.00 96.75 334 LYS A CA 1
ATOM 2629 C C . LYS A 1 334 ? -11.568 0.705 26.459 1.00 96.75 334 LYS A C 1
ATOM 2631 O O . LYS A 1 334 ? -12.381 1.235 27.209 1.00 96.75 334 LYS A O 1
ATOM 2636 N N . GLN A 1 335 ? -11.801 0.501 25.161 1.00 95.38 335 GLN A N 1
ATOM 2637 C CA . GLN A 1 335 ? -13.063 0.871 24.506 1.00 95.38 335 GLN A CA 1
ATOM 2638 C C . GLN A 1 335 ? -14.147 -0.222 24.601 1.00 95.38 335 GLN A C 1
ATOM 2640 O O . GLN A 1 335 ? -15.300 0.044 24.276 1.00 95.38 335 GLN A O 1
ATOM 2645 N N . GLY A 1 336 ? -13.797 -1.440 25.034 1.00 95.44 336 GLY A N 1
ATOM 2646 C CA . GLY A 1 336 ? -14.717 -2.574 25.201 1.00 95.44 336 GLY A CA 1
ATOM 2647 C C . GLY A 1 336 ? -15.181 -3.237 23.897 1.00 95.44 336 GLY A C 1
ATOM 2648 O O . GLY A 1 336 ? -16.099 -4.051 23.923 1.00 95.44 336 GLY A O 1
ATOM 2649 N N . LYS A 1 337 ? -14.582 -2.880 22.758 1.00 94.00 337 LYS A N 1
ATOM 2650 C CA . LYS A 1 337 ? -14.866 -3.441 21.427 1.00 94.00 337 LYS A CA 1
ATOM 2651 C C . LYS A 1 337 ? -13.591 -3.436 20.581 1.00 94.00 337 LYS A C 1
ATOM 2653 O O . LYS A 1 337 ? -12.713 -2.606 20.806 1.00 94.00 337 LYS A O 1
ATOM 2658 N N . GLY A 1 338 ? -13.494 -4.287 19.569 1.00 93.88 338 GLY A N 1
ATOM 2659 C CA . GLY A 1 338 ? -12.377 -4.257 18.627 1.00 93.88 338 GLY A CA 1
ATOM 2660 C C . GLY A 1 338 ? -12.297 -5.498 17.755 1.00 93.88 338 GLY A C 1
ATOM 2661 O O . GLY A 1 338 ? -12.965 -6.506 18.005 1.00 93.88 338 GLY A O 1
ATOM 2662 N N . ASN A 1 339 ? -11.473 -5.423 16.718 1.00 95.31 339 ASN A N 1
ATOM 2663 C CA . ASN A 1 339 ? -11.315 -6.501 15.760 1.00 95.31 339 ASN A CA 1
ATOM 2664 C C . ASN A 1 339 ? -9.881 -6.560 15.227 1.00 95.31 339 ASN A C 1
ATOM 2666 O O . ASN A 1 339 ? -9.378 -5.594 14.651 1.00 95.31 339 ASN A O 1
ATOM 2670 N N . LEU A 1 340 ? -9.219 -7.696 15.422 1.00 98.06 340 LEU A N 1
ATOM 2671 C CA . LEU A 1 340 ? -7.880 -7.956 14.912 1.00 98.06 340 LEU A CA 1
ATOM 2672 C C . LEU A 1 340 ? -7.939 -9.012 13.809 1.00 98.06 340 LEU A C 1
ATOM 2674 O O . LEU A 1 340 ? -8.380 -10.139 14.023 1.00 98.06 340 LEU A O 1
ATOM 2678 N N . ILE A 1 341 ? -7.417 -8.663 12.640 1.00 97.25 341 ILE A N 1
ATOM 2679 C CA . ILE A 1 341 ? -7.262 -9.580 11.516 1.00 97.25 341 ILE A CA 1
ATOM 2680 C C . ILE A 1 341 ? -5.772 -9.799 11.284 1.00 97.25 341 ILE A C 1
ATOM 2682 O O . ILE A 1 341 ? -5.016 -8.849 11.095 1.00 97.25 341 ILE A O 1
ATOM 2686 N N . ILE A 1 342 ? -5.336 -11.054 11.287 1.00 97.88 342 ILE A N 1
ATOM 2687 C CA . ILE A 1 342 ? -3.936 -11.422 11.060 1.00 97.88 342 ILE A CA 1
ATOM 2688 C C . ILE A 1 342 ? -3.800 -12.085 9.692 1.00 97.88 342 ILE A C 1
ATOM 2690 O O . ILE A 1 342 ? -4.501 -13.045 9.374 1.00 97.88 342 ILE A O 1
ATOM 2694 N N . THR A 1 343 ? -2.851 -11.605 8.890 1.00 95.81 343 THR A N 1
ATOM 2695 C CA . THR A 1 343 ? -2.503 -12.244 7.615 1.00 95.81 343 THR A CA 1
ATOM 2696 C C . THR A 1 343 ? -1.465 -13.340 7.838 1.00 95.81 343 THR A C 1
ATOM 2698 O O . THR A 1 343 ? -0.263 -13.087 7.985 1.00 95.81 343 THR A O 1
ATOM 2701 N N . ALA A 1 344 ? -1.934 -14.582 7.851 1.00 96.88 344 ALA A N 1
ATOM 2702 C CA . ALA A 1 344 ? -1.117 -15.781 7.893 1.00 96.88 344 ALA A CA 1
ATOM 2703 C C . ALA A 1 344 ? -0.683 -16.190 6.466 1.00 96.88 344 ALA A C 1
ATOM 2705 O O . ALA A 1 344 ? -0.212 -15.353 5.696 1.00 96.88 344 ALA A O 1
ATOM 2706 N N . SER A 1 345 ? -0.753 -17.481 6.141 1.00 96.12 345 SER A N 1
ATOM 2707 C CA . SER A 1 345 ? -0.457 -18.064 4.823 1.00 96.12 345 SER A CA 1
ATOM 2708 C C . SER A 1 345 ? -0.934 -19.518 4.799 1.00 96.12 345 SER A C 1
ATOM 2710 O O . SER A 1 345 ? -1.043 -20.123 5.862 1.00 96.12 345 SER A O 1
ATOM 2712 N N . VAL A 1 346 ? -1.169 -20.127 3.636 1.00 95.94 346 VAL A N 1
ATOM 2713 C CA . VAL A 1 346 ? -1.273 -21.600 3.529 1.00 95.94 346 VAL A CA 1
ATOM 2714 C C . VAL A 1 346 ? -0.035 -22.323 4.056 1.00 95.94 346 VAL A C 1
ATOM 2716 O O . VAL A 1 346 ? -0.133 -23.459 4.512 1.00 95.94 346 VAL A O 1
ATOM 2719 N N . SER A 1 347 ? 1.117 -21.650 4.076 1.00 95.00 347 SER A N 1
ATOM 2720 C CA . SER A 1 347 ? 2.361 -22.131 4.685 1.00 95.00 347 SER A CA 1
ATOM 2721 C C . SER A 1 347 ? 2.257 -22.382 6.196 1.00 95.00 347 SER A C 1
ATOM 2723 O O . SER A 1 347 ? 3.174 -22.951 6.780 1.00 95.00 347 SER A O 1
ATOM 2725 N N . SER A 1 348 ? 1.163 -21.960 6.846 1.00 95.75 348 SER A N 1
ATOM 2726 C CA . SER A 1 348 ? 0.851 -22.334 8.231 1.00 95.75 348 SER A CA 1
ATOM 2727 C C . SER A 1 348 ? 0.244 -23.736 8.363 1.00 95.75 348 SER A C 1
ATOM 2729 O O . SER A 1 348 ? 0.234 -24.290 9.459 1.00 95.75 348 SER A O 1
ATOM 2731 N N . ILE A 1 349 ? -0.276 -24.295 7.266 1.00 94.25 349 ILE A N 1
ATOM 2732 C CA . ILE A 1 349 ? -1.038 -25.553 7.224 1.00 94.25 349 ILE A CA 1
ATOM 2733 C C . ILE A 1 349 ? -0.235 -26.651 6.524 1.00 94.25 349 ILE A C 1
ATOM 2735 O O . ILE A 1 349 ? -0.299 -27.815 6.914 1.00 94.25 349 ILE A O 1
ATOM 2739 N N . LEU A 1 350 ? 0.524 -26.286 5.489 1.00 93.38 350 LEU A N 1
ATOM 2740 C CA . LEU A 1 350 ? 1.314 -27.208 4.680 1.00 93.38 350 LEU A CA 1
ATOM 2741 C C . LEU A 1 350 ? 2.758 -26.741 4.513 1.00 93.38 350 LEU A C 1
ATOM 2743 O O . LEU A 1 350 ? 3.132 -25.628 4.875 1.00 93.38 350 LEU A O 1
ATOM 2747 N N . VAL A 1 351 ? 3.559 -27.599 3.887 1.00 92.88 351 VAL A N 1
ATOM 2748 C CA . VAL A 1 351 ? 4.919 -27.282 3.459 1.00 92.88 351 VAL A CA 1
ATOM 2749 C C . VAL A 1 351 ? 4.911 -27.003 1.960 1.00 92.88 351 VAL A C 1
ATOM 2751 O O . VAL A 1 351 ? 4.543 -27.862 1.161 1.00 92.88 351 VAL A O 1
ATOM 2754 N N . ASN A 1 352 ? 5.318 -25.799 1.563 1.00 90.62 352 ASN A N 1
ATOM 2755 C CA . ASN A 1 352 ? 5.468 -25.447 0.155 1.00 90.62 352 ASN A CA 1
ATOM 2756 C C . ASN A 1 352 ? 6.615 -26.253 -0.472 1.00 90.62 352 ASN A C 1
ATOM 2758 O O . ASN A 1 352 ? 7.706 -26.327 0.081 1.00 90.62 352 ASN A O 1
ATOM 2762 N N . ILE A 1 353 ? 6.376 -26.820 -1.651 1.00 87.38 353 ILE A N 1
ATOM 2763 C CA . ILE A 1 353 ? 7.376 -27.534 -2.452 1.00 87.38 353 ILE A CA 1
ATOM 2764 C C . ILE A 1 353 ? 7.429 -26.848 -3.826 1.00 87.38 353 ILE A C 1
ATOM 2766 O O . ILE A 1 353 ? 6.410 -26.341 -4.284 1.00 87.38 353 ILE A O 1
ATOM 2770 N N . PRO A 1 354 ? 8.588 -26.758 -4.497 1.00 88.56 354 PRO A N 1
ATOM 2771 C CA . PRO A 1 354 ? 9.924 -27.157 -4.044 1.00 88.56 354 PRO A CA 1
ATOM 2772 C C . PRO A 1 354 ? 10.648 -26.081 -3.211 1.00 88.56 354 PRO A C 1
ATOM 2774 O O . PRO A 1 354 ? 11.827 -26.235 -2.917 1.00 88.56 354 PRO A O 1
ATOM 2777 N N . GLN A 1 355 ? 9.974 -24.985 -2.857 1.00 88.44 355 GLN A N 1
ATOM 2778 C CA . GLN A 1 355 ? 10.576 -23.855 -2.147 1.00 88.44 355 GLN A CA 1
ATOM 2779 C C . GLN A 1 355 ? 10.958 -24.208 -0.704 1.00 88.44 355 GLN A C 1
ATOM 2781 O O . GLN A 1 355 ? 10.113 -24.624 0.083 1.00 88.44 355 GLN A O 1
ATOM 2786 N N . THR A 1 356 ? 12.205 -23.955 -0.318 1.00 92.44 356 THR A N 1
ATOM 2787 C CA . THR A 1 356 ? 12.688 -24.158 1.054 1.00 92.44 356 THR A CA 1
ATOM 2788 C C . THR A 1 356 ? 12.585 -22.861 1.849 1.00 92.44 356 THR A C 1
ATOM 2790 O O . THR A 1 356 ? 13.223 -21.879 1.497 1.00 92.44 356 THR A O 1
ATOM 2793 N N . GLN A 1 357 ? 11.765 -22.825 2.901 1.00 93.06 357 GLN A N 1
ATOM 2794 C CA . GLN A 1 357 ? 11.435 -21.575 3.611 1.00 93.06 357 GLN A CA 1
ATOM 2795 C C . GLN A 1 357 ? 11.013 -21.829 5.069 1.00 93.06 357 GLN A C 1
ATOM 2797 O O . GLN A 1 357 ? 9.948 -21.419 5.530 1.00 93.06 357 GLN A O 1
ATOM 2802 N N . VAL A 1 358 ? 11.836 -22.572 5.813 1.00 95.50 358 VAL A N 1
ATOM 2803 C CA . VAL A 1 358 ? 11.473 -23.085 7.147 1.00 95.50 358 VAL A CA 1
ATOM 2804 C C . VAL A 1 358 ? 11.069 -21.988 8.145 1.00 95.50 358 VAL A C 1
ATOM 2806 O O . VAL A 1 358 ? 10.094 -22.172 8.872 1.00 95.50 358 VAL A O 1
ATOM 2809 N N . ALA A 1 359 ? 11.750 -20.834 8.147 1.00 95.00 359 ALA A N 1
ATOM 2810 C CA . ALA A 1 359 ? 11.430 -19.724 9.048 1.00 95.00 359 ALA A CA 1
ATOM 2811 C C . ALA A 1 359 ? 10.065 -19.098 8.717 1.00 95.00 359 ALA A C 1
ATOM 2813 O O . ALA A 1 359 ? 9.282 -18.772 9.612 1.00 95.00 359 ALA A O 1
ATOM 2814 N N . TYR A 1 360 ? 9.742 -18.976 7.426 1.00 95.06 360 TYR A N 1
ATOM 2815 C CA . TYR A 1 360 ? 8.452 -18.463 6.975 1.00 95.06 360 TYR A CA 1
ATOM 2816 C C . TYR A 1 360 ? 7.307 -19.395 7.383 1.00 95.06 360 TYR A C 1
ATOM 2818 O O . TYR A 1 360 ? 6.360 -18.952 8.028 1.00 95.06 360 TYR A O 1
ATOM 2826 N N . ASN A 1 361 ? 7.423 -20.696 7.099 1.00 96.75 361 ASN A N 1
ATOM 2827 C CA . ASN A 1 361 ? 6.385 -21.671 7.450 1.00 96.75 361 ASN A CA 1
ATOM 2828 C C . ASN A 1 361 ? 6.152 -21.710 8.968 1.00 96.75 361 ASN A C 1
ATOM 2830 O O . ASN A 1 361 ? 5.013 -21.615 9.428 1.00 96.75 361 ASN A O 1
ATOM 2834 N N . ALA A 1 362 ? 7.233 -21.775 9.755 1.00 97.19 362 ALA A N 1
ATOM 2835 C CA . ALA A 1 362 ? 7.151 -21.800 11.213 1.00 97.19 362 ALA A CA 1
ATOM 2836 C C . ALA A 1 362 ? 6.509 -20.523 11.780 1.00 97.19 362 ALA A C 1
ATOM 2838 O O . ALA A 1 362 ? 5.593 -20.607 12.597 1.00 97.19 362 ALA A O 1
ATOM 2839 N N . SER A 1 363 ? 6.932 -19.343 11.313 1.00 97.44 363 SER A N 1
ATOM 2840 C CA . SER A 1 363 ? 6.359 -18.068 11.766 1.00 97.44 363 SER A CA 1
ATOM 2841 C C . SER A 1 363 ? 4.887 -17.916 11.368 1.00 97.44 363 SER A C 1
ATOM 2843 O O . SER A 1 363 ? 4.078 -17.465 12.180 1.00 97.44 363 SER A O 1
ATOM 2845 N N . LYS A 1 364 ? 4.490 -18.357 10.165 1.00 97.56 364 LYS A N 1
ATOM 2846 C CA . LYS A 1 364 ? 3.087 -18.325 9.727 1.00 97.56 364 LYS A CA 1
ATOM 2847 C C . LYS A 1 364 ? 2.203 -19.317 10.489 1.00 97.56 364 LYS A C 1
ATOM 2849 O O . LYS A 1 364 ? 1.055 -18.985 10.778 1.00 97.56 364 LYS A O 1
ATOM 2854 N N . ALA A 1 365 ? 2.722 -20.480 10.881 1.00 98.31 365 ALA A N 1
ATOM 2855 C CA . ALA A 1 365 ? 2.038 -21.387 11.808 1.00 98.31 365 ALA A CA 1
ATOM 2856 C C . ALA A 1 365 ? 1.870 -20.762 13.203 1.00 98.31 365 ALA A C 1
ATOM 2858 O O . ALA A 1 365 ? 0.777 -20.791 13.773 1.00 98.31 365 ALA A O 1
ATOM 2859 N N . ALA A 1 366 ? 2.926 -20.129 13.720 1.00 98.38 366 ALA A N 1
ATOM 2860 C CA . ALA A 1 366 ? 2.906 -19.483 15.027 1.00 98.38 366 ALA A CA 1
ATOM 2861 C C . ALA A 1 366 ? 1.857 -18.363 15.111 1.00 98.38 366 ALA A C 1
ATOM 2863 O O . ALA A 1 366 ? 1.128 -18.297 16.097 1.00 98.38 366 ALA A O 1
ATOM 2864 N N . VAL A 1 367 ? 1.713 -17.519 14.079 1.00 98.06 367 VAL A N 1
ATOM 2865 C CA . VAL A 1 367 ? 0.711 -16.435 14.111 1.00 98.06 367 VAL A CA 1
ATOM 2866 C C . VAL A 1 367 ? -0.735 -16.929 14.025 1.00 98.06 367 VAL A C 1
ATOM 2868 O O . VAL A 1 367 ? -1.613 -16.280 14.589 1.00 98.06 367 VAL A O 1
ATOM 2871 N N . VAL A 1 368 ? -1.002 -18.076 13.385 1.00 98.62 368 VAL A N 1
ATOM 2872 C CA . VAL A 1 368 ? -2.345 -18.690 13.420 1.00 98.62 368 VAL A CA 1
ATOM 2873 C C . VAL A 1 368 ? -2.688 -19.120 14.840 1.00 98.62 368 VAL A C 1
ATOM 2875 O O . VAL A 1 368 ? -3.777 -18.830 15.331 1.00 98.62 368 VAL A O 1
ATOM 2878 N N . HIS A 1 369 ? -1.751 -19.769 15.531 1.00 98.62 369 HIS A N 1
ATOM 2879 C CA . HIS A 1 369 ? -1.993 -20.193 16.905 1.00 98.62 369 HIS A CA 1
ATOM 2880 C C . HIS A 1 369 ? -2.037 -19.012 17.887 1.00 98.62 369 HIS A C 1
ATOM 2882 O O . HIS A 1 369 ? -2.858 -18.999 18.803 1.00 98.62 369 HIS A O 1
ATOM 2888 N N . LEU A 1 370 ? -1.229 -17.972 17.651 1.00 98.56 370 LEU A N 1
ATOM 2889 C CA . LEU A 1 370 ? -1.316 -16.702 18.374 1.00 98.56 370 LEU A CA 1
ATOM 2890 C C . LEU A 1 370 ? -2.724 -16.105 18.254 1.00 98.56 370 LEU A C 1
ATOM 2892 O O . LEU A 1 370 ? -3.315 -15.745 19.266 1.00 98.56 370 LEU A O 1
ATOM 2896 N N . ALA A 1 371 ? -3.284 -16.043 17.043 1.00 98.44 371 ALA A N 1
ATOM 2897 C CA . ALA A 1 371 ? -4.633 -15.531 16.821 1.00 98.44 371 ALA A CA 1
ATOM 2898 C C . ALA A 1 371 ? -5.693 -16.323 17.599 1.00 98.44 371 ALA A C 1
ATOM 2900 O O . ALA A 1 371 ? -6.589 -15.726 18.186 1.00 98.44 371 ALA A O 1
ATOM 2901 N N . GLN A 1 372 ? -5.567 -17.652 17.648 1.00 98.56 372 GLN A N 1
ATOM 2902 C CA . GLN A 1 372 ? -6.463 -18.524 18.414 1.00 98.56 372 GLN A CA 1
ATOM 2903 C C . GLN A 1 372 ? -6.364 -18.280 19.925 1.00 98.56 372 GLN A C 1
ATOM 2905 O O . GLN A 1 372 ? -7.395 -18.218 20.591 1.00 98.56 372 GLN A O 1
ATOM 2910 N N . SER A 1 373 ? -5.152 -18.102 20.465 1.00 98.75 373 SER A N 1
ATOM 2911 C CA . SER A 1 373 ? -4.963 -17.765 21.886 1.00 98.75 373 SER A CA 1
ATOM 2912 C C . SER A 1 373 ? -5.588 -16.410 22.211 1.00 98.75 373 SER A C 1
ATOM 2914 O O . SER A 1 373 ? -6.416 -16.305 23.114 1.00 98.75 373 SER A O 1
ATOM 2916 N N . LEU A 1 374 ? -5.275 -15.384 21.412 1.00 98.75 374 LEU A N 1
ATOM 2917 C CA . LEU A 1 374 ? -5.812 -14.036 21.602 1.00 98.75 374 LEU A CA 1
ATOM 2918 C C . LEU A 1 374 ? -7.336 -13.994 21.448 1.00 98.75 374 LEU A C 1
ATOM 2920 O O . LEU A 1 374 ? -8.000 -13.271 22.181 1.00 98.75 374 LEU A O 1
ATOM 2924 N N . ALA A 1 375 ? -7.904 -14.789 20.540 1.00 98.56 375 ALA A N 1
ATOM 2925 C CA . ALA A 1 375 ? -9.348 -14.902 20.376 1.00 98.56 375 ALA A CA 1
ATOM 2926 C C . ALA A 1 375 ? -10.051 -15.360 21.660 1.00 98.56 375 ALA A C 1
ATOM 2928 O O . ALA A 1 375 ? -11.146 -14.877 21.929 1.00 98.56 375 ALA A O 1
ATOM 2929 N N . VAL A 1 376 ? -9.428 -16.259 22.434 1.00 98.62 376 VAL A N 1
ATOM 2930 C CA . VAL A 1 376 ? -9.932 -16.721 23.738 1.00 98.62 376 VAL A CA 1
ATOM 2931 C C . VAL A 1 376 ? -9.676 -15.680 24.825 1.00 98.62 376 VAL A C 1
ATOM 2933 O O . VAL A 1 376 ? -10.558 -15.402 25.629 1.00 98.62 376 VAL A O 1
ATOM 2936 N N . GLU A 1 377 ? -8.488 -15.076 24.848 1.00 98.56 377 GLU A N 1
ATOM 2937 C CA . GLU A 1 377 ? -8.128 -14.067 25.852 1.00 98.56 377 GLU A CA 1
ATOM 2938 C C . GLU A 1 377 ? -8.950 -12.776 25.727 1.00 98.56 377 GLU A C 1
ATOM 2940 O O . GLU A 1 377 ? -9.129 -12.060 26.712 1.00 98.56 377 GLU A O 1
ATOM 2945 N N . TRP A 1 378 ? -9.420 -12.443 24.522 1.00 98.50 378 TRP A N 1
ATOM 2946 C CA . TRP A 1 378 ? -10.070 -11.166 24.228 1.00 98.50 378 TRP A CA 1
ATOM 2947 C C . TRP A 1 378 ? -11.586 -11.272 24.041 1.00 98.50 378 TRP A C 1
ATOM 2949 O O . TRP A 1 378 ? -12.205 -10.263 23.714 1.00 98.50 378 TRP A O 1
ATOM 2959 N N . THR A 1 379 ? -12.212 -12.433 24.281 1.00 97.38 379 THR A N 1
ATOM 2960 C CA . THR A 1 379 ? -13.649 -12.662 24.000 1.00 97.38 379 THR A CA 1
ATOM 2961 C C . THR A 1 379 ? -14.593 -11.627 24.609 1.00 97.38 379 THR A C 1
ATOM 2963 O O . THR A 1 379 ? -15.681 -11.413 24.084 1.00 97.38 379 THR A O 1
ATOM 2966 N N . GLU A 1 380 ? -14.208 -10.999 25.721 1.00 97.38 380 GLU A N 1
ATOM 2967 C CA . GLU A 1 380 ? -15.025 -9.985 26.395 1.00 97.38 380 GLU A CA 1
ATOM 2968 C C . GLU A 1 380 ? -15.028 -8.623 25.685 1.00 97.38 380 GLU A C 1
ATOM 2970 O O . GLU A 1 380 ? -15.917 -7.815 25.941 1.00 97.38 380 GLU A O 1
ATOM 2975 N N . PHE A 1 381 ? -14.047 -8.341 24.821 1.00 97.44 381 PHE A N 1
ATOM 2976 C CA . PHE A 1 381 ? -13.855 -7.002 24.255 1.00 97.44 381 PHE A CA 1
ATOM 2977 C C . PHE A 1 381 ? -13.399 -6.960 22.793 1.00 97.44 381 PHE A C 1
ATOM 2979 O O . PHE A 1 381 ? -13.410 -5.884 22.206 1.00 97.44 381 PHE A O 1
ATOM 2986 N N . ALA A 1 382 ? -12.968 -8.057 22.173 1.00 97.75 382 ALA A N 1
ATOM 2987 C CA . ALA A 1 382 ? -12.556 -8.056 20.772 1.00 97.75 382 ALA A CA 1
ATOM 2988 C C . ALA A 1 382 ? -12.665 -9.432 20.108 1.00 97.75 382 ALA A C 1
ATOM 2990 O O . ALA A 1 382 ? -12.690 -10.476 20.757 1.00 97.75 382 ALA A O 1
ATOM 2991 N N . ARG A 1 383 ? -12.683 -9.419 18.774 1.00 97.81 383 ARG A N 1
ATOM 2992 C CA . ARG A 1 383 ? -12.566 -10.618 17.935 1.00 97.81 383 ARG A CA 1
ATOM 2993 C C . ARG A 1 383 ? -11.186 -10.676 17.300 1.00 97.81 383 ARG A C 1
ATOM 2995 O O . ARG A 1 383 ? -10.606 -9.635 16.989 1.00 97.81 383 ARG A O 1
ATOM 3002 N N . VAL A 1 384 ? -10.672 -11.885 17.094 1.00 98.56 384 VAL A N 1
ATOM 3003 C CA . VAL A 1 384 ? -9.383 -12.110 16.431 1.00 98.56 384 VAL A CA 1
ATOM 3004 C C . VAL A 1 384 ? -9.533 -13.225 15.410 1.00 98.56 384 VAL A C 1
ATOM 3006 O O . VAL A 1 384 ? -9.941 -14.318 15.775 1.00 98.56 384 VAL A O 1
ATOM 3009 N N . ASN A 1 385 ? -9.214 -12.986 14.141 1.00 98.00 385 ASN A N 1
ATOM 3010 C CA . ASN A 1 385 ? -9.294 -14.009 13.092 1.00 98.00 385 ASN A CA 1
ATOM 3011 C C . ASN A 1 385 ? -8.085 -13.941 12.150 1.00 98.00 385 ASN A C 1
ATOM 3013 O O . ASN A 1 385 ? -7.411 -12.915 12.043 1.00 98.00 385 ASN A O 1
ATOM 3017 N N . CYS A 1 386 ? -7.829 -15.034 11.437 1.00 97.00 386 CYS A N 1
ATOM 3018 C CA . CYS A 1 386 ? -6.780 -15.144 10.433 1.00 97.00 386 CYS A CA 1
ATOM 3019 C C . CYS A 1 386 ? -7.342 -15.273 9.019 1.00 97.00 386 CYS A C 1
ATOM 3021 O O . CYS A 1 386 ? -8.370 -15.911 8.790 1.00 97.00 386 CYS A O 1
ATOM 3023 N N . VAL A 1 387 ? -6.578 -14.749 8.065 1.00 97.12 387 VAL A N 1
ATOM 3024 C CA . VAL A 1 387 ? -6.656 -15.133 6.654 1.00 97.12 387 VAL A 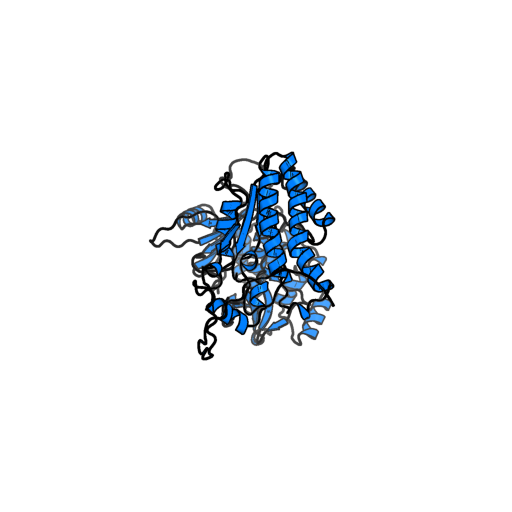CA 1
ATOM 3025 C C . VAL A 1 387 ? -5.346 -15.835 6.303 1.00 97.12 387 VAL A C 1
ATOM 3027 O O . VAL A 1 387 ? -4.278 -15.286 6.566 1.00 97.12 387 VAL A O 1
ATOM 3030 N N . SER A 1 388 ? -5.416 -17.021 5.702 1.00 97.75 388 SER A N 1
ATOM 3031 C CA . SER A 1 388 ? -4.291 -17.799 5.168 1.00 97.75 388 SER A CA 1
ATOM 3032 C C . SER A 1 388 ? -4.379 -17.839 3.634 1.00 97.75 388 SER A C 1
ATOM 3034 O O . SER A 1 388 ? -4.964 -18.773 3.077 1.00 97.75 388 SER A O 1
ATOM 3036 N N . PRO A 1 389 ? -3.823 -16.838 2.926 1.00 94.69 389 PRO A N 1
ATOM 3037 C CA . PRO A 1 389 ? -3.805 -16.833 1.469 1.00 94.69 389 PRO A CA 1
ATOM 3038 C C . PRO A 1 389 ? -2.855 -17.897 0.904 1.00 94.69 389 PRO A C 1
ATOM 3040 O O . PRO A 1 389 ? -1.848 -18.240 1.532 1.00 94.69 389 PRO A O 1
ATOM 3043 N N . GLY A 1 390 ? -3.180 -18.398 -0.288 1.00 92.38 390 GLY A N 1
ATOM 3044 C CA . GLY A 1 390 ? -2.312 -19.228 -1.122 1.00 92.38 390 GLY A CA 1
ATOM 3045 C C . GLY A 1 390 ? -1.288 -18.401 -1.898 1.00 92.38 390 GLY A C 1
ATOM 3046 O O . GLY A 1 390 ? -0.722 -17.437 -1.388 1.00 92.38 390 GLY A O 1
ATOM 3047 N N . PHE A 1 391 ? -1.056 -18.762 -3.159 1.00 89.19 391 PHE A N 1
ATOM 3048 C CA . PHE A 1 391 ? -0.207 -17.967 -4.044 1.00 89.19 391 PHE A CA 1
ATOM 3049 C C . PHE A 1 391 ? -0.983 -16.762 -4.590 1.00 89.19 391 PHE A C 1
ATOM 3051 O O . PHE A 1 391 ? -1.948 -16.927 -5.340 1.00 89.19 391 PHE A O 1
ATOM 3058 N N . ILE A 1 392 ? -0.546 -15.561 -4.203 1.00 83.38 392 ILE A N 1
ATOM 3059 C CA . ILE A 1 392 ? -1.167 -14.276 -4.555 1.00 83.38 392 ILE A CA 1
ATOM 3060 C C . ILE A 1 392 ? -0.205 -13.458 -5.417 1.00 83.38 392 ILE A C 1
ATOM 3062 O O . ILE A 1 392 ? 0.989 -13.384 -5.108 1.00 83.38 392 ILE A O 1
ATOM 3066 N N . MET A 1 393 ? -0.720 -12.818 -6.467 1.00 77.06 393 MET A N 1
ATOM 3067 C CA . MET A 1 393 ? 0.068 -12.041 -7.423 1.00 77.06 393 MET A CA 1
ATOM 3068 C C . MET A 1 393 ? 0.580 -10.735 -6.796 1.00 77.06 393 MET A C 1
ATOM 3070 O O . MET A 1 393 ? -0.037 -9.682 -6.891 1.00 77.06 393 MET A O 1
ATOM 3074 N N . THR A 1 394 ? 1.717 -10.815 -6.108 1.00 71.12 394 THR A N 1
ATOM 3075 C CA . THR A 1 394 ? 2.359 -9.698 -5.397 1.00 71.12 394 THR A CA 1
ATOM 3076 C C . THR A 1 394 ? 3.841 -9.616 -5.757 1.00 71.12 394 THR A C 1
ATOM 3078 O O . THR A 1 394 ? 4.413 -10.596 -6.233 1.00 71.12 394 THR A O 1
ATOM 3081 N N . LYS A 1 395 ? 4.501 -8.487 -5.449 1.00 66.88 395 LYS A N 1
ATOM 3082 C CA . LYS A 1 395 ? 5.955 -8.308 -5.667 1.00 66.88 395 LYS A CA 1
ATOM 3083 C C . LYS A 1 395 ? 6.802 -9.439 -5.065 1.00 66.88 395 LYS A C 1
ATOM 3085 O O . LYS A 1 395 ? 7.799 -9.835 -5.654 1.00 66.88 395 LYS A O 1
ATOM 3090 N N . MET A 1 396 ? 6.386 -9.992 -3.922 1.00 68.31 396 MET A N 1
ATOM 3091 C CA . MET A 1 396 ? 7.074 -11.119 -3.275 1.00 68.31 396 MET A CA 1
ATOM 3092 C C . MET A 1 396 ? 7.069 -12.385 -4.146 1.00 68.31 396 MET A C 1
ATOM 3094 O O . MET A 1 396 ? 8.051 -13.127 -4.156 1.00 68.31 396 MET A O 1
ATOM 3098 N N . LEU A 1 397 ? 5.975 -12.627 -4.874 1.00 70.94 397 LEU A N 1
ATOM 3099 C CA . LEU A 1 397 ? 5.832 -13.770 -5.771 1.00 70.94 397 LEU A CA 1
ATOM 3100 C C . LEU A 1 397 ? 6.507 -13.515 -7.125 1.00 70.94 397 LEU A C 1
ATOM 3102 O O . LEU A 1 397 ? 7.183 -14.401 -7.639 1.00 70.94 397 LEU A O 1
ATOM 3106 N N . THR A 1 398 ? 6.355 -12.314 -7.692 1.00 69.56 398 THR A N 1
ATOM 3107 C CA . THR A 1 398 ? 6.863 -11.987 -9.038 1.00 69.56 398 THR A CA 1
ATOM 3108 C C . THR A 1 398 ? 8.385 -11.861 -9.109 1.00 69.56 398 THR A C 1
ATOM 3110 O O . THR A 1 398 ? 8.953 -11.956 -10.190 1.00 69.56 398 THR A O 1
ATOM 3113 N N . GLN A 1 399 ? 9.062 -11.703 -7.969 1.00 74.75 399 GLN A N 1
ATOM 3114 C CA . GLN A 1 399 ? 10.526 -11.738 -7.876 1.00 74.75 399 GLN A CA 1
ATOM 3115 C C . GLN A 1 399 ? 11.115 -13.160 -7.869 1.00 74.75 399 GLN A C 1
ATOM 3117 O O . GLN A 1 399 ? 12.336 -13.314 -7.871 1.00 74.75 399 GLN A O 1
ATOM 3122 N N . GLN A 1 400 ? 10.282 -14.205 -7.829 1.00 75.50 400 GLN A N 1
ATOM 3123 C CA . GLN A 1 400 ? 10.749 -15.591 -7.823 1.00 75.50 400 GLN A CA 1
ATOM 3124 C C . GLN A 1 400 ? 11.079 -16.081 -9.244 1.00 75.50 400 GLN A C 1
ATOM 3126 O O . GLN A 1 400 ? 10.463 -15.627 -10.210 1.00 75.50 400 GLN A O 1
ATOM 3131 N N . PRO A 1 401 ? 12.012 -17.043 -9.392 1.00 81.31 401 PRO A N 1
ATOM 3132 C CA . PRO A 1 401 ? 12.295 -17.685 -10.673 1.00 81.31 401 PRO A CA 1
ATOM 3133 C C . PRO A 1 401 ? 11.031 -18.209 -11.364 1.00 81.31 401 PRO A C 1
ATOM 3135 O O . PRO A 1 401 ? 10.173 -18.834 -10.728 1.00 81.31 401 PRO A O 1
ATOM 3138 N N . LYS A 1 402 ? 10.942 -18.007 -12.682 1.00 82.44 402 LYS A N 1
ATOM 3139 C CA . LYS A 1 402 ? 9.786 -18.405 -13.499 1.00 82.44 402 LYS A CA 1
ATOM 3140 C C . LYS A 1 402 ? 9.484 -19.903 -13.381 1.00 82.44 402 LYS A C 1
ATOM 3142 O O . LYS A 1 402 ? 8.325 -20.302 -13.337 1.00 82.44 402 LYS A O 1
ATOM 3147 N N . GLU A 1 403 ? 10.513 -20.731 -13.237 1.00 83.88 403 GLU A N 1
ATOM 3148 C CA . GLU A 1 403 ? 10.381 -22.181 -13.094 1.00 83.88 403 GLU A CA 1
ATOM 3149 C C . GLU A 1 403 ? 9.674 -22.579 -11.789 1.00 83.88 403 GLU A C 1
ATOM 3151 O O . GLU A 1 403 ? 8.976 -23.594 -11.742 1.00 83.88 403 GLU A O 1
ATOM 3156 N N . LEU A 1 404 ? 9.849 -21.808 -10.708 1.00 80.50 404 LEU A N 1
ATOM 3157 C CA . LEU A 1 404 ? 9.109 -22.031 -9.462 1.00 80.50 404 LEU A CA 1
ATOM 3158 C C . LEU A 1 404 ? 7.643 -21.645 -9.631 1.00 80.50 404 LEU A C 1
ATOM 3160 O O . LEU A 1 404 ? 6.758 -22.391 -9.213 1.00 80.50 404 LEU A O 1
ATOM 3164 N N . PHE A 1 405 ? 7.401 -20.523 -10.301 1.00 81.38 405 PHE A N 1
ATOM 3165 C CA . PHE A 1 405 ? 6.064 -20.024 -10.587 1.00 81.38 405 PHE A CA 1
ATOM 3166 C C . PHE A 1 405 ? 5.232 -21.025 -11.404 1.00 81.38 405 PHE A C 1
ATOM 3168 O O . PHE A 1 405 ? 4.110 -21.362 -11.022 1.00 81.38 405 PHE A O 1
ATOM 3175 N N . GLU A 1 406 ? 5.805 -21.575 -12.477 1.00 84.62 406 GLU A N 1
ATOM 3176 C CA . GLU A 1 406 ? 5.164 -22.602 -13.307 1.00 84.62 406 GLU A CA 1
ATOM 3177 C C . GLU A 1 406 ? 4.856 -23.879 -12.514 1.00 84.62 406 GLU A C 1
ATOM 3179 O O . GLU A 1 406 ? 3.775 -24.457 -12.652 1.00 84.62 406 GLU A O 1
ATOM 3184 N N . LYS A 1 407 ? 5.765 -24.300 -11.624 1.00 86.06 407 LYS A N 1
ATOM 3185 C CA . LYS A 1 407 ? 5.525 -25.450 -10.739 1.00 86.06 407 LYS A CA 1
ATOM 3186 C C . LYS A 1 407 ? 4.369 -25.194 -9.778 1.00 86.06 407 LYS A C 1
ATOM 3188 O O . LYS A 1 407 ? 3.529 -26.074 -9.613 1.00 86.06 407 LYS A O 1
ATOM 3193 N N . TRP A 1 408 ? 4.291 -24.013 -9.167 1.00 85.81 408 TRP A N 1
ATOM 3194 C CA . TRP A 1 408 ? 3.184 -23.668 -8.271 1.00 85.81 408 TRP A CA 1
ATOM 3195 C C . TRP A 1 408 ? 1.844 -23.644 -9.001 1.00 85.81 408 TRP A C 1
ATOM 3197 O O . TRP A 1 408 ? 0.908 -24.305 -8.558 1.00 85.81 408 TRP A O 1
ATOM 3207 N N . LEU A 1 409 ? 1.772 -22.996 -10.167 1.00 86.94 409 LEU A N 1
ATOM 3208 C CA . LEU A 1 409 ? 0.599 -23.055 -11.050 1.00 86.94 409 LEU A CA 1
ATOM 3209 C C . LEU A 1 409 ? 0.203 -24.495 -11.404 1.00 86.94 409 LEU A C 1
ATOM 3211 O O . LEU A 1 409 ? -0.981 -24.836 -11.469 1.00 86.94 409 LEU A O 1
ATOM 3215 N N . GLY A 1 410 ? 1.202 -25.356 -11.599 1.00 86.50 410 GLY A N 1
ATOM 3216 C CA . GLY A 1 410 ? 1.039 -26.785 -11.831 1.00 86.50 410 GLY A CA 1
ATOM 3217 C C . GLY A 1 410 ? 0.385 -27.547 -10.671 1.00 86.50 410 GLY A C 1
ATOM 3218 O O . GLY A 1 410 ? -0.261 -28.568 -10.915 1.00 86.50 410 GLY A O 1
ATOM 3219 N N . MET A 1 411 ? 0.515 -27.061 -9.436 1.00 87.94 411 MET A N 1
ATOM 3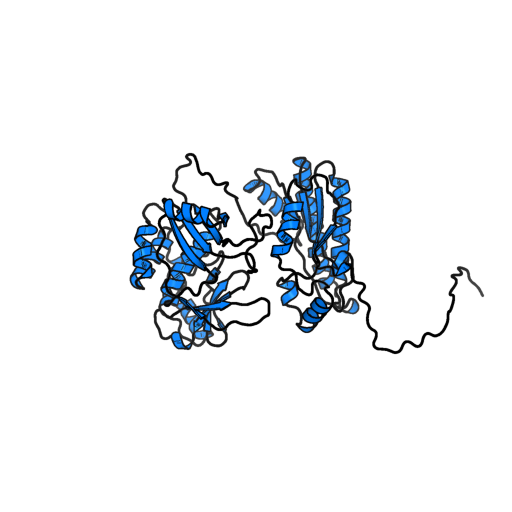220 C CA . MET A 1 411 ? -0.011 -27.722 -8.238 1.00 87.94 411 MET A CA 1
ATOM 3221 C C . MET A 1 411 ? -1.323 -27.126 -7.727 1.00 87.94 411 MET A C 1
ATOM 3223 O O . MET A 1 411 ? -2.031 -27.800 -6.988 1.00 87.94 411 MET A O 1
ATOM 3227 N N . ILE A 1 412 ? -1.667 -25.891 -8.096 1.00 90.31 412 ILE A N 1
ATOM 3228 C CA . ILE A 1 412 ? -2.923 -25.257 -7.676 1.00 90.31 412 ILE A CA 1
ATOM 3229 C C . ILE A 1 412 ? -4.077 -25.833 -8.516 1.00 90.31 412 ILE A C 1
ATOM 3231 O O . ILE A 1 412 ? -4.079 -25.651 -9.738 1.00 90.31 412 ILE A O 1
ATOM 3235 N N . PRO A 1 413 ? -5.098 -26.475 -7.913 1.00 92.00 413 PRO A N 1
ATOM 3236 C CA . PRO A 1 413 ? -6.251 -26.997 -8.655 1.00 92.00 413 PRO A CA 1
ATOM 3237 C C . PRO A 1 413 ? -6.994 -25.933 -9.461 1.00 92.00 413 PRO A C 1
ATOM 3239 O O . PRO A 1 413 ? -7.417 -26.201 -10.581 1.00 92.00 413 PRO A O 1
ATOM 3242 N N . GLY A 1 414 ? -7.097 -24.714 -8.925 1.00 88.44 414 GLY A N 1
ATOM 3243 C CA . GLY A 1 414 ? -7.655 -23.555 -9.624 1.00 88.44 414 GLY A CA 1
ATOM 3244 C C . GLY A 1 414 ? -6.849 -23.073 -10.839 1.00 88.44 414 GLY A C 1
ATOM 3245 O O . GLY A 1 414 ? -7.324 -22.189 -11.542 1.00 88.44 414 GLY A O 1
ATOM 3246 N N . ARG A 1 415 ? -5.651 -23.631 -11.094 1.00 86.56 415 ARG A N 1
ATOM 3247 C CA . ARG A 1 415 ? -4.782 -23.358 -12.261 1.00 86.56 415 ARG A CA 1
ATOM 3248 C C . ARG A 1 415 ? -4.470 -21.882 -12.510 1.00 86.56 415 ARG A C 1
ATOM 3250 O O . ARG A 1 415 ? -4.165 -21.489 -13.632 1.00 86.56 415 ARG A O 1
ATOM 3257 N N . ARG A 1 416 ? -4.518 -21.068 -11.461 1.00 86.31 416 ARG A N 1
ATOM 3258 C CA . ARG A 1 416 ? -4.218 -19.641 -11.517 1.00 86.31 416 ARG A CA 1
ATOM 3259 C C . ARG A 1 416 ? -3.628 -19.167 -10.203 1.00 86.31 416 ARG A C 1
ATOM 3261 O O . ARG A 1 416 ? -3.888 -19.750 -9.150 1.00 86.31 416 ARG A O 1
ATOM 3268 N N . ILE A 1 417 ? -2.872 -18.084 -10.288 1.00 83.31 417 ILE A N 1
ATOM 3269 C CA . ILE A 1 417 ? -2.517 -17.280 -9.125 1.00 83.31 417 ILE A CA 1
ATOM 3270 C C . ILE A 1 417 ? -3.710 -16.380 -8.797 1.00 83.31 417 ILE A C 1
ATOM 3272 O O . ILE A 1 417 ? -4.419 -15.927 -9.696 1.00 83.31 417 ILE A O 1
ATOM 3276 N N . CYS A 1 418 ? -3.958 -16.176 -7.510 1.00 76.75 418 CYS A N 1
ATOM 3277 C CA . CYS A 1 418 ? -5.034 -15.318 -7.033 1.00 76.75 418 CYS A CA 1
ATOM 3278 C C . CYS A 1 418 ? -4.632 -13.842 -7.173 1.00 76.75 418 CYS A C 1
ATOM 3280 O O . CYS A 1 418 ? -3.510 -13.465 -6.818 1.00 76.75 418 CYS A O 1
ATOM 3282 N N . ASP A 1 419 ? -5.536 -13.013 -7.680 1.00 76.75 419 ASP A N 1
ATOM 3283 C CA . ASP A 1 419 ? -5.375 -11.566 -7.692 1.00 76.75 419 ASP A CA 1
ATOM 3284 C C . ASP A 1 419 ? -5.575 -11.013 -6.263 1.00 76.75 419 ASP A C 1
ATOM 3286 O O . ASP A 1 419 ? -6.495 -11.452 -5.561 1.00 76.75 419 ASP A O 1
ATOM 3290 N N . PRO A 1 420 ? -4.743 -10.070 -5.777 1.00 71.75 420 PRO A N 1
ATOM 3291 C CA . PRO A 1 420 ? -4.926 -9.467 -4.455 1.00 71.75 420 PRO A CA 1
ATOM 3292 C C . PRO A 1 420 ? -6.344 -8.932 -4.193 1.00 71.75 420 PRO A C 1
ATOM 3294 O O . PRO A 1 420 ? -6.827 -9.025 -3.059 1.00 71.75 420 PRO A O 1
ATOM 3297 N N . ALA A 1 421 ? -7.031 -8.411 -5.215 1.00 71.50 421 ALA A N 1
ATOM 3298 C CA . ALA A 1 421 ? -8.391 -7.892 -5.109 1.00 71.50 421 ALA A CA 1
ATOM 3299 C C . ALA A 1 421 ? -9.404 -8.973 -4.705 1.00 71.50 421 ALA A C 1
ATOM 3301 O O . ALA A 1 421 ? -10.396 -8.665 -4.046 1.00 71.50 421 ALA A O 1
ATOM 3302 N N . GLU A 1 422 ? -9.146 -10.246 -5.007 1.00 77.88 422 GLU A N 1
ATOM 3303 C CA . GLU A 1 422 ? -10.022 -11.359 -4.626 1.00 77.88 422 GLU A CA 1
ATOM 3304 C C . GLU A 1 422 ? -10.006 -11.633 -3.114 1.00 77.88 422 GLU A C 1
ATOM 3306 O O . GLU A 1 422 ? -10.940 -12.229 -2.577 1.00 77.88 422 GLU A O 1
ATOM 3311 N N . LEU A 1 423 ? -8.990 -11.150 -2.388 1.00 71.88 423 LEU A N 1
ATOM 3312 C CA . LEU A 1 423 ? -8.946 -11.248 -0.927 1.00 71.88 423 LEU A CA 1
ATOM 3313 C C . LEU A 1 423 ? -9.844 -10.208 -0.241 1.00 71.88 423 LEU A C 1
ATOM 3315 O O . LEU A 1 423 ? -10.191 -10.391 0.930 1.00 71.88 423 LEU A O 1
ATOM 3319 N N . LYS A 1 424 ? -10.243 -9.130 -0.941 1.00 77.31 424 LYS A N 1
ATOM 3320 C CA . LYS A 1 424 ? -10.962 -7.984 -0.348 1.00 77.31 424 LYS A CA 1
ATOM 3321 C C . LYS A 1 424 ? -12.230 -8.417 0.384 1.00 77.31 424 LYS A C 1
ATOM 3323 O O . LYS A 1 424 ? -12.467 -7.984 1.509 1.00 77.31 424 LYS A O 1
ATOM 3328 N N . GLY A 1 425 ? -12.994 -9.331 -0.218 1.00 70.19 425 GLY A N 1
ATOM 3329 C CA . GLY A 1 425 ? -14.249 -9.825 0.344 1.00 70.19 425 GLY A CA 1
ATOM 3330 C C . GLY A 1 425 ? -14.051 -10.496 1.701 1.00 70.19 425 GLY A C 1
ATOM 3331 O O . GLY A 1 425 ? -14.825 -10.251 2.622 1.00 70.19 425 GLY A O 1
ATOM 3332 N N . ALA A 1 426 ? -12.971 -11.265 1.866 1.00 82.69 426 ALA A N 1
ATOM 3333 C CA . ALA A 1 426 ? -12.660 -11.913 3.134 1.00 82.69 426 ALA A CA 1
ATOM 3334 C C . ALA A 1 426 ? -12.258 -10.903 4.216 1.00 82.69 426 ALA A C 1
ATOM 3336 O O . ALA A 1 426 ? -12.749 -10.993 5.338 1.00 82.69 426 ALA A O 1
ATOM 3337 N N . TYR A 1 427 ? -11.416 -9.916 3.891 1.00 80.31 427 TYR A N 1
ATOM 3338 C CA . TYR A 1 427 ? -11.029 -8.882 4.857 1.00 80.31 427 TYR A CA 1
ATOM 3339 C C . TYR A 1 427 ? -12.205 -7.992 5.260 1.00 80.31 427 TYR A C 1
ATOM 3341 O O . TYR A 1 427 ? -12.349 -7.708 6.444 1.00 80.31 427 TYR A O 1
ATOM 3349 N N . VAL A 1 428 ? -13.068 -7.596 4.320 1.00 80.00 428 VAL A N 1
ATOM 3350 C CA . VAL A 1 428 ? -14.274 -6.805 4.620 1.00 80.00 428 VAL A CA 1
ATOM 3351 C C . VAL A 1 428 ? -15.259 -7.618 5.457 1.00 80.00 428 VAL A C 1
ATOM 3353 O O . VAL A 1 428 ? -15.743 -7.126 6.475 1.00 80.00 428 VAL A O 1
ATOM 3356 N N . PHE A 1 429 ? -15.503 -8.882 5.095 1.00 82.06 429 PHE A N 1
ATOM 3357 C CA . PHE A 1 429 ? -16.326 -9.793 5.890 1.00 82.06 429 PHE A CA 1
ATOM 3358 C C . PHE A 1 429 ? -15.819 -9.873 7.331 1.00 82.06 429 PHE A C 1
ATOM 3360 O O . PHE A 1 429 ? -16.598 -9.649 8.260 1.00 82.06 429 PHE A O 1
ATOM 3367 N N . LEU A 1 430 ? -14.514 -10.111 7.501 1.00 84.62 430 LEU A N 1
ATOM 3368 C CA . LEU A 1 430 ? -13.862 -10.182 8.803 1.00 84.62 430 LEU A CA 1
ATOM 3369 C C . LEU A 1 430 ? -13.923 -8.866 9.572 1.00 84.62 430 LEU A C 1
ATOM 3371 O O . LEU A 1 430 ? -14.159 -8.903 10.774 1.00 84.62 430 LEU A O 1
ATOM 3375 N N . ALA A 1 431 ? -13.723 -7.731 8.901 1.00 80.00 431 ALA A N 1
ATOM 3376 C CA . ALA A 1 431 ? -13.718 -6.399 9.500 1.00 80.00 431 ALA A CA 1
ATOM 3377 C C . ALA A 1 431 ? -15.115 -5.956 9.962 1.00 80.00 431 ALA A C 1
ATOM 3379 O O . ALA A 1 431 ? -15.229 -5.233 10.949 1.00 80.00 431 ALA A O 1
ATOM 3380 N N . SER A 1 432 ? -16.160 -6.408 9.266 1.00 77.38 432 SER A N 1
ATOM 3381 C CA . SER A 1 432 ? -17.553 -6.031 9.510 1.00 77.38 432 SER A CA 1
ATOM 3382 C C . SER A 1 432 ? -18.219 -6.798 10.662 1.00 77.38 432 SER A C 1
ATOM 3384 O O . SER A 1 432 ? -17.696 -7.786 11.195 1.00 77.38 432 SER A O 1
ATOM 3386 N N . ASP A 1 433 ? -19.443 -6.383 10.991 1.00 82.88 433 ASP A N 1
ATOM 3387 C CA . ASP A 1 433 ? -20.325 -7.082 11.932 1.00 82.88 433 ASP A CA 1
ATOM 3388 C C . ASP A 1 433 ? -20.974 -8.347 11.342 1.00 82.88 433 ASP A C 1
ATOM 3390 O O . ASP A 1 433 ? -21.607 -9.111 12.070 1.00 82.88 433 ASP A O 1
ATOM 3394 N N . SER A 1 434 ? -20.751 -8.645 10.055 1.00 81.25 434 SER A N 1
ATOM 3395 C CA . SER A 1 434 ? -21.277 -9.849 9.384 1.00 81.25 434 SER A CA 1
ATOM 3396 C C . SER A 1 434 ? -20.751 -11.159 9.979 1.00 81.25 434 SER A C 1
ATOM 3398 O O . SER A 1 434 ? -21.303 -12.227 9.723 1.00 81.25 434 SER A O 1
ATOM 3400 N N . CYS A 1 435 ? -19.684 -11.097 10.778 1.00 84.25 435 CYS A N 1
ATOM 3401 C CA . CYS A 1 435 ? -19.108 -12.244 11.469 1.00 84.25 435 CYS A CA 1
ATOM 3402 C C . CYS A 1 435 ? -18.974 -12.023 12.984 1.00 84.25 435 CYS A C 1
ATOM 3404 O O . CYS A 1 435 ? -18.049 -12.536 13.611 1.00 84.25 435 CYS A O 1
ATOM 3406 N N . CYS A 1 436 ? -19.893 -11.268 13.597 1.00 87.69 436 CYS A N 1
ATOM 3407 C CA . CYS A 1 436 ? -19.845 -10.881 15.016 1.00 87.69 436 CYS A CA 1
ATOM 3408 C C . CYS A 1 436 ? -19.760 -12.052 16.020 1.00 87.69 436 CYS A C 1
ATOM 3410 O O . CYS A 1 436 ? -19.298 -11.854 17.139 1.00 87.69 436 CYS A O 1
ATOM 3412 N N . TYR A 1 437 ? -20.137 -13.273 15.624 1.00 90.88 437 TYR A N 1
ATOM 3413 C CA . TYR A 1 437 ? -19.996 -14.486 16.442 1.00 90.88 437 TYR A CA 1
ATOM 3414 C C . TYR A 1 437 ? -18.720 -15.302 16.145 1.00 90.88 437 TYR A C 1
ATOM 3416 O O . TYR A 1 437 ? -18.464 -16.323 16.775 1.00 90.88 437 TYR A O 1
ATOM 3424 N N . MET A 1 438 ? -17.912 -14.876 15.171 1.00 95.50 438 MET A N 1
ATOM 3425 C CA . MET A 1 438 ? -16.711 -15.579 14.728 1.00 95.50 438 MET A CA 1
ATOM 3426 C C . MET A 1 438 ? -15.446 -14.951 15.323 1.00 95.50 438 MET A C 1
ATOM 3428 O O . MET A 1 438 ? -15.129 -13.785 15.075 1.00 95.50 438 MET A O 1
ATOM 3432 N N . THR A 1 439 ? -14.697 -15.752 16.075 1.00 98.12 439 THR A N 1
ATOM 3433 C CA . THR A 1 439 ? -13.365 -15.427 16.598 1.00 98.12 439 THR A CA 1
ATOM 3434 C C . THR A 1 439 ? -12.536 -16.715 16.668 1.00 98.12 439 THR A C 1
ATOM 3436 O O . THR A 1 439 ? -13.083 -17.797 16.882 1.00 98.12 439 THR A O 1
ATOM 3439 N N . GLY A 1 440 ? -11.231 -16.623 16.440 1.00 97.69 440 GLY A N 1
ATOM 3440 C CA . GLY A 1 440 ? -10.284 -17.740 16.395 1.00 97.69 440 GLY A CA 1
ATOM 3441 C C . GLY A 1 440 ? -10.261 -18.518 15.074 1.00 97.69 440 GLY A C 1
ATOM 3442 O O . GLY A 1 440 ? -9.579 -19.541 14.987 1.00 97.69 440 GLY A O 1
ATOM 3443 N N . ALA A 1 441 ? -10.988 -18.070 14.045 1.00 98.00 441 ALA A N 1
ATOM 3444 C CA . ALA A 1 441 ? -11.050 -18.762 12.759 1.00 98.00 441 ALA A CA 1
ATOM 3445 C C . ALA A 1 441 ? -9.802 -18.496 11.901 1.00 98.00 441 ALA A C 1
ATOM 3447 O O . ALA A 1 441 ? -9.253 -17.395 11.919 1.00 98.00 441 ALA A O 1
ATOM 3448 N N . ASN A 1 442 ? -9.394 -19.486 11.099 1.00 97.75 442 ASN A N 1
ATOM 3449 C CA . ASN A 1 442 ? -8.404 -19.319 10.033 1.00 97.75 442 ASN A CA 1
ATOM 3450 C C . ASN A 1 442 ? -9.056 -19.565 8.667 1.00 97.75 442 ASN A C 1
ATOM 3452 O O . ASN A 1 442 ? -9.414 -20.699 8.349 1.00 97.75 442 ASN A O 1
ATOM 3456 N N . ILE A 1 443 ? -9.219 -18.508 7.873 1.00 97.31 443 ILE A N 1
ATOM 3457 C CA . ILE A 1 443 ? -9.869 -18.567 6.562 1.00 97.31 443 ILE A CA 1
ATOM 3458 C C . ILE A 1 443 ? -8.820 -18.822 5.480 1.00 97.31 443 ILE A C 1
ATOM 3460 O O . ILE A 1 443 ? -7.984 -17.963 5.207 1.00 97.31 443 ILE A O 1
ATOM 3464 N N . VAL A 1 444 ? -8.881 -19.988 4.840 1.00 97.31 444 VAL A N 1
ATOM 3465 C CA . VAL A 1 444 ? -7.966 -20.374 3.755 1.00 97.31 444 VAL A CA 1
ATOM 3466 C C . VAL A 1 444 ? -8.509 -19.916 2.403 1.00 97.31 444 VAL A C 1
ATOM 3468 O O . VAL A 1 444 ? -9.667 -20.180 2.084 1.00 97.31 444 VAL A O 1
ATOM 3471 N N . ILE A 1 445 ? -7.671 -19.247 1.603 1.00 94.69 445 ILE A N 1
ATOM 3472 C CA . ILE A 1 445 ? -8.026 -18.752 0.260 1.00 94.69 445 ILE A CA 1
ATOM 3473 C C . ILE A 1 445 ? -6.878 -19.060 -0.703 1.00 94.69 445 ILE A C 1
ATOM 3475 O O . ILE A 1 445 ? -5.932 -18.283 -0.818 1.00 94.69 445 ILE A O 1
ATOM 3479 N N . ASP A 1 446 ? -6.919 -20.218 -1.364 1.00 94.44 446 ASP A N 1
ATOM 3480 C CA . ASP A 1 446 ? -5.734 -20.777 -2.030 1.00 94.44 446 ASP A CA 1
ATOM 3481 C C . ASP A 1 446 ? -5.995 -21.533 -3.342 1.00 94.44 446 ASP A C 1
ATOM 3483 O O . ASP A 1 446 ? -5.125 -22.257 -3.828 1.00 94.44 446 ASP A O 1
ATOM 3487 N N . GLY A 1 447 ? -7.199 -21.413 -3.903 1.00 92.62 447 GLY A N 1
ATOM 3488 C CA . GLY A 1 447 ? -7.566 -22.132 -5.124 1.00 92.62 447 GLY A CA 1
ATOM 3489 C C . GLY A 1 447 ? -7.584 -23.659 -4.968 1.00 92.62 447 GLY A C 1
ATOM 3490 O O . GLY A 1 447 ? -7.416 -24.365 -5.963 1.00 92.62 447 GLY A O 1
ATOM 3491 N N . GLY A 1 448 ? -7.760 -24.169 -3.742 1.00 92.69 448 GLY A N 1
ATOM 3492 C CA . GLY A 1 448 ? -7.820 -25.597 -3.419 1.00 92.69 448 GLY A CA 1
ATOM 3493 C C . GLY A 1 448 ? -6.457 -26.251 -3.185 1.00 92.69 448 GLY A C 1
ATOM 3494 O O . GLY A 1 448 ? -6.395 -27.471 -3.041 1.00 92.69 448 GLY A O 1
ATOM 3495 N N . TYR A 1 449 ? -5.371 -25.474 -3.154 1.00 92.25 449 TYR A N 1
ATOM 3496 C CA . TYR A 1 449 ? -4.000 -25.978 -3.038 1.00 92.25 449 TYR A CA 1
ATOM 3497 C C . TYR A 1 449 ? -3.781 -26.854 -1.792 1.00 92.25 449 TYR A C 1
ATOM 3499 O O . TYR A 1 449 ? -3.180 -27.923 -1.875 1.00 92.25 449 TYR A O 1
ATOM 3507 N N . THR A 1 450 ? -4.334 -26.457 -0.647 1.00 92.56 450 THR A N 1
ATOM 3508 C CA . THR A 1 450 ? -4.247 -27.200 0.621 1.00 92.56 450 THR A CA 1
ATOM 3509 C C . THR A 1 450 ? -5.030 -28.509 0.644 1.00 92.56 450 THR A C 1
ATOM 3511 O O . THR A 1 450 ? -4.765 -29.353 1.497 1.00 92.56 450 THR A O 1
ATOM 3514 N N . LEU A 1 451 ? -5.978 -28.709 -0.277 1.00 90.44 451 LEU A N 1
ATOM 3515 C CA . LEU A 1 451 ? -6.811 -29.914 -0.322 1.00 90.44 451 LEU A CA 1
ATOM 3516 C C . LEU A 1 451 ? -6.182 -31.038 -1.144 1.00 90.44 451 LEU A C 1
ATOM 3518 O O . LEU A 1 451 ? -6.567 -32.200 -1.005 1.00 90.44 451 LEU A O 1
ATOM 3522 N N . THR A 1 452 ? -5.220 -30.716 -2.006 1.00 78.19 452 THR A N 1
ATOM 3523 C CA . THR A 1 452 ? -4.515 -31.729 -2.782 1.00 78.19 452 THR A CA 1
ATOM 3524 C C . THR A 1 452 ? -3.353 -32.299 -1.993 1.00 78.19 452 THR A C 1
ATOM 3526 O O . THR A 1 452 ? -2.442 -31.585 -1.583 1.00 78.19 452 THR A O 1
ATOM 3529 N N . THR A 1 453 ? -3.343 -33.619 -1.836 1.00 54.75 453 THR A N 1
ATOM 3530 C CA . THR A 1 453 ? -2.106 -34.332 -1.536 1.00 54.75 453 THR A CA 1
ATOM 3531 C C . THR A 1 453 ? -1.247 -34.258 -2.787 1.00 54.75 453 THR A C 1
ATOM 3533 O O . THR A 1 453 ? -1.609 -34.811 -3.823 1.00 54.75 453 THR A O 1
ATOM 3536 N N . SER A 1 454 ? -0.123 -33.549 -2.723 1.00 51.25 454 SER A N 1
ATOM 3537 C CA . SER A 1 454 ? 0.887 -33.594 -3.774 1.00 51.25 454 SER A CA 1
ATOM 3538 C C . SER A 1 454 ? 1.404 -35.030 -3.854 1.00 51.25 454 SER A C 1
ATOM 3540 O O . SER A 1 454 ? 2.339 -35.406 -3.149 1.00 51.25 454 SER A O 1
ATOM 3542 N N . SER A 1 455 ? 0.770 -35.880 -4.662 1.00 41.19 455 SER A N 1
ATOM 3543 C CA . SER A 1 455 ? 1.333 -37.167 -5.033 1.00 41.19 455 SER A CA 1
ATOM 3544 C C . SER A 1 455 ? 2.593 -36.855 -5.823 1.00 41.19 455 SER A C 1
ATOM 3546 O O . SER A 1 455 ? 2.528 -36.520 -7.006 1.00 41.19 455 SER A O 1
ATOM 3548 N N . ILE A 1 456 ? 3.736 -36.903 -5.141 1.00 45.50 456 ILE A N 1
ATOM 3549 C CA . ILE A 1 456 ? 5.041 -36.965 -5.780 1.00 45.50 456 ILE A CA 1
ATOM 3550 C C . ILE A 1 456 ? 4.966 -38.195 -6.684 1.00 45.50 456 ILE A C 1
ATOM 3552 O O . ILE A 1 456 ? 5.015 -39.327 -6.201 1.00 45.50 456 ILE A O 1
ATOM 3556 N N . GLN A 1 457 ? 4.785 -37.993 -7.991 1.00 36.91 457 GLN A N 1
ATOM 3557 C CA . GLN A 1 457 ? 5.089 -39.040 -8.951 1.00 36.91 457 GLN A CA 1
ATOM 3558 C C . GLN A 1 457 ? 6.601 -39.205 -8.913 1.00 36.91 457 GLN A C 1
ATOM 3560 O O . GLN A 1 457 ? 7.347 -38.496 -9.581 1.00 36.91 457 GLN A O 1
ATOM 3565 N N . ILE A 1 458 ? 7.061 -40.105 -8.048 1.00 38.84 458 ILE A N 1
ATOM 3566 C CA . ILE A 1 458 ? 8.400 -40.653 -8.167 1.00 38.84 458 ILE A CA 1
ATOM 3567 C C . ILE A 1 458 ? 8.360 -41.449 -9.472 1.00 38.84 458 ILE A C 1
ATOM 3569 O O . ILE A 1 458 ? 7.811 -42.549 -9.512 1.00 38.84 458 ILE A O 1
ATOM 3573 N N . GLU A 1 459 ? 8.893 -40.885 -10.556 1.00 38.16 459 GLU A N 1
ATOM 3574 C CA . GLU A 1 459 ? 9.282 -41.670 -11.726 1.00 38.16 459 GLU A CA 1
ATOM 3575 C C . GLU A 1 459 ? 10.446 -42.575 -11.307 1.00 38.16 459 GLU A C 1
ATOM 3577 O O . GLU A 1 459 ? 11.625 -42.266 -11.446 1.00 38.16 459 GLU A O 1
ATOM 3582 N N . GLY A 1 460 ? 10.090 -43.689 -10.684 1.00 38.16 460 GLY A N 1
ATOM 3583 C CA . GLY A 1 460 ? 11.002 -44.708 -10.211 1.00 38.16 460 GLY A CA 1
ATOM 3584 C C . GLY A 1 460 ? 10.188 -45.953 -9.926 1.00 38.16 460 GLY A C 1
ATOM 3585 O O . GLY A 1 460 ? 9.237 -45.922 -9.148 1.00 38.16 460 GLY A O 1
ATOM 3586 N N . SER A 1 461 ? 10.532 -47.056 -10.584 1.00 34.62 461 SER A N 1
ATOM 3587 C CA . SER A 1 461 ? 9.933 -48.360 -10.329 1.00 34.62 461 SER A CA 1
ATOM 3588 C C . SER A 1 461 ? 10.204 -48.772 -8.879 1.00 34.62 461 SER A C 1
ATOM 3590 O O . SER A 1 461 ? 11.262 -49.321 -8.567 1.00 34.62 461 SER A O 1
ATOM 3592 N N . VAL A 1 462 ? 9.259 -48.509 -7.978 1.00 34.44 462 VAL A N 1
ATOM 3593 C CA . VAL A 1 462 ? 9.286 -49.084 -6.635 1.00 34.44 462 VAL A CA 1
ATOM 3594 C C . VAL A 1 462 ? 8.763 -50.508 -6.754 1.00 34.44 462 VAL A C 1
ATOM 3596 O O . VAL A 1 462 ? 7.560 -50.761 -6.796 1.00 34.44 462 VAL A O 1
ATOM 3599 N N . THR A 1 463 ? 9.688 -51.457 -6.844 1.00 33.75 463 THR A N 1
ATOM 3600 C CA . THR A 1 463 ? 9.382 -52.871 -6.638 1.00 33.75 463 THR A CA 1
ATOM 3601 C C . THR A 1 463 ? 8.964 -53.030 -5.178 1.00 33.75 463 THR A C 1
ATOM 3603 O O . THR A 1 463 ? 9.794 -52.922 -4.278 1.00 33.75 463 THR A O 1
ATOM 3606 N N . CYS A 1 464 ? 7.671 -53.237 -4.929 1.00 31.77 464 CYS A N 1
ATOM 3607 C CA . CYS A 1 464 ? 7.164 -53.572 -3.602 1.00 31.77 464 CYS A CA 1
ATOM 3608 C C . CYS A 1 464 ? 7.841 -54.863 -3.116 1.00 31.77 464 CYS A C 1
ATOM 3610 O O . CYS A 1 464 ? 7.602 -55.932 -3.676 1.00 31.77 464 CYS A O 1
ATOM 3612 N N . MET A 1 465 ? 8.656 -54.778 -2.063 1.00 32.09 465 MET A N 1
ATOM 3613 C CA . MET A 1 465 ? 9.126 -55.943 -1.318 1.00 32.09 465 MET A CA 1
ATOM 3614 C C . MET A 1 465 ? 8.680 -55.812 0.142 1.00 32.09 465 MET A C 1
ATOM 3616 O O . MET A 1 465 ? 9.089 -54.895 0.841 1.00 32.09 465 MET A O 1
ATOM 3620 N N . GLY A 1 466 ? 7.776 -56.723 0.514 1.00 30.27 466 GLY A N 1
ATOM 3621 C CA . GLY A 1 466 ? 7.440 -57.259 1.838 1.00 30.27 466 GLY A CA 1
ATOM 3622 C C . GLY A 1 466 ? 7.676 -56.443 3.114 1.00 30.27 466 GLY A C 1
ATOM 3623 O O . GLY A 1 466 ? 8.805 -56.153 3.482 1.00 30.27 466 GLY A O 1
ATOM 3624 N N . ILE A 1 467 ? 6.569 -56.233 3.837 1.00 39.59 467 ILE A N 1
ATOM 3625 C CA . ILE A 1 467 ? 6.388 -56.332 5.300 1.00 39.59 467 ILE A CA 1
ATOM 3626 C C . ILE A 1 467 ? 7.689 -56.496 6.107 1.00 39.59 467 ILE A C 1
ATOM 3628 O O . ILE A 1 467 ? 8.277 -57.577 6.122 1.00 39.59 467 ILE A O 1
ATOM 3632 N N . VAL A 1 468 ? 8.036 -55.478 6.897 1.00 30.62 468 VAL A N 1
ATOM 3633 C CA . VAL A 1 468 ? 8.792 -55.675 8.139 1.00 30.62 468 VAL A CA 1
ATOM 3634 C C . VAL A 1 468 ? 8.093 -54.890 9.246 1.00 30.62 468 VAL A C 1
ATOM 3636 O O . VAL A 1 468 ? 8.138 -53.661 9.277 1.00 30.62 468 VAL A O 1
ATOM 3639 N N . ASP A 1 469 ? 7.416 -55.627 10.127 1.00 32.66 469 ASP A N 1
ATOM 3640 C CA . ASP A 1 469 ? 6.994 -55.168 11.450 1.00 32.66 469 ASP A CA 1
ATOM 3641 C C . ASP A 1 469 ? 8.212 -54.639 12.215 1.00 32.66 469 ASP A C 1
ATOM 3643 O O . ASP A 1 469 ? 9.201 -55.357 12.380 1.00 32.66 469 ASP A O 1
ATOM 3647 N N . VAL A 1 470 ? 8.134 -53.417 12.743 1.00 28.38 470 VAL A N 1
ATOM 3648 C CA . VAL A 1 470 ? 9.065 -52.965 13.783 1.00 28.38 470 VAL A CA 1
ATOM 3649 C C . VAL A 1 470 ? 8.265 -52.535 15.005 1.00 28.38 470 VAL A C 1
ATOM 3651 O O . VAL A 1 470 ? 7.785 -51.410 15.125 1.00 28.38 470 VAL A O 1
ATOM 3654 N N . THR A 1 471 ? 8.125 -53.495 15.914 1.00 27.45 471 THR A N 1
ATOM 3655 C CA . THR A 1 471 ? 7.656 -53.349 17.291 1.00 27.45 471 THR A CA 1
ATOM 3656 C C . THR A 1 471 ? 8.658 -52.520 18.101 1.00 27.45 471 THR A C 1
ATOM 3658 O O . THR A 1 471 ? 9.849 -52.829 18.118 1.00 27.45 471 THR A O 1
ATOM 3661 N N . PHE A 1 472 ? 8.191 -51.497 18.821 1.00 30.67 472 PHE A N 1
ATOM 3662 C CA . PHE A 1 472 ? 8.997 -50.817 19.840 1.00 30.67 472 PHE A CA 1
ATOM 3663 C C . PHE A 1 472 ? 9.229 -51.739 21.046 1.00 30.67 472 PHE A C 1
ATOM 3665 O O . PHE A 1 472 ? 8.276 -52.281 21.604 1.00 30.67 472 PHE A O 1
ATOM 3672 N N . ALA A 1 473 ? 10.476 -51.836 21.511 1.00 28.42 473 ALA A N 1
ATOM 3673 C CA . ALA A 1 473 ? 10.798 -52.338 22.843 1.00 28.42 473 ALA A CA 1
ATOM 3674 C C . ALA A 1 473 ? 11.804 -51.401 23.528 1.00 28.42 473 ALA A C 1
ATOM 3676 O O . ALA A 1 473 ? 12.936 -51.225 23.081 1.00 28.42 473 ALA A O 1
ATOM 3677 N N . LEU A 1 474 ? 11.348 -50.787 24.620 1.00 29.70 474 LEU A N 1
ATOM 3678 C CA . LEU A 1 474 ? 12.164 -50.140 25.644 1.00 29.70 474 LEU A CA 1
ATOM 3679 C C . LEU A 1 474 ? 13.026 -51.187 26.369 1.00 29.70 474 LEU A C 1
ATOM 3681 O O . LEU A 1 474 ? 12.503 -52.225 26.767 1.00 29.70 474 LEU A O 1
ATOM 3685 N N . GLY A 1 475 ? 14.273 -50.832 26.691 1.00 27.34 475 GLY A N 1
ATOM 3686 C CA . GLY A 1 475 ? 14.809 -51.146 28.018 1.00 27.34 475 GLY A CA 1
ATOM 3687 C C . GLY A 1 475 ? 16.190 -51.807 28.133 1.00 27.34 475 GLY A C 1
ATOM 3688 O O . GLY A 1 475 ? 16.329 -53.005 27.941 1.00 27.34 475 GLY A O 1
ATOM 3689 N N . ILE A 1 476 ? 17.113 -50.998 28.670 1.00 30.03 476 ILE A N 1
ATOM 3690 C CA . ILE A 1 476 ? 18.045 -51.277 29.785 1.00 30.03 476 ILE A CA 1
ATOM 3691 C C . ILE A 1 476 ? 19.341 -52.087 29.520 1.00 30.03 476 ILE A C 1
ATOM 3693 O O . ILE A 1 476 ? 19.379 -53.148 28.917 1.00 30.03 476 ILE A O 1
ATOM 3697 N N . SER A 1 477 ? 20.402 -51.491 30.077 1.00 32.50 477 SER A N 1
ATOM 3698 C CA . SER A 1 477 ? 21.834 -51.791 30.200 1.00 32.50 477 SER A CA 1
ATOM 3699 C C . SER A 1 477 ? 22.336 -53.232 30.371 1.00 32.50 477 SER A C 1
ATOM 3701 O O . SER A 1 477 ? 21.761 -54.008 31.128 1.00 32.50 477 SER A O 1
ATOM 3703 N N . GLY A 1 478 ? 23.594 -53.418 29.943 1.00 36.28 478 GLY A N 1
ATOM 3704 C CA . GLY A 1 478 ? 24.678 -53.855 30.838 1.00 36.28 478 GLY A CA 1
ATOM 3705 C C . GLY A 1 478 ? 25.304 -55.221 30.545 1.00 36.28 478 GLY A C 1
ATOM 3706 O O . GLY A 1 478 ? 24.745 -56.251 30.900 1.00 36.28 478 GLY A O 1
ATOM 3707 N N . SER A 1 479 ? 26.514 -55.244 29.984 1.00 37.22 479 SER A N 1
ATOM 3708 C CA . SER A 1 479 ? 27.781 -55.557 30.682 1.00 37.22 479 SER A CA 1
ATOM 3709 C C . SER A 1 479 ? 28.972 -55.308 29.762 1.00 37.22 479 SER A C 1
ATOM 3711 O O . SER A 1 479 ? 28.812 -55.504 28.537 1.00 37.22 479 SER A O 1
#

Organism: NCBI:txid1226010

InterPro domains:
  IPR002347 Short-chain dehydrogenase/reductase SDR [PF13561] (259-450)
  IPR002347 Short-chain dehydrogenase/reductase SDR [PR00080] (285-296)
  IPR002347 Short-chain dehydrogenase/reductase SDR [PR00080] (338-346)
  IPR002347 Short-chain dehydrogenase/reductase SDR [PR00080] (360-379)
  IPR002347 Short-chain dehydrogenase/reductase SDR [PR00081] (285-296)
  IPR002347 Short-chain dehydrogenase/reductase SDR [PR00081] (332-348)
  IPR002347 Short-chain dehydrogenase/reductase SDR [PR00081] (360-379)
  IPR002347 Short-chain dehydrogenase/reductase SDR [PR00081] (380-397)
  IPR002347 Short-chain dehydrogenase/reductase SDR [PR00081] (413-433)
  IPR020904 Short-chain dehydrogenase/reductase, conserved site [PS00061] (347-375)
  IPR036291 NAD(P)-binding domain superfamily [SSF51735] (259-451)